Protein AF-A0A6G3MEN3-F1 (afdb_monomer_lite)

Foldseek 3Di:
DDDDPVVVVVVVVVVVVVVVVVVVVVVVVVVVVVVVVVVVVVVVVVVVVVVVVVVVVVVVVVVVVVVVVVVVVVVVVVVVVVVVVVVVVVVVVVVVVVVVVLVVVVVVVVVVVVVCVVVVPPDDDPPVVVVVVVVVVLVVVLVVLVVVLVVLVVVLVVLVVVLVVLVVVLVVLVVVLVVLVVVLVVLVVVLVQVVVCLVPLQCLLHVLRVVLVVVLVVCVVVVVAVDRKDDPLLVQKAFDDQLQLQQLCLLCPLSNSEIEGADPVVVVVSVVSCVVRHDPVSRRHYHHDHADPAADPCVVLAFDDPFDFSLNRIDGPGNVSSNVCCVPRVSSQEGEDADPVVLCVQQQPPHTPNRQWYAHSQNWIWGHDPNDIDTGHDPDRHRSRNDSDCVVVSVVSVVVSVVSVVVSVVSVVVSVVSVVVSVVSVVVSVVSVVVSVVSVVVSVVSSVD

Secondary structure (DSSP, 8-state):
-PPPHHHHHHHHHHHHHHHHHHHHHHHHHHHHHHHHHHHHHHHHHHHHHHHHHHHHHHHHHHHHHHHHHHHHHHHHHHHHHHHHHHHHHHHHHHHHHHHHHHHHHHHHHHHHHHHHHHHGGGS-TTHHHHHHHHHHHHHHHHHHHHHHHHHHHHHHHHHHHHHHHHHHHHHHHHHHHHHHHHHHHHHHHHHHHHHHGGG-GGGGG-TTHHHHHHHHHHHHHTT-SSS--B--GGGSEE-S-GGGHHHHHHHHGGGGG-EEESSHHHHHHHHHHHHHHS-GGGPPPEEE-PPPSS----GGGS--SSSPBHHHH-EES-HHHHHHHHHHH-GGGEEE-S-HHHHHHHHSSSPPTT--EEE-TT--EEEEETTEEEEE--S--S-SSS-S--HHHHHHHHHHHHHHHHHHHHHHHHHHHHHHHHHHHHHHHHHHHHHHHHHHHHHHHHH--

Organism: Henneguya salminicola (NCBI:txid69463)

Radius of gyration: 44.26 Å; chains: 1; bounding box: 109×92×142 Å

Structure (mmCIF, N/CA/C/O backbone):
data_AF-A0A6G3MEN3-F1
#
_entry.id   AF-A0A6G3MEN3-F1
#
loop_
_atom_site.group_PDB
_atom_site.id
_atom_site.type_symbol
_atom_site.label_atom_id
_atom_site.label_alt_id
_atom_site.label_comp_id
_atom_site.label_asym_id
_atom_site.label_entity_id
_atom_site.label_seq_id
_atom_site.pdbx_PDB_ins_code
_atom_site.Cartn_x
_atom_site.Cartn_y
_atom_site.Cartn_z
_atom_site.occupancy
_atom_site.B_iso_or_equiv
_atom_site.auth_seq_id
_atom_site.auth_comp_id
_atom_site.auth_asym_id
_atom_site.auth_atom_id
_atom_site.pdbx_PDB_model_num
ATOM 1 N N . ASN A 1 1 ? 66.014 59.704 -53.526 1.00 49.09 1 ASN A N 1
ATOM 2 C CA . ASN A 1 1 ? 66.558 58.898 -52.413 1.00 49.09 1 ASN A CA 1
ATOM 3 C C . ASN A 1 1 ? 65.858 57.555 -52.381 1.00 49.09 1 ASN A C 1
ATOM 5 O O . ASN A 1 1 ? 64.720 57.480 -51.942 1.00 49.09 1 ASN A O 1
ATOM 9 N N . LYS A 1 2 ? 66.489 56.536 -52.976 1.00 54.66 2 LYS A N 1
ATOM 10 C CA . LYS A 1 2 ? 66.001 55.152 -52.974 1.00 54.66 2 LYS A CA 1
ATOM 11 C C . LYS A 1 2 ? 66.315 54.562 -51.598 1.00 54.66 2 LYS A C 1
ATOM 13 O O . LYS A 1 2 ? 67.488 54.526 -51.239 1.00 54.66 2 LYS A O 1
ATOM 18 N N . LEU A 1 3 ? 65.287 54.159 -50.852 1.00 54.59 3 LEU A N 1
ATOM 19 C CA . LEU A 1 3 ? 65.453 53.344 -49.646 1.00 54.59 3 LEU A CA 1
ATOM 20 C C . LEU A 1 3 ? 66.264 52.095 -50.019 1.00 54.59 3 LEU A C 1
ATOM 22 O O . LEU A 1 3 ? 66.033 51.485 -51.066 1.00 54.59 3 LEU A O 1
ATOM 26 N N . THR A 1 4 ? 67.254 51.758 -49.206 1.00 64.56 4 THR A N 1
ATOM 27 C CA . THR A 1 4 ? 68.081 50.565 -49.401 1.00 64.56 4 THR A CA 1
ATOM 28 C C . THR A 1 4 ? 67.249 49.309 -49.137 1.00 64.56 4 THR A C 1
ATOM 30 O O . THR A 1 4 ? 66.336 49.322 -48.314 1.00 64.56 4 THR A O 1
ATOM 33 N N . SER A 1 5 ? 67.556 48.189 -49.803 1.00 64.38 5 SER A N 1
ATOM 34 C CA . SER A 1 5 ? 66.801 46.931 -49.649 1.00 64.38 5 SER A CA 1
ATOM 35 C C . SER A 1 5 ? 66.694 46.457 -48.190 1.00 64.38 5 SER A C 1
ATOM 37 O O . SER A 1 5 ? 65.730 45.790 -47.834 1.00 64.38 5 SER A O 1
ATOM 39 N N . ARG A 1 6 ? 67.645 46.846 -47.328 1.00 68.25 6 ARG A N 1
ATOM 40 C CA . ARG A 1 6 ? 67.599 46.607 -45.877 1.00 68.25 6 ARG A CA 1
ATOM 41 C C . ARG A 1 6 ? 66.485 47.382 -45.170 1.00 68.25 6 ARG A C 1
ATOM 43 O O . ARG A 1 6 ? 65.820 46.811 -44.319 1.00 68.25 6 ARG A O 1
ATOM 50 N N . GLU A 1 7 ? 66.257 48.643 -45.530 1.00 69.94 7 GLU A N 1
ATOM 51 C CA . GLU A 1 7 ? 65.222 49.485 -44.909 1.00 69.94 7 GLU A CA 1
ATOM 52 C C . GLU A 1 7 ? 63.808 49.020 -45.284 1.00 69.94 7 GLU A C 1
ATOM 54 O O . GLU A 1 7 ? 62.893 49.114 -44.471 1.00 69.94 7 GLU A O 1
ATOM 59 N N . ILE A 1 8 ? 63.630 48.470 -46.491 1.00 71.88 8 ILE A N 1
ATOM 60 C CA . ILE A 1 8 ? 62.355 47.881 -46.934 1.00 71.88 8 ILE A CA 1
ATOM 61 C C . ILE A 1 8 ? 62.053 46.597 -46.150 1.00 71.88 8 ILE A C 1
ATOM 63 O O . ILE A 1 8 ? 60.943 46.449 -45.644 1.00 71.88 8 ILE A O 1
ATOM 67 N N . ILE A 1 9 ? 63.047 45.719 -45.975 1.00 73.56 9 ILE A N 1
ATOM 68 C CA . ILE A 1 9 ? 62.907 44.482 -45.188 1.00 73.56 9 ILE A CA 1
ATOM 69 C C . ILE A 1 9 ? 62.603 44.798 -43.715 1.00 73.56 9 ILE A C 1
ATOM 71 O O . ILE A 1 9 ? 61.733 44.168 -43.119 1.00 73.56 9 ILE A O 1
ATOM 75 N N . ASP A 1 10 ? 63.257 45.805 -43.129 1.00 75.88 10 ASP A N 1
ATOM 76 C CA . ASP A 1 10 ? 62.983 46.237 -41.751 1.00 75.88 10 ASP A CA 1
ATOM 77 C C . ASP A 1 10 ? 61.566 46.812 -41.586 1.00 75.88 10 ASP A C 1
ATOM 79 O O . ASP A 1 10 ? 60.909 46.578 -40.568 1.00 75.88 10 ASP A O 1
ATOM 83 N N . LEU A 1 11 ? 61.068 47.552 -42.583 1.00 75.00 11 LEU A N 1
ATOM 84 C CA . LEU A 1 11 ? 59.699 48.075 -42.587 1.00 75.00 11 LEU A CA 1
ATOM 85 C C . LEU A 1 11 ? 58.655 46.964 -42.762 1.00 75.00 11 LEU A C 1
ATOM 87 O O . LEU A 1 11 ? 57.627 46.993 -42.084 1.00 75.00 11 LEU A O 1
ATOM 91 N N . GLU A 1 12 ? 58.914 45.973 -43.616 1.00 75.19 12 GLU A N 1
ATOM 92 C CA . GLU A 1 12 ? 58.055 44.793 -43.763 1.00 75.19 12 GLU A CA 1
ATOM 93 C C . GLU A 1 12 ? 58.034 43.953 -42.484 1.00 75.19 12 GLU A C 1
ATOM 95 O O . GLU A 1 12 ? 56.956 43.592 -42.015 1.00 75.19 12 GLU A O 1
ATOM 100 N N . CYS A 1 13 ? 59.190 43.742 -41.852 1.00 74.31 13 CYS A N 1
ATOM 101 C CA . CYS A 1 13 ? 59.303 43.020 -40.587 1.00 74.31 13 CYS A CA 1
ATOM 102 C C . CYS A 1 13 ? 58.557 43.746 -39.450 1.00 74.31 13 CYS A C 1
ATOM 104 O O . CYS A 1 13 ? 57.800 43.132 -38.695 1.00 74.31 13 CYS A O 1
ATOM 106 N N . LYS A 1 14 ? 58.663 45.083 -39.374 1.00 77.44 14 LYS A N 1
ATOM 107 C CA . LYS A 1 14 ? 57.868 45.895 -38.436 1.00 77.44 14 LYS A CA 1
ATOM 108 C C . LYS A 1 14 ? 56.370 45.786 -38.702 1.00 77.44 14 LYS A C 1
ATOM 110 O O . LYS A 1 14 ? 55.608 45.619 -37.754 1.00 77.44 14 LYS A O 1
ATOM 115 N N . LYS A 1 15 ? 55.943 45.850 -39.966 1.00 77.94 15 LYS A N 1
ATOM 116 C CA . LYS A 1 15 ? 54.530 45.719 -40.348 1.00 77.94 15 LYS A CA 1
ATOM 117 C C . LYS A 1 15 ? 53.981 44.333 -40.000 1.00 77.94 15 LYS A C 1
ATOM 119 O O . LYS A 1 15 ? 52.866 44.232 -39.502 1.00 77.94 15 LYS A O 1
ATOM 124 N N . GLN A 1 16 ? 54.769 43.283 -40.212 1.00 76.94 16 GLN A N 1
ATOM 125 C CA . GLN A 1 16 ? 54.387 41.906 -39.912 1.00 76.94 16 GLN A CA 1
ATOM 126 C C . GLN A 1 16 ? 54.280 41.660 -38.399 1.00 76.94 16 GLN A C 1
ATOM 128 O O . GLN A 1 16 ? 53.288 41.090 -37.952 1.00 76.94 16 GLN A O 1
ATOM 133 N N . ASN A 1 17 ? 55.209 42.199 -37.601 1.00 76.06 17 ASN A N 1
ATOM 134 C CA . ASN A 1 17 ? 55.100 42.200 -36.137 1.00 76.06 17 ASN A CA 1
ATOM 135 C C . ASN A 1 17 ? 53.866 42.976 -35.648 1.00 76.06 17 ASN A C 1
ATOM 137 O O . ASN A 1 17 ? 53.217 42.563 -34.693 1.00 76.06 17 ASN A O 1
ATOM 141 N N . GLN A 1 18 ? 53.514 44.086 -36.304 1.00 77.50 18 GLN A N 1
ATOM 142 C CA . GLN A 1 18 ? 52.343 44.891 -35.942 1.00 77.50 18 GLN A CA 1
ATOM 143 C C . GLN A 1 18 ? 51.015 44.181 -36.255 1.00 77.50 18 GLN A C 1
ATOM 145 O O . GLN A 1 18 ? 50.048 44.343 -35.516 1.00 77.50 18 GLN A O 1
ATOM 150 N N . ILE A 1 19 ? 50.975 43.385 -37.328 1.00 77.50 19 ILE A N 1
ATOM 151 C CA . ILE A 1 19 ? 49.834 42.522 -37.664 1.00 77.50 19 ILE A CA 1
ATOM 152 C C . ILE A 1 19 ? 49.718 41.388 -36.642 1.00 77.50 19 ILE A C 1
ATOM 154 O O . ILE A 1 19 ? 48.652 41.209 -36.071 1.00 77.50 19 ILE A O 1
ATOM 158 N N . GLN A 1 20 ? 50.822 40.707 -36.317 1.00 76.94 20 GLN A N 1
ATOM 159 C CA . GLN A 1 20 ? 50.821 39.654 -35.293 1.00 76.94 20 GLN A CA 1
ATOM 160 C C . GLN A 1 20 ? 50.392 40.170 -33.913 1.00 76.94 20 GLN A C 1
ATOM 162 O O . GLN A 1 20 ? 49.646 39.496 -33.212 1.00 76.94 20 GLN A O 1
ATOM 167 N N . LEU A 1 21 ? 50.824 41.375 -33.524 1.00 76.38 21 LEU A N 1
ATOM 168 C CA . LEU A 1 21 ? 50.370 42.028 -32.292 1.00 76.38 21 LEU A CA 1
ATOM 169 C C . LEU A 1 21 ? 48.857 42.289 -32.303 1.00 76.38 21 LEU A C 1
ATOM 171 O O . LEU A 1 21 ? 48.202 42.020 -31.300 1.00 76.38 21 LEU A O 1
ATOM 175 N N . ARG A 1 22 ? 48.293 42.746 -33.429 1.00 76.69 22 ARG A N 1
ATOM 176 C CA . ARG A 1 22 ? 46.841 42.937 -33.579 1.00 76.69 22 ARG A CA 1
ATOM 177 C C . ARG A 1 22 ? 46.058 41.630 -33.515 1.00 76.69 22 ARG A C 1
ATOM 179 O O . ARG A 1 22 ? 45.032 41.593 -32.847 1.00 76.69 22 ARG A O 1
ATOM 186 N N . ASP A 1 23 ? 46.547 40.575 -34.158 1.00 78.19 23 ASP A N 1
ATOM 187 C CA . ASP A 1 23 ? 45.885 39.266 -34.142 1.00 78.19 23 ASP A CA 1
ATOM 188 C C . ASP A 1 23 ? 45.858 38.688 -32.712 1.00 78.19 23 ASP A C 1
ATOM 190 O O . ASP A 1 23 ? 44.833 38.186 -32.255 1.00 78.19 23 ASP A O 1
ATOM 194 N N . ILE A 1 24 ? 46.952 38.849 -31.953 1.00 78.62 24 ILE A N 1
ATOM 195 C CA . ILE A 1 24 ? 47.019 38.468 -30.532 1.00 78.62 24 ILE A CA 1
ATOM 196 C C . ILE A 1 24 ? 46.056 39.313 -29.680 1.00 78.62 24 ILE A C 1
ATOM 198 O O . ILE A 1 24 ? 45.418 38.791 -28.763 1.00 78.62 24 ILE A O 1
ATOM 202 N N . GLU A 1 25 ? 45.938 40.614 -29.952 1.00 78.12 25 GLU A N 1
ATOM 203 C CA . GLU A 1 25 ? 44.983 41.495 -29.267 1.00 78.12 25 GLU A CA 1
ATOM 204 C C . GLU A 1 25 ? 43.526 41.104 -29.560 1.00 78.12 25 GLU A C 1
ATOM 206 O O . GLU A 1 25 ? 42.722 41.056 -28.626 1.00 78.12 25 GLU A O 1
ATOM 211 N N . GLU A 1 26 ? 43.184 40.761 -30.806 1.00 79.38 26 GLU A N 1
ATOM 212 C CA . GLU A 1 26 ? 41.848 40.281 -31.184 1.00 79.38 26 GLU A CA 1
ATOM 213 C C . GLU A 1 26 ? 41.519 38.919 -30.557 1.00 79.38 26 GLU A C 1
ATOM 215 O O . GLU A 1 26 ? 40.427 38.742 -30.002 1.00 79.38 26 GLU A O 1
ATOM 220 N N . ASP A 1 27 ? 42.462 37.975 -30.547 1.00 78.25 27 ASP A N 1
ATOM 221 C CA . ASP A 1 27 ? 42.294 36.680 -29.879 1.00 78.25 27 ASP A CA 1
ATOM 222 C C . ASP A 1 27 ? 42.117 36.839 -28.360 1.00 78.25 27 ASP A C 1
ATOM 224 O O . ASP A 1 27 ? 41.255 36.197 -27.747 1.00 78.25 27 ASP A O 1
ATOM 228 N N . ASN A 1 28 ? 42.858 37.754 -27.733 1.00 79.00 28 ASN A N 1
ATOM 229 C CA . ASN A 1 28 ? 42.665 38.085 -26.322 1.00 79.00 28 ASN A CA 1
ATOM 230 C C . ASN A 1 28 ? 41.295 38.730 -26.068 1.00 79.00 28 ASN A C 1
ATOM 232 O O . ASN A 1 28 ? 40.629 38.376 -25.093 1.00 79.00 28 ASN A O 1
ATOM 236 N N . LEU A 1 29 ? 40.828 39.611 -26.959 1.00 79.12 29 LEU A N 1
ATOM 237 C CA . LEU A 1 29 ? 39.507 40.241 -26.870 1.00 79.12 29 LEU A CA 1
ATOM 238 C C . LEU A 1 29 ? 38.367 39.226 -27.016 1.00 79.12 29 LEU A C 1
ATOM 240 O O . LEU A 1 29 ? 37.373 39.294 -26.289 1.00 79.12 29 LEU A O 1
ATOM 244 N N . THR A 1 30 ? 38.494 38.263 -27.930 1.00 78.81 30 THR A N 1
ATOM 245 C CA . THR A 1 30 ? 37.484 37.208 -28.101 1.00 78.81 30 THR A CA 1
ATOM 246 C C . THR A 1 30 ? 37.465 36.244 -26.916 1.00 78.81 30 THR A C 1
ATOM 248 O O . THR A 1 30 ? 36.386 35.830 -26.485 1.00 78.81 30 THR A O 1
ATOM 251 N N . ASN A 1 31 ? 38.624 35.927 -26.334 1.00 79.56 31 ASN A N 1
ATOM 252 C CA . ASN A 1 31 ? 38.712 35.123 -25.115 1.00 79.56 31 ASN A CA 1
ATOM 253 C C . ASN A 1 31 ? 38.141 35.855 -23.891 1.00 79.56 31 ASN A C 1
ATOM 255 O O . ASN A 1 31 ? 37.403 35.240 -23.118 1.00 79.56 31 ASN A O 1
ATOM 259 N N . LEU A 1 32 ? 38.388 37.163 -23.758 1.00 78.06 32 LEU A N 1
ATOM 260 C CA . LEU A 1 32 ? 37.764 38.022 -22.745 1.00 78.06 32 LEU A CA 1
ATOM 261 C C . LEU A 1 32 ? 36.237 38.033 -22.878 1.00 78.06 32 LEU A C 1
ATOM 263 O O . LEU A 1 32 ? 35.549 37.771 -21.897 1.00 78.06 32 LEU A O 1
ATOM 267 N N . ARG A 1 33 ? 35.698 38.207 -24.093 1.00 80.06 33 ARG A N 1
ATOM 268 C CA . ARG A 1 33 ? 34.243 38.147 -24.345 1.00 80.06 33 ARG A CA 1
ATOM 269 C C . ARG A 1 33 ? 33.638 36.780 -24.023 1.00 80.06 33 ARG A C 1
ATOM 271 O O . ARG A 1 33 ? 32.547 36.695 -23.464 1.00 80.06 33 ARG A O 1
ATOM 278 N N . LYS A 1 34 ? 34.337 35.685 -24.344 1.00 80.69 34 LYS A N 1
ATOM 279 C CA . LYS A 1 34 ? 33.900 34.328 -23.967 1.00 80.69 34 LYS A CA 1
ATOM 280 C C . LYS A 1 34 ? 33.890 34.150 -22.448 1.00 80.69 34 LYS A C 1
ATOM 282 O O . LYS A 1 34 ? 32.960 33.542 -21.921 1.00 80.69 34 LYS A O 1
ATOM 287 N N . LEU A 1 35 ? 34.893 34.669 -21.742 1.00 80.00 35 LEU A N 1
ATOM 288 C CA . LEU A 1 35 ? 34.949 34.615 -20.282 1.00 80.00 35 LEU A CA 1
ATOM 289 C C . LEU A 1 35 ? 33.827 35.447 -19.647 1.00 80.00 35 LEU A C 1
ATOM 291 O O . LEU A 1 35 ? 33.160 34.963 -18.736 1.00 80.00 35 LEU A O 1
ATOM 295 N N . GLU A 1 36 ? 33.567 36.638 -20.183 1.00 81.06 36 GLU A N 1
ATOM 296 C CA . GLU A 1 36 ? 32.473 37.520 -19.775 1.00 81.06 36 GLU A CA 1
ATOM 297 C C . GLU A 1 36 ? 31.110 36.840 -19.968 1.00 81.06 36 GLU A C 1
ATOM 299 O O . GLU A 1 36 ? 30.315 36.782 -19.034 1.00 81.06 36 GLU A O 1
ATOM 304 N N . SER A 1 37 ? 30.878 36.192 -21.116 1.00 80.62 37 SER A N 1
ATOM 305 C CA . SER A 1 37 ? 29.637 35.440 -21.356 1.00 80.62 37 SER A CA 1
ATOM 306 C C . SER A 1 37 ? 29.427 34.287 -20.363 1.00 80.62 37 SER A C 1
ATOM 308 O O . SER A 1 37 ? 28.319 34.100 -19.862 1.00 80.62 37 SER A O 1
ATOM 310 N N . LYS A 1 38 ? 30.495 33.559 -20.001 1.00 83.69 38 LYS A N 1
ATOM 311 C CA . LYS A 1 38 ? 30.442 32.484 -18.995 1.00 83.69 38 LYS A CA 1
ATOM 312 C C . LYS A 1 38 ? 30.207 33.017 -17.583 1.00 83.69 38 LYS A C 1
ATOM 314 O O . LYS A 1 38 ? 29.555 32.347 -16.786 1.00 83.69 38 LYS A O 1
ATOM 319 N N . LEU A 1 39 ? 30.758 34.187 -17.257 1.00 80.25 39 LEU A N 1
ATOM 320 C CA . LEU A 1 39 ? 30.521 34.855 -15.977 1.00 80.25 39 LEU A CA 1
ATOM 321 C C . LEU A 1 39 ? 29.068 35.318 -15.867 1.00 80.25 39 LEU A C 1
ATOM 323 O O . LEU A 1 39 ? 28.435 35.034 -14.859 1.00 80.25 39 LEU A O 1
ATOM 327 N N . VAL A 1 40 ? 28.514 35.929 -16.918 1.00 85.75 40 VAL A N 1
ATOM 328 C CA . VAL A 1 40 ? 27.098 36.330 -16.969 1.00 85.75 40 VAL A CA 1
ATOM 329 C C . VAL A 1 40 ? 26.172 35.121 -16.816 1.00 85.75 40 VAL A C 1
ATOM 331 O O . VAL A 1 40 ? 25.192 35.181 -16.077 1.00 85.75 40 VAL A O 1
ATOM 334 N N . GLU A 1 41 ? 26.489 33.998 -17.462 1.00 82.56 41 GLU A N 1
ATOM 335 C CA . GLU A 1 41 ? 25.693 32.774 -17.344 1.00 82.56 41 GLU A CA 1
ATOM 336 C C . GLU A 1 41 ? 25.748 32.174 -15.928 1.00 82.56 41 GLU A C 1
ATOM 338 O O . GLU A 1 41 ? 24.718 31.753 -15.403 1.00 82.56 41 GLU A O 1
ATOM 343 N N . LYS A 1 42 ? 26.916 32.203 -15.269 1.00 83.81 42 LYS A N 1
ATOM 344 C CA . LYS A 1 42 ? 27.052 31.805 -13.857 1.00 83.81 42 LYS A CA 1
ATOM 345 C C . LYS A 1 42 ? 26.301 32.732 -12.906 1.00 83.81 42 LYS A C 1
ATOM 347 O O . LYS A 1 42 ? 25.613 32.229 -12.026 1.00 83.81 42 LYS A O 1
ATOM 352 N N . ILE A 1 43 ? 26.391 34.048 -13.102 1.00 84.06 43 ILE A N 1
ATOM 353 C CA . ILE A 1 43 ? 25.652 35.036 -12.301 1.00 84.06 43 ILE A CA 1
ATOM 354 C C . ILE A 1 43 ? 24.152 34.752 -12.398 1.00 84.06 43 ILE A C 1
ATOM 356 O O . ILE A 1 43 ? 23.481 34.652 -11.380 1.00 84.06 43 ILE A O 1
ATOM 360 N N . LYS A 1 44 ? 23.643 34.494 -13.605 1.00 85.00 44 LYS A N 1
ATOM 361 C CA . LYS A 1 44 ? 22.227 34.175 -13.820 1.00 85.00 44 LYS A CA 1
ATOM 362 C C . LYS A 1 44 ? 21.799 32.854 -13.168 1.00 85.00 44 LYS A C 1
ATOM 364 O O . LYS A 1 44 ? 20.670 32.723 -12.701 1.00 85.00 44 LYS A O 1
ATOM 369 N N . GLN A 1 45 ? 22.685 31.856 -13.135 1.00 81.44 45 GLN A N 1
ATOM 370 C CA . GLN A 1 45 ? 22.437 30.607 -12.408 1.00 81.44 45 GLN A CA 1
ATOM 371 C C . GLN A 1 45 ? 22.384 30.838 -10.892 1.00 81.44 45 GLN A C 1
ATOM 373 O O . GLN A 1 45 ? 21.490 30.308 -10.237 1.00 81.44 45 GLN A O 1
ATOM 378 N N . GLU A 1 46 ? 23.298 31.639 -10.342 1.00 81.31 46 GLU A N 1
ATOM 379 C CA . GLU A 1 46 ? 23.301 31.997 -8.919 1.00 81.31 46 GLU A CA 1
ATOM 380 C C . GLU A 1 46 ? 22.096 32.870 -8.531 1.00 81.31 46 GLU A C 1
ATOM 382 O O . GLU A 1 46 ? 21.519 32.661 -7.465 1.00 81.31 46 GLU A O 1
ATOM 387 N N . GLU A 1 47 ? 21.652 33.782 -9.402 1.00 84.19 47 GLU A N 1
ATOM 388 C CA . GLU A 1 47 ? 20.433 34.582 -9.214 1.00 84.19 47 GLU A CA 1
ATOM 389 C C . GLU A 1 47 ? 19.182 33.699 -9.111 1.00 84.19 47 GLU A C 1
ATOM 391 O O . GLU A 1 47 ? 18.417 33.843 -8.159 1.00 84.19 47 GLU A O 1
ATOM 396 N N . ASN A 1 48 ? 19.017 32.721 -10.009 1.00 83.62 48 ASN A N 1
ATOM 397 C CA . ASN A 1 48 ? 17.892 31.779 -9.947 1.00 83.62 48 ASN A CA 1
ATOM 398 C C . ASN A 1 48 ? 17.914 30.936 -8.660 1.00 83.62 48 ASN A C 1
ATOM 400 O O . ASN A 1 48 ? 16.875 30.699 -8.048 1.00 83.62 48 ASN A O 1
ATOM 404 N N . VAL A 1 49 ? 19.098 30.494 -8.216 1.00 84.56 49 VAL A N 1
ATOM 405 C CA . VAL A 1 49 ? 19.238 29.757 -6.947 1.00 84.56 49 VAL A CA 1
ATOM 406 C C . VAL A 1 49 ? 18.877 30.651 -5.756 1.00 84.56 49 VAL A C 1
ATOM 408 O O . VAL A 1 49 ? 18.228 30.188 -4.816 1.00 84.56 49 VAL A O 1
ATOM 411 N N . CYS A 1 50 ? 19.257 31.930 -5.791 1.00 80.88 50 CYS A N 1
ATOM 412 C CA . CYS A 1 50 ? 18.862 32.910 -4.782 1.00 80.88 50 CYS A CA 1
ATOM 413 C C . CYS A 1 50 ? 17.344 33.144 -4.759 1.00 80.88 50 CYS A C 1
ATOM 415 O O . CYS A 1 50 ? 16.775 33.233 -3.672 1.00 80.88 50 CYS A O 1
ATOM 417 N N . GLU A 1 51 ? 16.676 33.215 -5.912 1.00 86.38 51 GLU A N 1
ATOM 418 C CA . GLU A 1 51 ? 15.212 33.339 -5.986 1.00 86.38 51 GLU A CA 1
ATOM 419 C C . GLU A 1 51 ? 14.498 32.095 -5.438 1.00 86.38 51 GLU A C 1
ATOM 421 O O . GLU A 1 51 ? 13.598 32.223 -4.606 1.00 86.38 51 GLU A O 1
ATOM 426 N N . ASP A 1 52 ? 14.959 30.892 -5.789 1.00 84.50 52 ASP A N 1
ATOM 427 C CA . ASP A 1 52 ? 14.419 29.635 -5.254 1.00 84.50 52 ASP A CA 1
ATOM 428 C C . ASP A 1 52 ? 14.589 29.528 -3.727 1.00 84.50 52 ASP A C 1
ATOM 430 O O . ASP A 1 52 ? 13.710 29.026 -3.016 1.00 84.50 52 ASP A O 1
ATOM 434 N N . LEU A 1 53 ? 15.728 29.986 -3.195 1.00 82.94 53 LEU A N 1
ATOM 435 C CA . LEU A 1 53 ? 15.979 30.028 -1.752 1.00 82.94 53 LEU A CA 1
ATOM 436 C C . LEU A 1 53 ? 15.118 31.081 -1.047 1.00 82.94 53 LEU A C 1
ATOM 438 O O . LEU A 1 53 ? 14.655 30.823 0.067 1.00 82.94 53 LEU A O 1
ATOM 442 N N . ARG A 1 54 ? 14.851 32.227 -1.686 1.00 86.62 54 ARG A N 1
ATOM 443 C CA . ARG A 1 54 ? 13.919 33.239 -1.165 1.00 86.62 54 ARG A CA 1
ATOM 444 C C . ARG A 1 54 ? 12.496 32.695 -1.098 1.00 86.62 54 ARG A C 1
ATOM 446 O O . ARG A 1 54 ? 11.897 32.754 -0.031 1.00 86.62 54 ARG A O 1
ATOM 453 N N . ALA A 1 55 ? 12.013 32.053 -2.161 1.00 85.06 55 ALA A N 1
ATOM 454 C CA . ALA A 1 55 ? 10.682 31.443 -2.183 1.00 85.06 55 ALA A CA 1
ATOM 455 C C . ALA A 1 55 ? 10.519 30.343 -1.114 1.00 85.06 55 ALA A C 1
ATOM 457 O O . ALA A 1 55 ? 9.481 30.244 -0.460 1.00 85.06 55 ALA A O 1
ATOM 458 N N . LYS A 1 56 ? 11.561 29.530 -0.879 1.00 86.62 56 LYS A N 1
ATOM 459 C CA . LYS A 1 56 ? 11.560 28.552 0.225 1.00 86.62 56 LYS A CA 1
ATOM 460 C C . LYS A 1 56 ? 11.551 29.222 1.595 1.00 86.62 56 LYS A C 1
ATOM 462 O O . LYS A 1 56 ? 10.849 28.746 2.479 1.00 86.62 56 LYS A O 1
ATOM 467 N N . THR A 1 57 ? 12.307 30.305 1.769 1.00 83.12 57 THR A N 1
ATOM 468 C CA . THR A 1 57 ? 12.319 31.076 3.022 1.00 83.12 57 THR A CA 1
ATOM 469 C C . THR A 1 57 ? 10.936 31.656 3.320 1.00 83.12 57 THR A C 1
ATOM 471 O O . THR A 1 57 ? 10.441 31.466 4.424 1.00 83.12 57 THR A O 1
ATOM 474 N N . GLU A 1 58 ? 10.268 32.249 2.327 1.00 87.00 58 GLU A N 1
ATOM 475 C CA . GLU A 1 58 ? 8.894 32.755 2.470 1.00 87.00 58 GLU A CA 1
ATOM 476 C C . GLU A 1 58 ? 7.898 31.634 2.800 1.00 87.00 58 GLU A C 1
ATOM 478 O O . GLU A 1 58 ? 7.052 31.783 3.682 1.00 87.00 58 GLU A O 1
ATOM 483 N N . SER A 1 59 ? 8.022 30.470 2.152 1.00 85.56 59 SER A N 1
ATOM 484 C CA . SER A 1 59 ? 7.188 29.305 2.471 1.00 85.56 59 SER A CA 1
ATOM 485 C C . SER A 1 59 ? 7.383 28.832 3.915 1.00 85.56 59 SER A C 1
ATOM 487 O O . SER A 1 59 ? 6.402 28.499 4.578 1.00 85.56 59 SER A O 1
ATOM 489 N N . PHE A 1 60 ? 8.624 28.802 4.412 1.00 85.56 60 PHE A N 1
ATOM 490 C CA . PHE A 1 60 ? 8.904 28.433 5.800 1.00 85.56 60 PHE A CA 1
ATOM 491 C C . PHE A 1 60 ? 8.429 29.499 6.790 1.00 85.56 60 PHE A C 1
ATOM 493 O O . PHE A 1 60 ? 7.947 29.143 7.860 1.00 85.56 60 PHE A O 1
ATOM 500 N N . GLU A 1 61 ? 8.498 30.789 6.453 1.00 86.69 61 GLU A N 1
ATOM 501 C CA . GLU A 1 61 ? 7.924 31.854 7.285 1.00 86.69 61 GLU A CA 1
ATOM 502 C C . GLU A 1 61 ? 6.402 31.718 7.419 1.00 86.69 61 GLU A C 1
ATOM 504 O O . GLU A 1 61 ? 5.863 31.894 8.513 1.00 86.69 61 GLU A O 1
ATOM 509 N N . ILE A 1 62 ? 5.699 31.353 6.343 1.00 89.00 62 ILE A N 1
ATOM 510 C CA . ILE A 1 62 ? 4.252 31.089 6.389 1.00 89.00 62 ILE A CA 1
ATOM 511 C C . ILE A 1 62 ? 3.949 29.893 7.301 1.00 89.00 62 ILE A C 1
ATOM 513 O O . ILE A 1 62 ? 3.050 29.980 8.139 1.00 89.00 62 ILE A O 1
ATOM 517 N N . GLU A 1 63 ? 4.710 28.804 7.182 1.00 88.19 63 GLU A N 1
ATOM 518 C CA . GLU A 1 63 ? 4.540 27.604 8.012 1.00 88.19 63 GLU A CA 1
ATOM 519 C C . GLU A 1 63 ? 4.843 27.889 9.495 1.00 88.19 63 GLU A C 1
ATOM 521 O O . GLU A 1 63 ? 4.066 27.516 10.375 1.00 88.19 63 GLU A O 1
ATOM 526 N N . ILE A 1 64 ? 5.908 28.644 9.790 1.00 87.44 64 ILE A N 1
ATOM 527 C CA . ILE A 1 64 ? 6.236 29.095 11.152 1.00 87.44 64 ILE A CA 1
ATOM 528 C C . ILE A 1 64 ? 5.104 29.950 11.726 1.00 87.44 64 ILE A C 1
ATOM 530 O O . ILE A 1 64 ? 4.710 29.749 12.876 1.00 87.44 64 ILE A O 1
ATOM 534 N N . ASN A 1 65 ? 4.551 30.880 10.945 1.00 88.69 65 ASN A N 1
ATOM 535 C CA . ASN A 1 65 ? 3.443 31.721 11.393 1.00 88.69 65 ASN A CA 1
ATOM 536 C C . ASN A 1 65 ? 2.172 30.905 11.669 1.00 88.69 65 ASN A C 1
ATOM 538 O O . ASN A 1 65 ? 1.488 31.172 12.656 1.00 88.69 65 ASN A O 1
ATOM 542 N N . GLN A 1 66 ? 1.877 29.880 10.865 1.00 88.06 66 GLN A N 1
ATOM 543 C CA . GLN A 1 66 ? 0.768 28.959 11.134 1.00 88.06 66 GLN A CA 1
ATOM 544 C C . GLN A 1 66 ? 0.976 28.196 12.448 1.00 88.06 66 GLN A C 1
ATOM 546 O O . GLN A 1 66 ? 0.092 28.209 13.306 1.00 88.06 66 GLN A O 1
ATOM 551 N N . ILE A 1 67 ? 2.169 27.633 12.661 1.00 88.75 67 ILE A N 1
ATOM 552 C CA . ILE A 1 67 ? 2.517 26.934 13.907 1.00 88.75 67 ILE A CA 1
ATOM 553 C C . ILE A 1 67 ? 2.435 27.882 15.116 1.00 88.75 67 ILE A C 1
ATOM 555 O O . ILE A 1 67 ? 1.995 27.480 16.193 1.00 88.75 67 ILE A O 1
ATOM 559 N N . LEU A 1 68 ? 2.827 29.153 14.968 1.00 88.69 68 LEU A N 1
ATOM 560 C CA . LEU A 1 68 ? 2.707 30.155 16.033 1.00 88.69 68 LEU A CA 1
ATOM 561 C C . LEU A 1 68 ? 1.244 30.463 16.383 1.00 88.69 68 LEU A C 1
ATOM 563 O O . LEU A 1 68 ? 0.924 30.583 17.567 1.00 88.69 68 LEU A O 1
ATOM 567 N N . VAL A 1 69 ? 0.357 30.548 15.387 1.00 91.44 69 VAL A N 1
ATOM 568 C CA . VAL A 1 69 ? -1.087 30.736 15.607 1.00 91.44 69 VAL A CA 1
ATOM 569 C C . VAL A 1 69 ? -1.691 29.523 16.320 1.00 91.44 69 VAL A C 1
ATOM 571 O O . VAL A 1 69 ? -2.416 29.694 17.302 1.00 91.44 69 VAL A O 1
ATOM 574 N N . GLU A 1 70 ? -1.352 28.304 15.896 1.00 87.00 70 GLU A N 1
ATOM 575 C CA . GLU A 1 70 ? -1.800 27.068 16.554 1.00 87.00 70 GLU A CA 1
ATOM 576 C C . GLU A 1 70 ? -1.282 26.967 17.994 1.00 87.00 70 GLU A C 1
ATOM 578 O O . GLU A 1 70 ? -2.041 26.676 18.921 1.00 87.00 70 GLU A O 1
ATOM 583 N N . LYS A 1 71 ? -0.004 27.298 18.218 1.00 88.94 71 LYS A N 1
ATOM 584 C CA . LYS A 1 71 ? 0.586 27.370 19.559 1.00 88.94 71 LYS A CA 1
ATOM 585 C C . LYS A 1 71 ? -0.166 28.363 20.445 1.00 88.94 71 LYS A C 1
ATOM 587 O O . LYS A 1 71 ? -0.448 28.038 21.597 1.00 88.94 71 LYS A O 1
ATOM 592 N N . GLN A 1 72 ? -0.504 29.549 19.935 1.00 88.75 72 GLN A N 1
ATOM 593 C CA . GLN A 1 72 ? -1.261 30.541 20.702 1.00 88.75 72 GLN A CA 1
ATOM 594 C C . GLN A 1 72 ? -2.679 30.048 21.023 1.00 88.75 72 GLN A C 1
ATOM 596 O O . GLN A 1 72 ? -3.153 30.243 22.142 1.00 88.75 72 GLN A O 1
ATOM 601 N N . ALA A 1 73 ? -3.339 29.355 20.091 1.00 88.25 73 ALA A N 1
ATOM 602 C CA . ALA A 1 73 ? -4.642 28.741 20.342 1.00 88.25 73 ALA A CA 1
ATOM 603 C C . ALA A 1 73 ? -4.572 27.686 21.462 1.00 88.25 73 ALA A C 1
ATOM 605 O O . ALA A 1 73 ? -5.427 27.674 22.349 1.00 88.25 73 ALA A O 1
ATOM 606 N N . HIS A 1 74 ? -3.529 26.852 21.479 1.00 87.56 74 HIS A N 1
ATOM 607 C CA . HIS A 1 74 ? -3.308 25.885 22.555 1.00 87.56 74 HIS A CA 1
ATOM 608 C C . HIS A 1 74 ? -2.985 26.544 23.901 1.00 87.56 74 HIS A C 1
ATOM 610 O O . HIS A 1 74 ? -3.483 26.084 24.925 1.00 87.56 74 HIS A O 1
ATOM 616 N N . ILE A 1 75 ? -2.207 27.633 23.921 1.00 89.69 75 ILE A N 1
ATOM 617 C CA . ILE A 1 75 ? -1.960 28.408 25.150 1.00 89.69 75 ILE A CA 1
ATOM 618 C C . ILE A 1 75 ? -3.283 28.927 25.721 1.00 89.69 75 ILE A C 1
ATOM 620 O O . ILE A 1 75 ? -3.559 28.705 26.898 1.00 89.69 75 ILE A O 1
ATOM 624 N N . ASN A 1 76 ? -4.142 29.513 24.884 1.00 88.94 76 ASN A N 1
ATOM 625 C CA . ASN A 1 76 ? -5.446 30.015 25.321 1.00 88.94 76 ASN A CA 1
ATOM 626 C C . ASN A 1 76 ? -6.340 28.886 25.877 1.00 88.94 76 ASN A C 1
ATOM 628 O O . ASN A 1 76 ? -7.034 29.074 26.873 1.00 88.94 76 ASN A O 1
ATOM 632 N N . GLN A 1 77 ? -6.303 27.689 25.275 1.00 88.75 77 GLN A N 1
ATOM 633 C CA . GLN A 1 77 ? -7.020 26.514 25.794 1.00 88.75 77 GLN A CA 1
ATOM 634 C C . GLN A 1 77 ? -6.481 26.059 27.158 1.00 88.75 77 GLN A C 1
ATOM 636 O O . GLN A 1 77 ? -7.261 25.701 28.041 1.00 88.75 77 GLN A O 1
ATOM 641 N N . ILE A 1 78 ? -5.157 26.076 27.347 1.00 87.75 78 ILE A N 1
ATOM 642 C CA . ILE A 1 78 ? -4.522 25.742 28.629 1.00 87.75 78 ILE A CA 1
ATOM 643 C C . ILE A 1 78 ? -4.923 26.757 29.705 1.00 87.75 78 ILE A C 1
ATOM 645 O O . ILE A 1 78 ? -5.247 26.353 30.822 1.00 87.75 78 ILE A O 1
ATOM 649 N N . GLU A 1 79 ? -4.950 28.051 29.381 1.00 89.19 79 GLU A N 1
ATOM 650 C CA . GLU A 1 79 ? -5.416 29.103 30.293 1.00 89.19 79 GLU A CA 1
ATOM 651 C C . GLU A 1 79 ? -6.885 28.899 30.686 1.00 89.19 79 GLU A C 1
ATOM 653 O O . GLU A 1 79 ? -7.206 28.910 31.873 1.00 89.19 79 GLU A O 1
ATOM 658 N N . GLU A 1 80 ? -7.768 28.583 29.732 1.00 89.94 80 GLU A N 1
ATOM 659 C CA . GLU A 1 80 ? -9.182 28.310 30.020 1.00 89.94 80 GLU A CA 1
ATOM 660 C C . GLU A 1 80 ? -9.370 27.079 30.931 1.00 89.94 80 GLU A C 1
ATOM 662 O O . GLU A 1 80 ? -10.231 27.055 31.819 1.00 89.94 80 GLU A O 1
ATOM 667 N N . ILE A 1 81 ? -8.558 26.036 30.732 1.00 89.25 81 ILE A N 1
ATOM 668 C CA . ILE A 1 81 ? -8.560 24.845 31.588 1.00 89.25 81 ILE A CA 1
ATOM 669 C C . ILE A 1 81 ? -8.035 25.189 32.987 1.00 89.25 81 ILE A C 1
ATOM 671 O O . ILE A 1 81 ? -8.648 24.779 33.975 1.00 89.25 81 ILE A O 1
ATOM 675 N N . ASN A 1 82 ? -6.958 25.967 33.098 1.00 88.06 82 ASN A N 1
ATOM 676 C CA . ASN A 1 82 ? -6.420 26.412 34.385 1.00 88.06 82 ASN A CA 1
ATOM 677 C C . ASN A 1 82 ? -7.410 27.303 35.151 1.00 88.06 82 ASN A C 1
ATOM 679 O O . ASN A 1 82 ? -7.551 27.154 36.366 1.00 88.06 82 ASN A O 1
ATOM 683 N N . ASP A 1 83 ? -8.170 28.152 34.461 1.00 88.88 83 ASP A N 1
ATOM 684 C CA . ASP A 1 83 ? -9.268 28.927 35.045 1.00 88.88 83 ASP A CA 1
ATOM 685 C C . ASP A 1 83 ? -10.391 28.024 35.573 1.00 88.88 83 ASP A C 1
ATOM 687 O O . ASP A 1 83 ? -10.946 28.241 36.654 1.00 88.88 83 ASP A O 1
ATOM 691 N N . LYS A 1 84 ? -10.731 26.957 34.841 1.00 88.19 84 LYS A N 1
ATOM 692 C CA . LYS A 1 84 ? -11.702 25.953 35.308 1.00 88.19 84 LYS A CA 1
ATOM 693 C C . LYS A 1 84 ? -11.186 25.195 36.534 1.00 88.19 84 LYS A C 1
ATOM 695 O O . LYS A 1 84 ? -11.973 24.928 37.445 1.00 88.19 84 LYS A O 1
ATOM 700 N N . ILE A 1 85 ? -9.895 24.861 36.573 1.00 87.75 85 ILE A N 1
ATOM 701 C CA . ILE A 1 85 ? -9.251 24.191 37.713 1.00 87.75 85 ILE A CA 1
ATOM 702 C C . ILE A 1 85 ? -9.247 25.109 38.934 1.00 87.75 85 ILE A C 1
ATOM 704 O O . ILE A 1 85 ? -9.736 24.708 39.985 1.00 87.75 85 ILE A O 1
ATOM 708 N N . THR A 1 86 ? -8.795 26.355 38.798 1.00 86.94 86 THR A N 1
ATOM 709 C CA . THR A 1 86 ? -8.765 27.322 39.908 1.00 86.94 86 THR A CA 1
ATOM 710 C C . THR A 1 86 ? -10.161 27.613 40.458 1.00 86.94 86 THR A C 1
ATOM 712 O O . THR A 1 86 ? -10.339 27.641 41.676 1.00 86.94 86 THR A O 1
ATOM 715 N N . ARG A 1 87 ? -11.188 27.735 39.603 1.00 85.25 87 ARG A N 1
ATOM 716 C CA . ARG A 1 87 ? -12.589 27.846 40.055 1.00 85.25 87 ARG A CA 1
ATOM 717 C C . ARG A 1 87 ? -13.033 26.623 40.857 1.00 85.25 87 ARG A C 1
ATOM 719 O O . ARG A 1 87 ? -13.670 26.782 41.897 1.00 85.25 87 ARG A O 1
ATOM 726 N N . LYS A 1 88 ? -12.692 25.411 40.406 1.00 83.81 88 LYS A N 1
ATOM 727 C CA . LYS A 1 88 ? -12.990 24.180 41.154 1.00 83.81 88 LYS A CA 1
ATOM 728 C C . LYS A 1 88 ? -12.228 24.118 42.478 1.00 83.81 88 LYS A C 1
ATOM 730 O O . LYS A 1 88 ? -12.837 23.770 43.481 1.00 83.81 88 LYS A O 1
ATOM 735 N N . ASP A 1 89 ? -10.964 24.524 42.515 1.00 85.12 89 ASP A N 1
ATOM 736 C CA . ASP A 1 89 ? -10.162 24.577 43.743 1.00 85.12 89 ASP A CA 1
ATOM 737 C C . ASP A 1 89 ? -10.733 25.553 44.775 1.00 85.12 89 ASP A C 1
ATOM 739 O O . ASP A 1 89 ? -10.727 25.263 45.971 1.00 85.12 89 ASP A O 1
ATOM 743 N N . VAL A 1 90 ? -11.265 26.699 44.339 1.00 86.88 90 VAL A N 1
ATOM 744 C CA . VAL A 1 90 ? -11.961 27.638 45.233 1.00 86.88 90 VAL A CA 1
ATOM 745 C C . VAL A 1 90 ? -13.206 26.988 45.839 1.00 86.88 90 VAL A C 1
ATOM 747 O O . VAL A 1 90 ? -13.413 27.100 47.046 1.00 86.88 90 VAL A O 1
ATOM 750 N N . VAL A 1 91 ? -13.992 26.257 45.041 1.00 85.62 91 VAL A N 1
ATOM 751 C CA . VAL A 1 91 ? -15.170 25.515 45.529 1.00 85.62 91 VAL A CA 1
ATOM 752 C C . VAL A 1 91 ? -14.764 24.383 46.478 1.00 85.62 91 VAL A C 1
ATOM 754 O O . VAL A 1 91 ? -15.407 24.169 47.503 1.00 85.62 91 VAL A O 1
ATOM 757 N N . VAL A 1 92 ? -13.671 23.671 46.199 1.00 86.12 92 VAL A N 1
ATOM 758 C CA . VAL A 1 92 ? -13.137 22.640 47.104 1.00 86.12 92 VAL A CA 1
ATOM 759 C C . VAL A 1 92 ? -12.695 23.265 48.430 1.00 86.12 92 VAL A C 1
ATOM 761 O O . VAL A 1 92 ? -13.026 22.753 49.494 1.00 86.12 92 VAL A O 1
ATOM 764 N N . LYS A 1 93 ? -12.011 24.413 48.400 1.00 84.06 93 LYS A N 1
ATOM 765 C CA . LYS A 1 93 ? -11.602 25.123 49.621 1.00 84.06 93 LYS A CA 1
ATOM 766 C C . LYS A 1 93 ? -12.793 25.668 50.409 1.00 84.06 93 LYS A C 1
ATOM 768 O O . LYS A 1 93 ? -12.776 25.590 51.635 1.00 84.06 93 LYS A O 1
ATOM 773 N N . SER A 1 94 ? -13.820 26.204 49.744 1.00 81.06 94 SER A N 1
ATOM 774 C CA . SER A 1 94 ? -15.026 26.693 50.426 1.00 81.06 94 SER A CA 1
ATOM 775 C C . SER A 1 94 ? -15.806 25.543 51.060 1.00 81.06 94 SER A C 1
ATOM 777 O O . SER A 1 94 ? -16.194 25.637 52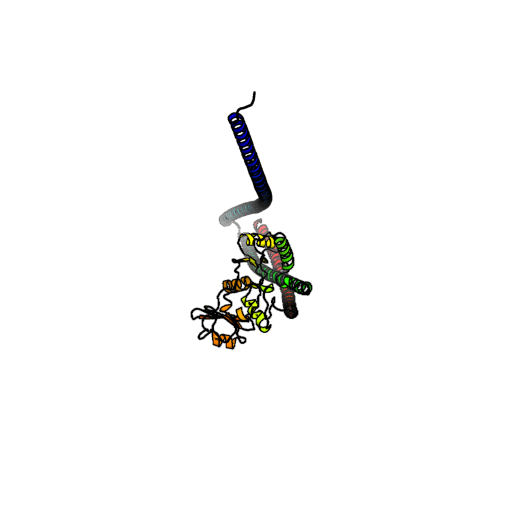.221 1.00 81.06 94 SER A O 1
ATOM 779 N N . THR A 1 95 ? -15.952 24.426 50.345 1.00 78.88 95 THR A N 1
ATOM 780 C CA . THR A 1 95 ? -16.611 23.223 50.868 1.00 78.88 95 THR A CA 1
ATOM 781 C C . THR A 1 95 ? -15.814 22.562 51.995 1.00 78.88 95 THR A C 1
ATOM 783 O O . THR A 1 95 ? -16.424 22.127 52.967 1.00 78.88 95 THR A O 1
ATOM 786 N N . ASP A 1 96 ? -14.474 22.557 51.961 1.00 81.94 96 ASP A N 1
ATOM 787 C CA . ASP A 1 96 ? -13.645 22.090 53.088 1.00 81.94 96 ASP A CA 1
ATOM 788 C C . ASP A 1 96 ? -13.787 23.007 54.316 1.00 81.94 96 ASP A C 1
ATOM 790 O O . ASP A 1 96 ? -13.845 22.541 55.456 1.00 81.94 96 ASP A O 1
ATOM 794 N N . LEU A 1 97 ? -13.910 24.322 54.108 1.00 81.94 97 LEU A N 1
ATOM 795 C CA . LEU A 1 97 ? -14.139 25.279 55.191 1.00 81.94 97 LEU A CA 1
ATOM 796 C C . LEU A 1 97 ? -15.532 25.106 55.820 1.00 81.94 97 LEU A C 1
ATOM 798 O O . LEU A 1 97 ? -15.661 25.112 57.045 1.00 81.94 97 LEU A O 1
ATOM 802 N N . GLU A 1 98 ? -16.563 24.892 55.001 1.00 81.69 98 GLU A N 1
ATOM 803 C CA . GLU A 1 98 ? -17.913 24.532 55.449 1.00 81.69 98 GLU A CA 1
ATOM 804 C C . GLU A 1 98 ? -17.925 23.192 56.188 1.00 81.69 98 GLU A C 1
ATOM 806 O O . GLU A 1 98 ? -18.568 23.074 57.236 1.00 81.69 98 GLU A O 1
ATOM 811 N N . LEU A 1 99 ? -17.169 22.203 55.699 1.00 79.19 99 LEU A N 1
ATOM 812 C CA . LEU A 1 99 ? -17.006 20.910 56.352 1.00 79.19 99 LEU A CA 1
ATOM 813 C C . LEU A 1 99 ? -16.382 21.096 57.735 1.00 79.19 99 LEU A C 1
ATOM 815 O O . LEU A 1 99 ? -16.977 20.644 58.707 1.00 79.19 99 LEU A O 1
ATOM 819 N N . ARG A 1 100 ? -15.266 21.832 57.847 1.00 80.88 100 ARG A N 1
ATOM 820 C CA . ARG A 1 100 ? -14.593 22.148 59.124 1.00 80.88 100 ARG A CA 1
ATOM 821 C C . ARG A 1 100 ? -15.483 22.921 60.086 1.00 80.88 100 ARG A C 1
ATOM 823 O O . ARG A 1 100 ? -15.452 22.670 61.291 1.00 80.88 100 ARG A O 1
ATOM 830 N N . ASN A 1 101 ? -16.270 23.866 59.582 1.00 80.38 101 ASN A N 1
ATOM 831 C CA . ASN A 1 101 ? -17.233 24.601 60.397 1.00 80.38 101 ASN A CA 1
ATOM 832 C C . ASN A 1 101 ? -18.347 23.675 60.892 1.00 80.38 101 ASN A C 1
ATOM 834 O O . ASN A 1 101 ? -18.714 23.752 62.062 1.00 80.38 101 ASN A O 1
ATOM 838 N N . CYS A 1 102 ? -18.815 22.745 60.055 1.00 77.88 102 CYS A N 1
ATOM 839 C CA . CYS A 1 102 ? -19.745 21.699 60.466 1.00 77.88 102 CYS A CA 1
ATOM 840 C C . CYS A 1 102 ? -19.130 20.746 61.498 1.00 77.88 102 CYS A C 1
ATOM 842 O O . CYS A 1 102 ? -19.823 20.386 62.443 1.00 77.88 102 CYS A O 1
ATOM 844 N N . THR A 1 103 ? -17.859 20.350 61.370 1.00 75.38 103 THR A N 1
ATOM 845 C CA . THR A 1 103 ? -17.188 19.499 62.369 1.00 75.38 103 THR A CA 1
ATOM 846 C C . THR A 1 103 ? -17.028 20.230 63.695 1.00 75.38 103 THR A C 1
ATOM 848 O O . THR A 1 103 ? -17.342 19.667 64.735 1.00 75.38 103 THR A O 1
ATOM 851 N N . LYS A 1 104 ? -16.640 21.511 63.678 1.00 80.94 104 LYS A N 1
ATOM 852 C CA . LYS A 1 104 ? -16.573 22.344 64.892 1.00 80.94 104 LYS A CA 1
ATOM 853 C C . LYS A 1 104 ? -17.947 22.581 65.516 1.00 80.94 104 LYS A C 1
ATOM 855 O O . LYS A 1 104 ? -18.056 22.632 66.738 1.00 80.94 104 LYS A O 1
ATOM 860 N N . ALA A 1 105 ? -18.989 22.746 64.702 1.00 76.12 105 ALA A N 1
ATOM 861 C CA . ALA A 1 105 ? -20.363 22.842 65.182 1.00 76.12 105 ALA A CA 1
ATOM 862 C C . ALA A 1 105 ? -20.801 21.521 65.824 1.00 76.12 105 ALA A C 1
ATOM 864 O O . ALA A 1 105 ? -21.305 21.544 66.938 1.00 76.12 105 ALA A O 1
ATOM 865 N N . LEU A 1 106 ? -20.515 20.379 65.191 1.00 75.31 106 LEU A N 1
ATOM 866 C CA . LEU A 1 106 ? -20.740 19.045 65.754 1.00 75.31 106 LEU A CA 1
ATOM 867 C C . LEU A 1 106 ? -19.992 18.844 67.074 1.00 75.31 106 LEU A C 1
ATOM 869 O O . LEU A 1 106 ? -20.592 18.385 68.034 1.00 75.31 106 LEU A O 1
ATOM 873 N N . GLU A 1 107 ? -18.724 19.240 67.171 1.00 78.19 107 GLU A N 1
ATOM 874 C CA . GLU A 1 107 ? -17.965 19.171 68.424 1.00 78.19 107 GLU A CA 1
ATOM 875 C C . GLU A 1 107 ? -18.559 20.067 69.516 1.00 78.19 107 GLU A C 1
ATOM 877 O O . GLU A 1 107 ? -18.639 19.654 70.674 1.00 78.19 107 GLU A O 1
ATOM 882 N N . LYS A 1 108 ? -19.002 21.282 69.166 1.00 76.94 108 LYS A N 1
ATOM 883 C CA . LYS A 1 108 ? -19.715 22.165 70.099 1.00 76.94 108 LYS A CA 1
ATOM 884 C C . LYS A 1 108 ? -21.034 21.542 70.539 1.00 76.94 108 LYS A C 1
ATOM 886 O O . LYS A 1 108 ? -21.281 21.503 71.734 1.00 76.94 108 LYS A O 1
ATOM 891 N N . PHE A 1 109 ? -21.825 20.995 69.619 1.00 75.25 109 PHE A N 1
ATOM 892 C CA . PHE A 1 109 ? -23.074 20.308 69.938 1.00 75.25 109 PHE A CA 1
ATOM 893 C C . PHE A 1 109 ? -22.841 19.077 70.807 1.00 75.25 109 PHE A C 1
ATOM 895 O O . PHE A 1 109 ? -23.558 18.903 71.784 1.00 75.25 109 PHE A O 1
ATOM 902 N N . CYS A 1 110 ? -21.811 18.273 70.542 1.00 73.94 110 CYS A N 1
ATOM 903 C CA . CYS A 1 110 ? -21.429 17.157 71.404 1.00 73.94 110 CYS A CA 1
ATOM 904 C C . CYS A 1 110 ? -21.074 17.639 72.819 1.00 73.94 110 CYS A C 1
ATOM 906 O O . CYS A 1 110 ? -21.547 17.056 73.789 1.00 73.94 110 CYS A O 1
ATOM 908 N N . LYS A 1 111 ? -20.327 18.744 72.955 1.00 77.00 111 LYS A N 1
ATOM 909 C CA . LYS A 1 111 ? -20.012 19.355 74.261 1.00 77.00 111 LYS A CA 1
ATOM 910 C C . LYS A 1 111 ? -21.245 19.939 74.957 1.00 77.00 111 LYS A C 1
ATOM 912 O O . LYS A 1 111 ? -21.384 19.790 76.166 1.00 77.00 111 LYS A O 1
ATOM 917 N N . THR A 1 112 ? -22.158 20.569 74.220 1.00 75.62 112 THR A N 1
ATOM 918 C CA . THR A 1 112 ? -23.420 21.095 74.759 1.00 75.62 112 THR A CA 1
ATOM 919 C C . THR A 1 112 ? -24.346 19.963 75.191 1.00 75.62 112 THR A C 1
ATOM 921 O O . THR A 1 112 ? -24.922 20.040 76.265 1.00 75.62 112 THR A O 1
ATOM 924 N N . ILE A 1 113 ? -24.442 18.879 74.417 1.00 71.69 113 ILE A N 1
ATOM 925 C CA . ILE A 1 113 ? -25.174 17.664 74.790 1.00 71.69 113 ILE A CA 1
ATOM 926 C C . ILE A 1 113 ? -24.563 17.052 76.052 1.00 71.69 113 ILE A C 1
ATOM 928 O O . ILE A 1 113 ? -25.301 16.692 76.959 1.00 71.69 113 ILE A O 1
ATOM 932 N N . GLN A 1 114 ? -23.234 16.994 76.156 1.00 71.56 114 GLN A N 1
ATOM 933 C CA . GLN A 1 114 ? -22.548 16.485 77.343 1.00 71.56 114 GLN A CA 1
ATOM 934 C C . GLN A 1 114 ? -22.815 17.360 78.580 1.00 71.56 114 GLN A C 1
ATOM 936 O O . GLN A 1 114 ? -23.151 16.836 79.637 1.00 71.56 114 GLN A O 1
ATOM 941 N N . SER A 1 115 ? -22.823 18.686 78.415 1.00 68.38 115 SER A N 1
ATOM 942 C CA . SER A 1 115 ? -23.196 19.636 79.468 1.00 68.38 115 SER A CA 1
ATOM 943 C C . SER A 1 115 ? -24.688 19.578 79.836 1.00 68.38 115 SER A C 1
ATOM 945 O O . SER A 1 115 ? -25.024 19.693 81.007 1.00 68.38 115 SER A O 1
ATOM 947 N N . ILE A 1 116 ? -25.595 19.329 78.885 1.00 69.69 116 ILE A N 1
ATOM 948 C CA . ILE A 1 116 ? -27.035 19.114 79.137 1.00 69.69 116 ILE A CA 1
ATOM 949 C C . ILE A 1 116 ? -27.281 17.757 79.813 1.00 69.69 116 ILE A C 1
ATOM 951 O O . ILE A 1 116 ? -28.203 17.622 80.613 1.00 69.69 116 ILE A O 1
ATOM 955 N N . ILE A 1 117 ? -26.467 16.740 79.525 1.00 65.88 117 ILE A N 1
ATOM 956 C CA . ILE A 1 117 ? -26.501 15.452 80.228 1.00 65.88 117 ILE A CA 1
ATOM 957 C C . ILE A 1 117 ? -26.072 15.641 81.691 1.00 65.88 117 ILE A C 1
ATOM 959 O O . ILE A 1 117 ? -26.758 15.123 82.575 1.00 65.88 117 ILE A O 1
ATOM 963 N N . GLU A 1 118 ? -25.022 16.433 81.939 1.00 64.06 118 GLU A N 1
ATOM 964 C CA . GLU A 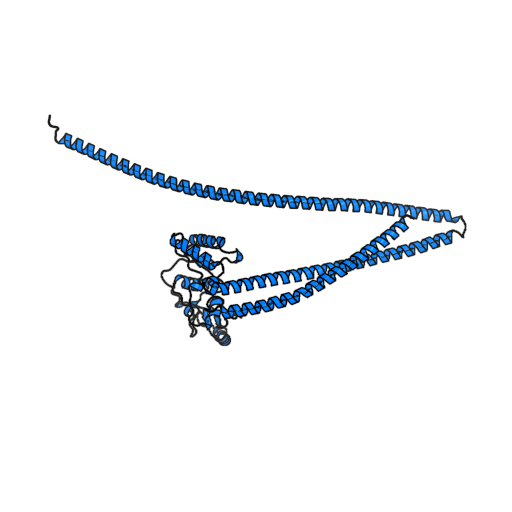1 118 ? -24.536 16.808 83.278 1.00 64.06 118 GLU A CA 1
ATOM 965 C C . GLU A 1 118 ? -25.534 17.710 84.035 1.00 64.06 118 GLU A C 1
ATOM 967 O O . GLU A 1 118 ? -25.871 17.435 85.182 1.00 64.06 118 GLU A O 1
ATOM 972 N N . GLN A 1 119 ? -26.100 18.734 83.387 1.00 58.22 119 GLN A N 1
ATOM 973 C CA . GLN A 1 119 ? -27.116 19.630 83.969 1.00 58.22 119 GLN A CA 1
ATOM 974 C C . GLN A 1 119 ? -28.496 18.968 84.103 1.00 58.22 119 GLN A C 1
ATOM 976 O O . GLN A 1 119 ? -29.312 19.351 84.939 1.00 58.22 119 GLN A O 1
ATOM 981 N N . GLY A 1 120 ? -28.766 17.934 83.309 1.00 55.62 120 GLY A N 1
ATOM 982 C CA . GLY A 1 120 ? -30.002 17.166 83.352 1.00 55.62 120 GLY A CA 1
ATOM 983 C C . GLY A 1 120 ? -30.102 16.230 84.558 1.00 55.62 120 GLY A C 1
ATOM 984 O O . GLY A 1 120 ? -31.141 15.600 84.730 1.00 55.62 120 GLY A O 1
ATOM 985 N N . GLN A 1 121 ? -29.080 16.099 85.408 1.00 54.12 121 GLN A N 1
ATOM 986 C CA . GLN A 1 121 ? -29.165 15.287 86.631 1.00 54.12 121 GLN A CA 1
ATOM 987 C C . GLN A 1 121 ? -30.125 15.850 87.703 1.00 54.12 121 GLN A C 1
ATOM 989 O O . GLN A 1 121 ? -30.348 15.169 88.700 1.00 54.12 121 GLN A O 1
ATOM 994 N N . GLN A 1 122 ? -30.751 17.022 87.504 1.00 53.06 122 GLN A N 1
ATOM 995 C CA . GLN A 1 122 ? -31.659 17.623 88.499 1.00 53.06 122 GLN A CA 1
ATOM 996 C C . GLN A 1 122 ? -33.075 18.022 88.031 1.00 53.06 122 GLN A C 1
ATOM 998 O O . GLN A 1 122 ? -33.811 18.588 88.834 1.00 53.06 122 GLN A O 1
ATOM 1003 N N . SER A 1 123 ? -33.537 17.677 86.820 1.00 50.44 123 S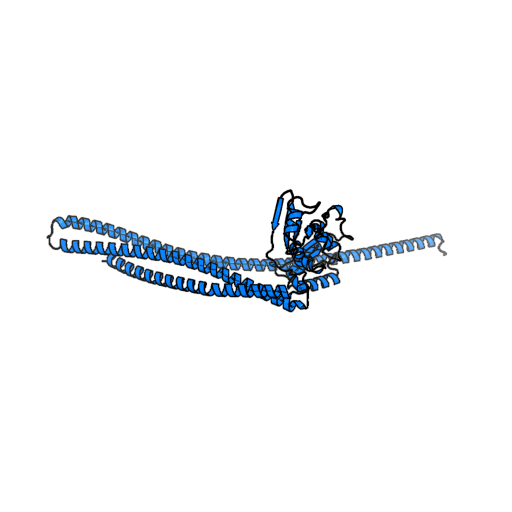ER A N 1
ATOM 1004 C CA . SER A 1 123 ? -34.864 18.145 86.359 1.00 50.44 123 SER A CA 1
ATOM 1005 C C . SER A 1 123 ? -35.702 17.096 85.610 1.00 50.44 123 SER A C 1
ATOM 1007 O O . SER A 1 123 ? -35.330 16.639 84.535 1.00 50.44 123 SER A O 1
ATOM 1009 N N . SER A 1 124 ? -36.849 16.773 86.226 1.00 54.72 124 SER A N 1
ATOM 1010 C CA . SER A 1 124 ? -38.124 16.182 85.759 1.00 54.72 124 SER A CA 1
ATOM 1011 C C . SER A 1 124 ? -38.141 15.120 84.635 1.00 54.72 124 SER A C 1
ATOM 1013 O O . SER A 1 124 ? -37.757 15.350 83.489 1.00 54.72 124 SER A O 1
ATOM 1015 N N . SER A 1 125 ? -38.701 13.950 84.959 1.00 54.91 125 SER A N 1
ATOM 1016 C CA . SER A 1 125 ? -38.605 12.677 84.226 1.00 54.91 125 SER A CA 1
ATOM 1017 C C . SER A 1 125 ? -39.466 12.521 82.961 1.00 54.91 125 SER A C 1
ATOM 1019 O O . SER A 1 125 ? -39.338 11.504 82.293 1.00 54.91 125 SER A O 1
ATOM 1021 N N . THR A 1 126 ? -40.294 13.488 82.561 1.00 57.72 126 THR A N 1
ATOM 1022 C CA . THR A 1 126 ? -41.275 13.289 81.463 1.00 57.72 126 THR A CA 1
ATOM 1023 C C . THR A 1 126 ? -40.979 14.046 80.161 1.00 57.72 126 THR A C 1
ATOM 1025 O O . THR A 1 126 ? -41.462 13.659 79.097 1.00 57.72 126 THR A O 1
ATOM 1028 N N . GLN A 1 127 ? -40.134 15.084 80.175 1.00 53.94 127 GLN A N 1
ATOM 1029 C CA . GLN A 1 127 ? -39.707 15.777 78.941 1.00 53.94 127 GLN A CA 1
ATOM 1030 C C . GLN A 1 127 ? -38.482 15.125 78.275 1.00 53.94 127 GLN A C 1
ATOM 1032 O O . GLN A 1 127 ? -38.310 15.229 77.059 1.00 53.94 127 GLN A O 1
ATOM 1037 N N . ARG A 1 128 ? -37.662 14.401 79.047 1.00 57.03 128 ARG A N 1
ATOM 1038 C CA . ARG A 1 128 ? -36.422 13.758 78.582 1.00 57.03 128 ARG A CA 1
ATOM 1039 C C . ARG A 1 128 ? -36.684 12.613 77.604 1.00 57.03 128 ARG A C 1
ATOM 1041 O O . ARG A 1 128 ? -35.975 12.479 76.611 1.00 57.03 128 ARG A O 1
ATOM 1048 N N . GLU A 1 129 ? -37.729 11.832 77.855 1.00 61.16 129 GLU A N 1
ATOM 1049 C CA . GLU A 1 129 ? -38.071 10.650 77.059 1.00 61.16 129 GLU A CA 1
ATOM 1050 C C . GLU A 1 129 ? -38.544 11.031 75.648 1.00 61.16 129 GLU A C 1
ATOM 1052 O O . GLU A 1 129 ? -38.081 10.468 74.660 1.00 61.16 129 GLU A O 1
ATOM 1057 N N . ASN A 1 130 ? -39.353 12.090 75.531 1.00 63.00 130 ASN A N 1
ATOM 1058 C CA . ASN A 1 130 ? -39.833 12.600 74.243 1.00 63.00 130 ASN A CA 1
ATOM 1059 C C . ASN A 1 130 ? -38.719 13.216 73.378 1.00 63.00 130 ASN A C 1
ATOM 1061 O O . ASN A 1 130 ? -38.740 13.090 72.152 1.00 63.00 130 ASN A O 1
ATOM 1065 N N . VAL A 1 131 ? -37.744 13.896 73.992 1.00 66.81 131 VAL A N 1
ATOM 1066 C CA . VAL A 1 131 ? -36.599 14.478 73.268 1.00 66.81 131 VAL A CA 1
ATOM 1067 C C . VAL A 1 131 ? -35.616 13.386 72.839 1.00 66.81 131 VAL A C 1
ATOM 1069 O O . VAL A 1 131 ? -35.178 13.387 71.690 1.00 66.81 131 VAL A O 1
ATOM 1072 N N . LEU A 1 132 ? -35.325 12.414 73.709 1.00 68.69 132 LEU A N 1
ATOM 1073 C CA . LEU A 1 132 ? -34.455 11.280 73.381 1.00 68.69 132 LEU A CA 1
ATOM 1074 C C . LEU A 1 132 ? -35.049 10.401 72.271 1.00 68.69 132 LEU A C 1
ATOM 1076 O O . LEU A 1 132 ? -34.334 10.072 71.327 1.00 68.69 132 LEU A O 1
ATOM 1080 N N . GLN A 1 133 ? -36.356 10.117 72.306 1.00 71.81 133 GLN A N 1
ATOM 1081 C CA . GLN A 1 133 ? -37.033 9.374 71.236 1.00 71.81 133 GLN A CA 1
ATOM 1082 C C . GLN A 1 133 ? -36.981 10.115 69.890 1.00 71.81 133 GLN A C 1
ATOM 1084 O O . GLN A 1 133 ? -36.702 9.503 68.859 1.00 71.81 133 GLN A O 1
ATOM 1089 N N . LYS A 1 134 ? -37.182 11.441 69.871 1.00 72.75 134 LYS A N 1
ATOM 1090 C CA . LYS A 1 134 ? -37.054 12.245 68.639 1.00 72.75 134 LYS A CA 1
ATOM 1091 C C . LYS A 1 134 ? -35.628 12.240 68.083 1.00 72.75 134 LYS A C 1
ATOM 1093 O O . LYS A 1 134 ? -35.451 12.120 66.871 1.00 72.75 134 LYS A O 1
ATOM 1098 N N . ILE A 1 135 ? -34.617 12.332 68.948 1.00 74.12 135 ILE A N 1
ATOM 1099 C CA . ILE A 1 135 ? -33.202 12.258 68.552 1.00 74.12 135 ILE A CA 1
ATOM 1100 C C . ILE A 1 135 ? -32.876 10.878 67.971 1.00 74.12 135 ILE A C 1
ATOM 1102 O O . ILE A 1 135 ? -32.205 10.786 66.944 1.00 74.12 135 ILE A O 1
ATOM 1106 N N . GLU A 1 136 ? -33.373 9.805 68.583 1.00 77.44 136 GLU A N 1
ATOM 1107 C CA . GLU A 1 136 ? -33.131 8.437 68.123 1.00 77.44 136 GLU A CA 1
ATOM 1108 C C . GLU A 1 136 ? -33.797 8.157 66.765 1.00 77.44 136 GLU A C 1
ATOM 1110 O O . GLU A 1 136 ? -33.167 7.595 65.863 1.00 77.44 136 GLU A O 1
ATOM 1115 N N . ILE A 1 137 ? -35.027 8.645 66.567 1.00 78.56 137 ILE A N 1
ATOM 1116 C CA . ILE A 1 137 ? -35.736 8.587 65.280 1.00 78.56 137 ILE A CA 1
ATOM 1117 C C . ILE A 1 137 ? -34.979 9.379 64.202 1.00 78.56 137 ILE A C 1
ATOM 1119 O O . ILE A 1 137 ? -34.745 8.856 63.110 1.00 78.56 137 ILE A O 1
ATOM 1123 N N . ASN A 1 138 ? -34.530 10.602 64.503 1.00 77.56 138 ASN A N 1
ATOM 1124 C CA . ASN A 1 138 ? -33.763 11.420 63.559 1.00 77.56 138 ASN A CA 1
ATOM 1125 C C . ASN A 1 138 ? -32.409 10.792 63.214 1.00 77.56 138 ASN A C 1
ATOM 1127 O O . ASN A 1 138 ? -32.036 10.756 62.043 1.00 77.56 138 ASN A O 1
ATOM 1131 N N . LYS A 1 139 ? -31.703 10.215 64.193 1.00 78.50 139 LYS A N 1
ATOM 1132 C CA . LYS A 1 139 ? -30.443 9.493 63.966 1.00 78.50 139 LYS A CA 1
ATOM 1133 C C . LYS A 1 139 ? -30.649 8.279 63.057 1.00 78.50 139 LYS A C 1
ATOM 1135 O O . LYS A 1 139 ? -29.864 8.061 62.134 1.00 78.50 139 LYS A O 1
ATOM 1140 N N . LYS A 1 140 ? -31.729 7.517 63.265 1.00 80.56 140 LYS A N 1
ATOM 1141 C CA . LYS A 1 140 ? -32.095 6.373 62.417 1.00 80.56 140 LYS A CA 1
ATOM 1142 C C . LYS A 1 140 ? -32.448 6.805 60.990 1.00 80.56 140 LYS A C 1
ATOM 1144 O O . LYS A 1 140 ? -32.040 6.141 60.041 1.00 80.56 140 LYS A O 1
ATOM 1149 N N . ASN A 1 141 ? -33.159 7.919 60.825 1.00 79.50 141 ASN A N 1
ATOM 1150 C CA . ASN A 1 141 ? -33.478 8.480 59.508 1.00 79.50 141 ASN A CA 1
ATOM 1151 C C . ASN A 1 141 ? -32.230 9.028 58.796 1.00 79.50 141 ASN A C 1
ATOM 1153 O O . ASN A 1 141 ? -32.071 8.818 57.597 1.00 79.50 141 ASN A O 1
ATOM 1157 N N . MET A 1 142 ? -31.304 9.646 59.533 1.00 76.62 142 MET A N 1
ATOM 1158 C CA . MET A 1 142 ? -30.038 10.142 58.991 1.00 76.62 142 MET A CA 1
ATOM 1159 C C . MET A 1 142 ? -29.152 9.000 58.474 1.00 76.62 142 MET A C 1
ATOM 1161 O O . MET A 1 142 ? -28.650 9.082 57.357 1.00 76.62 142 MET A O 1
ATOM 1165 N N . LEU A 1 143 ? -29.028 7.907 59.236 1.00 81.56 143 LEU A N 1
ATOM 1166 C CA . LEU A 1 143 ? -28.309 6.698 58.810 1.00 81.56 143 LEU A CA 1
ATOM 1167 C C . LEU A 1 143 ? -28.934 6.064 57.558 1.00 81.56 143 LEU A C 1
ATOM 1169 O O . LEU A 1 143 ? -28.221 5.703 56.625 1.00 81.56 143 LEU A O 1
ATOM 1173 N N . LYS A 1 144 ? -30.269 5.977 57.493 1.00 83.88 144 LYS A N 1
ATOM 1174 C CA . LYS A 1 144 ? -30.977 5.482 56.299 1.00 83.88 144 LYS A CA 1
ATOM 1175 C C . LYS A 1 144 ? -30.725 6.355 55.068 1.00 83.88 144 LYS A C 1
ATOM 1177 O O . LYS A 1 144 ? -30.478 5.821 53.987 1.00 83.88 144 LYS A O 1
ATOM 1182 N N . ASN A 1 145 ? -30.762 7.678 55.224 1.00 82.00 145 ASN A N 1
ATOM 1183 C CA . ASN A 1 145 ? -30.493 8.613 54.132 1.00 82.00 145 ASN A CA 1
ATOM 1184 C C . ASN A 1 145 ? -29.028 8.546 53.678 1.00 82.00 145 ASN A C 1
ATOM 1186 O O . ASN A 1 145 ? -28.770 8.590 52.478 1.00 82.00 145 ASN A O 1
ATOM 1190 N N . GLN A 1 146 ? -28.082 8.377 54.608 1.00 82.19 146 GLN A N 1
ATOM 1191 C CA . GLN A 1 146 ? -26.666 8.192 54.287 1.00 82.19 146 GLN A CA 1
ATOM 1192 C C . GLN A 1 146 ? -26.430 6.909 53.477 1.00 82.19 146 GLN A C 1
ATOM 1194 O O . GLN A 1 146 ? -25.829 6.974 52.408 1.00 82.19 146 GLN A O 1
ATOM 1199 N N . HIS A 1 147 ? -26.965 5.768 53.921 1.00 87.19 147 HIS A N 1
ATOM 1200 C CA . HIS A 1 147 ? -26.864 4.517 53.162 1.00 87.19 147 HIS A CA 1
ATOM 1201 C C . HIS A 1 147 ? -27.544 4.607 51.789 1.00 87.19 147 HIS A C 1
ATOM 1203 O O . HIS A 1 147 ? -27.038 4.062 50.810 1.00 87.19 147 HIS A O 1
ATOM 1209 N N . SER A 1 148 ? -28.662 5.334 51.690 1.00 85.75 148 SER A N 1
ATOM 1210 C CA . SER A 1 148 ? -29.343 5.564 50.409 1.00 85.75 148 SER A CA 1
ATOM 1211 C C . SER A 1 148 ? -28.490 6.405 49.448 1.00 85.75 148 SER A C 1
ATOM 1213 O O . SER A 1 148 ? -28.423 6.090 48.263 1.00 85.75 148 SER A O 1
ATOM 1215 N N . LEU A 1 149 ? -27.794 7.436 49.945 1.00 86.38 149 LEU A N 1
ATOM 1216 C CA . LEU A 1 149 ? -26.853 8.239 49.151 1.00 86.38 149 LEU A CA 1
ATOM 1217 C C . LEU A 1 149 ? -25.637 7.424 48.693 1.00 86.38 149 LEU A C 1
ATOM 1219 O O . LEU A 1 149 ? -25.241 7.520 47.533 1.00 86.38 149 LEU A O 1
ATOM 1223 N N . GLU A 1 150 ? -25.056 6.609 49.575 1.00 88.12 150 GLU A N 1
ATOM 1224 C CA . GLU A 1 150 ? -23.940 5.716 49.233 1.00 88.12 150 GLU A CA 1
ATOM 1225 C C . GLU A 1 150 ? -24.343 4.693 48.160 1.00 88.12 150 GLU A C 1
ATOM 1227 O O . GLU A 1 150 ? -23.600 4.493 47.197 1.00 88.12 150 GLU A O 1
ATOM 1232 N N . SER A 1 151 ? -25.545 4.114 48.263 1.00 91.44 151 SER A N 1
ATOM 1233 C CA . SER A 1 151 ? -26.088 3.202 47.248 1.00 91.44 151 SER A CA 1
ATOM 1234 C C . SER A 1 151 ? -26.262 3.894 45.895 1.00 91.44 151 SER A C 1
ATOM 1236 O O . SER A 1 151 ? -25.781 3.385 44.887 1.00 91.44 151 SER A O 1
ATOM 1238 N N . ILE A 1 152 ? -26.882 5.082 45.865 1.00 90.81 152 ILE A N 1
ATOM 1239 C CA . ILE A 1 152 ? -27.094 5.838 44.619 1.00 90.81 152 ILE A CA 1
ATOM 1240 C C . ILE A 1 152 ? -25.758 6.204 43.963 1.00 90.81 152 ILE A C 1
ATOM 1242 O O . ILE A 1 152 ? -25.620 6.080 42.749 1.00 90.81 152 ILE A O 1
ATOM 1246 N N . ARG A 1 153 ? -24.750 6.609 44.746 1.00 89.44 153 ARG A N 1
ATOM 1247 C CA . ARG A 1 153 ? -23.403 6.894 44.225 1.00 89.44 153 ARG A CA 1
ATOM 1248 C C . ARG A 1 153 ? -22.725 5.654 43.656 1.00 89.44 153 ARG A C 1
ATOM 1250 O O . ARG A 1 153 ? -22.090 5.744 42.608 1.00 89.44 153 ARG A O 1
ATOM 1257 N N . SER A 1 154 ? -22.867 4.507 44.322 1.00 92.69 154 SER A N 1
ATOM 1258 C CA . SER A 1 154 ? -22.362 3.232 43.805 1.00 92.69 154 SER A CA 1
ATOM 1259 C C . SER A 1 154 ? -23.009 2.885 42.464 1.00 92.69 154 SER A C 1
ATOM 1261 O O . SER A 1 154 ? -22.300 2.531 41.525 1.00 92.69 154 SER A O 1
ATOM 1263 N N . ASP A 1 155 ? -24.325 3.057 42.343 1.00 91.81 155 ASP A N 1
ATOM 1264 C CA . ASP A 1 155 ? -25.048 2.775 41.103 1.00 91.81 155 ASP A CA 1
ATOM 1265 C C . ASP A 1 155 ? -24.674 3.756 39.983 1.00 91.81 155 ASP A C 1
ATOM 1267 O O . ASP A 1 155 ? -24.418 3.326 38.862 1.00 91.81 155 ASP A O 1
ATOM 1271 N N . ILE A 1 156 ? -24.528 5.055 40.281 1.00 91.19 156 ILE A N 1
ATOM 1272 C CA . ILE A 1 156 ? -24.015 6.047 39.319 1.00 91.19 156 ILE A CA 1
ATOM 1273 C C . ILE A 1 156 ? -22.633 5.636 38.796 1.00 91.19 156 ILE A C 1
ATOM 1275 O O . ILE A 1 156 ? -22.390 5.724 37.594 1.00 91.19 156 ILE A O 1
ATOM 1279 N N . ASN A 1 157 ? -21.728 5.182 39.667 1.00 92.75 157 ASN A N 1
ATOM 1280 C CA . ASN A 1 157 ? -20.396 4.745 39.249 1.00 92.75 157 ASN A CA 1
ATOM 1281 C C . ASN A 1 157 ? -20.457 3.520 38.329 1.00 92.75 157 ASN A C 1
ATOM 1283 O O . ASN A 1 157 ? -19.835 3.549 37.270 1.00 92.75 157 ASN A O 1
ATOM 1287 N N . LYS A 1 158 ? -21.262 2.505 38.669 1.00 94.25 158 LYS A N 1
ATOM 1288 C CA . LYS A 1 158 ? -21.461 1.321 37.814 1.00 94.25 158 LYS A CA 1
ATOM 1289 C C . LYS A 1 158 ? -21.983 1.700 36.427 1.00 94.25 158 LYS A C 1
ATOM 1291 O O . LYS A 1 158 ? -21.425 1.266 35.426 1.00 94.25 158 LYS A O 1
ATOM 1296 N N . TYR A 1 159 ? -23.007 2.553 36.357 1.00 92.94 159 TYR A N 1
ATOM 1297 C CA . TYR A 1 159 ? -23.560 2.988 35.073 1.00 92.94 159 TYR A CA 1
ATOM 1298 C C . TYR A 1 159 ? -22.585 3.866 34.275 1.00 92.94 159 TYR A C 1
ATOM 1300 O O . TYR A 1 159 ? -22.578 3.789 33.052 1.00 92.94 159 TYR A O 1
ATOM 1308 N N . ASN A 1 160 ? -21.730 4.671 34.921 1.00 91.94 160 ASN A N 1
ATOM 1309 C CA . ASN A 1 160 ? -20.671 5.406 34.213 1.00 91.94 160 ASN A CA 1
ATOM 1310 C C . ASN A 1 160 ? -19.608 4.460 33.623 1.00 91.94 160 ASN A C 1
ATOM 1312 O O . ASN A 1 160 ? -19.117 4.712 32.524 1.00 91.94 160 ASN A O 1
ATOM 1316 N N . GLU A 1 161 ? -19.238 3.391 34.336 1.00 93.56 161 GLU A N 1
ATOM 1317 C CA . GLU A 1 161 ? -18.320 2.368 33.817 1.00 93.56 161 GLU A CA 1
ATOM 1318 C C . GLU A 1 161 ? -18.930 1.636 32.616 1.00 93.56 161 GLU A C 1
ATOM 1320 O O . GLU A 1 161 ? -18.265 1.464 31.594 1.00 93.56 161 GLU A O 1
ATOM 1325 N N . GLU A 1 162 ? -20.208 1.267 32.704 1.00 94.19 162 GLU A N 1
ATOM 1326 C CA . GLU A 1 162 ? -20.958 0.660 31.602 1.00 94.19 162 GLU A CA 1
ATOM 1327 C C . GLU A 1 162 ? -21.053 1.610 30.391 1.00 94.19 162 GLU A C 1
ATOM 1329 O O . GLU A 1 162 ? -20.772 1.215 29.258 1.00 94.19 162 GLU A O 1
ATOM 1334 N N . LEU A 1 163 ? -21.342 2.895 30.622 1.00 94.19 163 LEU A N 1
ATOM 1335 C CA . LEU A 1 163 ? -21.365 3.930 29.585 1.00 94.19 163 LEU A CA 1
ATOM 1336 C C . LEU A 1 163 ? -20.012 4.042 28.861 1.00 94.19 163 LEU A C 1
ATOM 1338 O O . LEU A 1 163 ? -19.960 4.133 27.632 1.00 94.19 163 LEU A O 1
ATOM 1342 N N . LEU A 1 164 ? -18.903 4.002 29.606 1.00 94.06 164 LEU A N 1
ATOM 1343 C CA . LEU A 1 164 ? -17.556 4.047 29.034 1.00 94.06 164 LEU A CA 1
ATOM 1344 C C . LEU A 1 164 ? -17.292 2.846 28.110 1.00 94.06 164 LEU A C 1
ATOM 1346 O O . LEU A 1 164 ? -16.683 3.007 27.048 1.00 94.06 164 LEU A O 1
ATOM 1350 N N . GLN A 1 165 ? -17.775 1.656 28.482 1.00 94.25 165 GLN A N 1
ATOM 1351 C CA . GLN A 1 165 ? -17.665 0.456 27.649 1.00 94.25 165 GLN A CA 1
ATOM 1352 C C . GLN A 1 165 ? -18.450 0.608 26.341 1.00 94.25 165 GLN A C 1
ATOM 1354 O O . GLN A 1 165 ? -17.888 0.362 25.269 1.00 94.25 165 GLN A O 1
ATOM 1359 N N . TYR A 1 166 ? -19.696 1.090 26.401 1.00 93.81 166 TYR A N 1
ATOM 1360 C CA . TYR A 1 166 ? -20.500 1.332 25.200 1.00 93.81 166 TYR A CA 1
ATOM 1361 C C . TYR A 1 166 ? -19.895 2.402 24.287 1.00 93.81 166 TYR A C 1
ATOM 1363 O O . TYR A 1 166 ? -19.855 2.208 23.072 1.00 93.81 166 TYR A O 1
ATOM 1371 N N . HIS A 1 167 ? -19.350 3.495 24.833 1.00 92.81 167 HIS A N 1
ATOM 1372 C CA . HIS A 1 167 ? -18.638 4.491 24.025 1.00 92.81 167 HIS A CA 1
ATOM 1373 C C . HIS A 1 167 ? -17.399 3.907 23.336 1.00 92.81 167 HIS A C 1
ATOM 1375 O O . HIS A 1 167 ? -17.163 4.185 22.159 1.00 92.81 167 HIS A O 1
ATOM 1381 N N . SER A 1 168 ? -16.627 3.063 24.030 1.00 93.75 168 SER A N 1
ATOM 1382 C CA . SER A 1 168 ? -15.481 2.374 23.425 1.00 93.75 168 SER A CA 1
ATOM 1383 C C . SER A 1 168 ? -15.914 1.440 22.291 1.00 93.75 168 SER A C 1
ATOM 1385 O O . SER A 1 168 ? -15.300 1.437 21.222 1.00 93.75 168 SER A O 1
ATOM 1387 N N . GLN A 1 169 ? -16.990 0.676 22.490 1.00 92.69 169 GLN A N 1
ATOM 1388 C CA . GLN A 1 169 ? -17.537 -0.217 21.468 1.00 92.69 169 GLN A CA 1
ATOM 1389 C C . GLN A 1 169 ? -18.079 0.558 20.262 1.00 92.69 169 GLN A C 1
ATOM 1391 O O . GLN A 1 169 ? -17.794 0.195 19.121 1.00 92.69 169 GLN A O 1
ATOM 1396 N N . ARG A 1 170 ? -18.785 1.668 20.500 1.00 93.88 170 ARG A N 1
ATOM 1397 C CA . ARG A 1 170 ? -19.254 2.570 19.445 1.00 93.88 170 ARG A CA 1
ATOM 1398 C C . ARG A 1 170 ? -18.098 3.125 18.622 1.00 93.88 170 ARG A C 1
ATOM 1400 O O . ARG A 1 170 ? -18.190 3.124 17.397 1.00 93.88 170 ARG A O 1
ATOM 1407 N N . SER A 1 171 ? -17.019 3.572 19.270 1.00 93.25 171 SER A N 1
ATOM 1408 C CA . SER A 1 171 ? -15.830 4.082 18.575 1.00 93.25 171 SER A CA 1
ATOM 1409 C C . SER A 1 171 ? -15.258 3.025 17.634 1.00 93.25 171 SER A C 1
ATOM 1411 O O . SER A 1 171 ? -15.117 3.289 16.447 1.00 93.25 171 SER A O 1
ATOM 1413 N N . LYS A 1 172 ? -15.038 1.799 18.129 1.00 92.44 172 LYS A N 1
ATOM 1414 C CA . LYS A 1 172 ? -14.508 0.690 17.317 1.00 92.44 172 LYS A CA 1
ATOM 1415 C C . LYS A 1 172 ? -15.392 0.371 16.111 1.00 92.44 172 LYS A C 1
ATOM 1417 O O . LYS A 1 172 ? -14.883 0.234 15.004 1.00 92.44 172 LYS A O 1
ATOM 1422 N N . ASN A 1 173 ? -16.707 0.293 16.310 1.00 90.44 173 ASN A N 1
ATOM 1423 C CA . ASN A 1 173 ? -17.644 0.024 15.218 1.00 90.44 173 ASN A CA 1
ATOM 1424 C C . ASN A 1 173 ? -17.686 1.181 14.206 1.00 90.44 173 ASN A C 1
ATOM 1426 O O . ASN A 1 173 ? -17.819 0.952 13.007 1.00 90.44 173 ASN A O 1
ATOM 1430 N N . THR A 1 174 ? -17.555 2.426 14.671 1.00 92.19 174 THR A N 1
ATOM 1431 C CA . THR A 1 174 ? -17.493 3.607 13.795 1.00 92.19 174 THR A CA 1
ATOM 1432 C C . THR A 1 174 ? -16.218 3.586 12.948 1.00 92.19 174 THR A C 1
ATOM 1434 O O . THR A 1 174 ? -16.273 3.822 11.740 1.00 92.19 174 THR A O 1
ATOM 1437 N N . ASP A 1 175 ? -15.081 3.233 13.547 1.00 91.62 175 ASP A N 1
ATOM 1438 C CA . ASP A 1 175 ? -13.810 3.070 12.837 1.00 91.62 175 ASP A CA 1
ATOM 1439 C C . ASP A 1 175 ? -13.906 1.954 11.777 1.00 91.62 175 ASP A C 1
ATOM 1441 O O . ASP A 1 175 ? -13.475 2.126 10.638 1.00 91.62 175 ASP A O 1
ATOM 1445 N N . GLU A 1 176 ? -14.559 0.833 12.096 1.00 90.56 176 GLU A N 1
ATOM 1446 C CA . GLU A 1 176 ? -14.794 -0.260 11.143 1.00 90.56 176 GLU A CA 1
ATOM 1447 C C . GLU A 1 176 ? -15.684 0.167 9.959 1.00 90.56 176 GLU A C 1
ATOM 1449 O O . GLU A 1 176 ? -15.385 -0.148 8.801 1.00 90.56 176 GLU A O 1
ATOM 1454 N N . VAL A 1 177 ? -16.747 0.937 10.216 1.00 90.94 177 VAL A N 1
ATOM 1455 C CA . VAL A 1 177 ? -17.626 1.473 9.162 1.00 90.94 177 VAL A CA 1
ATOM 1456 C C . VAL A 1 177 ? -16.887 2.474 8.278 1.00 90.94 177 VAL A C 1
ATOM 1458 O O . VAL A 1 177 ? -16.974 2.395 7.051 1.00 90.94 177 VAL A O 1
ATOM 1461 N N . THR A 1 178 ? -16.128 3.399 8.866 1.00 91.25 178 THR A N 1
ATOM 1462 C CA . THR A 1 178 ? -15.358 4.393 8.098 1.00 91.25 178 THR A CA 1
ATOM 1463 C C . THR A 1 178 ? -14.281 3.739 7.232 1.00 91.25 178 THR A C 1
ATOM 1465 O O . THR A 1 178 ? -14.107 4.130 6.071 1.00 91.25 178 THR A O 1
ATOM 1468 N N . GLN A 1 179 ? -13.618 2.696 7.736 1.00 90.94 179 GLN A N 1
ATOM 1469 C CA . GLN A 1 179 ? -12.679 1.892 6.957 1.00 90.94 179 GLN A CA 1
ATOM 1470 C C . GLN A 1 179 ? -13.385 1.182 5.792 1.00 90.94 179 GLN A C 1
ATOM 1472 O O . GLN A 1 179 ? -12.950 1.297 4.646 1.00 90.94 179 GLN A O 1
ATOM 1477 N N . THR A 1 180 ? -14.521 0.531 6.060 1.00 91.25 180 THR A N 1
ATOM 1478 C CA . THR A 1 180 ? -15.328 -0.166 5.043 1.00 91.25 180 THR A CA 1
ATOM 1479 C C . THR A 1 180 ? -15.781 0.785 3.931 1.00 91.25 180 THR A C 1
ATOM 1481 O O . THR A 1 180 ? -15.636 0.472 2.750 1.00 91.25 180 THR A O 1
ATOM 1484 N N . LEU A 1 181 ? -16.261 1.981 4.285 1.00 90.25 181 LEU A N 1
ATOM 1485 C CA . LEU A 1 181 ? -16.657 3.024 3.332 1.00 90.25 181 LEU A CA 1
ATOM 1486 C C . LEU A 1 181 ? -15.484 3.518 2.480 1.00 90.25 181 LEU A C 1
ATOM 1488 O O . LEU A 1 181 ? -15.631 3.749 1.276 1.00 90.25 181 LEU A O 1
ATOM 1492 N N . THR A 1 182 ? -14.313 3.676 3.096 1.00 90.44 182 THR A N 1
ATOM 1493 C CA . THR A 1 182 ? -13.092 4.078 2.392 1.00 90.44 182 THR A CA 1
ATOM 1494 C C . THR A 1 182 ? -12.682 3.013 1.375 1.00 90.44 182 THR A C 1
ATOM 1496 O O . THR A 1 182 ? -12.392 3.338 0.222 1.00 90.44 182 THR A O 1
ATOM 1499 N N . ASP A 1 183 ? -12.733 1.738 1.760 1.00 88.75 183 ASP A N 1
ATOM 1500 C CA . ASP A 1 183 ? -12.414 0.614 0.879 1.00 88.75 183 ASP A CA 1
ATOM 1501 C C . ASP A 1 183 ? -13.419 0.469 -0.269 1.00 88.75 183 ASP A C 1
ATOM 1503 O O . ASP A 1 183 ? -13.017 0.263 -1.419 1.00 88.75 183 ASP A O 1
ATOM 1507 N N . LEU A 1 184 ? -14.709 0.655 0.012 1.00 90.69 184 LEU A N 1
ATOM 1508 C CA . LEU A 1 184 ? -15.782 0.654 -0.981 1.00 90.69 184 LEU A CA 1
ATOM 1509 C C . LEU A 1 184 ? -15.536 1.748 -2.032 1.00 90.69 184 LEU A C 1
ATOM 1511 O O . LEU A 1 184 ? -15.468 1.458 -3.231 1.00 90.69 184 LEU A O 1
ATOM 1515 N N . LYS A 1 185 ? -15.281 2.985 -1.587 1.00 90.25 185 LYS A N 1
ATOM 1516 C CA . LYS A 1 185 ? -14.961 4.115 -2.469 1.00 90.25 185 LYS A CA 1
ATOM 1517 C C . LYS A 1 185 ? -13.718 3.846 -3.320 1.00 90.25 185 LYS A C 1
ATOM 1519 O O . LYS A 1 185 ? -13.724 4.113 -4.521 1.00 90.25 185 LYS A O 1
ATOM 1524 N N . ASN A 1 186 ? -12.660 3.293 -2.727 1.00 85.44 186 ASN A N 1
ATOM 1525 C CA . ASN A 1 186 ? -11.425 2.967 -3.443 1.00 85.44 186 ASN A CA 1
ATOM 1526 C C . ASN A 1 186 ? -11.658 1.914 -4.539 1.00 85.44 186 ASN A C 1
ATOM 1528 O O . ASN A 1 186 ? -11.151 2.055 -5.655 1.00 85.44 186 ASN A O 1
ATOM 1532 N N . LYS A 1 187 ? -12.443 0.866 -4.251 1.00 87.06 187 LYS A N 1
ATOM 1533 C CA . LYS A 1 187 ? -12.774 -0.184 -5.228 1.00 87.06 187 LYS A CA 1
ATOM 1534 C C . LYS A 1 187 ? -13.676 0.334 -6.346 1.00 87.06 187 LYS A C 1
ATOM 1536 O O . LYS A 1 187 ? -13.401 0.035 -7.507 1.00 87.06 187 LYS A O 1
ATOM 1541 N N . GLN A 1 188 ? -14.680 1.153 -6.030 1.00 88.88 188 GLN A N 1
ATOM 1542 C CA . GLN A 1 188 ? -15.528 1.813 -7.031 1.00 88.88 188 GLN A CA 1
ATOM 1543 C C . GLN A 1 188 ? -14.697 2.679 -7.981 1.00 88.88 188 GLN A C 1
ATOM 1545 O O . GLN A 1 188 ? -14.742 2.478 -9.194 1.00 88.88 188 GLN A O 1
ATOM 1550 N N . GLN A 1 189 ? -13.839 3.548 -7.437 1.00 84.06 189 GLN A N 1
ATOM 1551 C CA . GLN A 1 189 ? -12.922 4.361 -8.241 1.00 84.06 189 GLN A CA 1
ATOM 1552 C C . GLN A 1 189 ? -12.002 3.497 -9.107 1.00 84.06 189 GLN A C 1
ATOM 1554 O O . GLN A 1 189 ? -11.688 3.861 -10.244 1.00 84.06 189 GLN A O 1
ATOM 1559 N N . LYS A 1 190 ? -11.564 2.336 -8.604 1.00 80.88 190 LYS A N 1
ATOM 1560 C CA . LYS A 1 190 ? -10.733 1.412 -9.378 1.00 80.88 190 LYS A CA 1
ATOM 1561 C C . LYS A 1 190 ? -11.500 0.792 -10.546 1.00 80.88 190 LYS A C 1
ATOM 1563 O O . LYS A 1 190 ? -10.934 0.735 -11.635 1.00 80.88 190 LYS A O 1
ATOM 1568 N N . ILE A 1 191 ? -12.752 0.373 -10.352 1.00 84.00 191 ILE A N 1
ATOM 1569 C CA . ILE A 1 191 ? -13.611 -0.126 -11.437 1.00 84.00 191 ILE A CA 1
ATOM 1570 C C . ILE A 1 191 ? -13.815 0.958 -12.485 1.00 84.00 191 ILE A C 1
ATOM 1572 O O . ILE A 1 191 ? -13.528 0.713 -13.652 1.00 84.00 191 ILE A O 1
ATOM 1576 N N . GLU A 1 192 ? -14.218 2.161 -12.073 1.00 82.31 192 GLU A N 1
ATOM 1577 C CA . GLU A 1 192 ? -14.406 3.287 -12.991 1.00 82.31 192 GLU A CA 1
ATOM 1578 C C . GLU A 1 192 ? -13.134 3.533 -13.803 1.00 82.31 192 GLU A C 1
ATOM 1580 O O . GLU A 1 192 ? -13.181 3.670 -15.022 1.00 82.31 192 GLU A O 1
ATOM 1585 N N . SER A 1 193 ? -11.971 3.506 -13.156 1.00 74.62 193 SER A N 1
ATOM 1586 C CA . SER A 1 193 ? -10.685 3.720 -13.824 1.00 74.62 193 SER A CA 1
ATOM 1587 C C . SER A 1 193 ? -10.323 2.612 -14.817 1.00 74.62 193 SER A C 1
ATOM 1589 O O . SER A 1 193 ? -9.696 2.888 -15.840 1.00 74.62 193 SER A O 1
ATOM 1591 N N . LEU A 1 194 ? -10.703 1.363 -14.539 1.00 74.50 194 LEU A N 1
ATOM 1592 C CA . LEU A 1 194 ? -10.512 0.230 -15.450 1.00 74.50 194 LEU A CA 1
ATOM 1593 C C . LEU A 1 194 ? -11.500 0.276 -16.622 1.00 74.50 194 LEU A C 1
ATOM 1595 O O . LEU A 1 194 ? -11.116 -0.000 -17.756 1.00 74.50 194 LEU A O 1
ATOM 1599 N N . GLU A 1 195 ? -12.750 0.666 -16.368 1.00 77.25 195 GLU A N 1
ATOM 1600 C CA . GLU A 1 195 ? -13.795 0.800 -17.385 1.00 77.25 195 GLU A CA 1
ATOM 1601 C C . GLU A 1 195 ? -13.502 1.973 -18.340 1.00 77.25 195 GLU A C 1
ATOM 1603 O O . GLU A 1 195 ? -13.545 1.790 -19.558 1.00 77.25 195 GLU A O 1
ATOM 1608 N N . HIS A 1 196 ? -13.088 3.136 -17.819 1.00 68.94 196 HIS A N 1
ATOM 1609 C CA . HIS A 1 196 ? -12.620 4.282 -18.617 1.00 68.94 196 HIS A CA 1
ATOM 1610 C C . HIS A 1 196 ? -11.243 4.024 -19.257 1.00 68.94 196 HIS A C 1
ATOM 1612 O O . HIS A 1 196 ? -10.923 4.549 -20.326 1.00 68.94 196 HIS A O 1
ATOM 1618 N N . GLY A 1 197 ? -10.422 3.190 -18.613 1.00 61.31 197 GLY A N 1
ATOM 1619 C CA . GLY A 1 197 ? -9.084 2.787 -19.044 1.00 61.31 197 GLY A CA 1
ATOM 1620 C C . GLY A 1 197 ? -9.046 1.798 -20.206 1.00 61.31 197 GLY A C 1
ATOM 1621 O O . GLY A 1 197 ? -7.959 1.534 -20.717 1.00 61.31 197 GLY A O 1
ATOM 1622 N N . LYS A 1 198 ? -10.197 1.296 -20.681 1.00 58.88 198 LYS A N 1
ATOM 1623 C CA . LYS A 1 198 ? -10.274 0.407 -21.857 1.00 58.88 198 LYS A CA 1
ATOM 1624 C C . LYS A 1 198 ? -9.535 0.965 -23.081 1.00 58.88 198 LYS A C 1
ATOM 1626 O O . LYS A 1 198 ? -8.971 0.196 -23.851 1.00 58.88 198 LYS A O 1
ATOM 1631 N N . ASN A 1 199 ? -9.467 2.292 -23.214 1.00 57.38 199 ASN A N 1
ATOM 1632 C CA . ASN A 1 199 ? -8.768 2.969 -24.311 1.00 57.38 199 ASN A CA 1
ATOM 1633 C C . ASN A 1 199 ? -7.297 3.318 -24.007 1.00 57.38 199 ASN A C 1
ATOM 1635 O O . ASN A 1 199 ? -6.585 3.771 -24.900 1.00 57.38 199 ASN A O 1
ATOM 1639 N N . ASN A 1 200 ? -6.818 3.144 -22.769 1.00 70.50 200 ASN A N 1
ATOM 1640 C CA . ASN A 1 200 ? -5.448 3.477 -22.382 1.00 70.50 200 ASN A CA 1
ATOM 1641 C C . ASN A 1 200 ? -4.866 2.447 -21.407 1.00 70.50 200 ASN A C 1
ATOM 1643 O O . ASN A 1 200 ? -4.916 2.619 -20.190 1.00 70.50 200 ASN A O 1
ATOM 1647 N N . ARG A 1 201 ? -4.233 1.410 -21.967 1.00 74.31 201 ARG A N 1
ATOM 1648 C CA . ARG A 1 201 ? -3.625 0.281 -21.240 1.00 74.31 201 ARG A CA 1
ATOM 1649 C C . ARG A 1 201 ? -2.681 0.696 -20.100 1.00 74.31 201 ARG A C 1
ATOM 1651 O O . ARG A 1 201 ? -2.507 -0.056 -19.147 1.00 74.31 201 ARG A O 1
ATOM 1658 N N . LEU A 1 202 ? -2.085 1.888 -20.156 1.00 81.31 202 LEU A N 1
ATOM 1659 C CA . LEU A 1 202 ? -1.189 2.368 -19.103 1.00 81.31 202 LEU A CA 1
ATOM 1660 C C . LEU A 1 202 ? -1.906 2.692 -17.782 1.00 81.31 202 LEU A C 1
ATOM 1662 O O . LEU A 1 202 ? -1.258 2.650 -16.739 1.00 81.31 202 LEU A O 1
ATOM 1666 N N . SER A 1 203 ? -3.217 2.970 -17.785 1.00 81.75 203 SER A N 1
ATOM 1667 C CA . SER A 1 203 ? -3.963 3.278 -16.550 1.00 81.75 203 SER A CA 1
ATOM 1668 C C . SER A 1 203 ? -4.050 2.093 -15.582 1.00 81.75 203 SER A C 1
ATOM 1670 O O . SER A 1 203 ? -4.257 2.276 -14.381 1.00 81.75 203 SER A O 1
ATOM 1672 N N . VAL A 1 204 ? -3.830 0.870 -16.077 1.00 81.38 204 VAL A N 1
ATOM 1673 C CA . VAL A 1 204 ? -3.836 -0.352 -15.266 1.00 81.38 204 VAL A CA 1
ATOM 1674 C C . VAL A 1 204 ? -2.745 -0.300 -14.183 1.00 81.38 204 VAL A C 1
ATOM 1676 O O . VAL A 1 204 ? -2.990 -0.716 -13.048 1.00 81.38 204 VAL A O 1
ATOM 1679 N N . TYR A 1 205 ? -1.596 0.325 -14.478 1.00 85.38 205 TYR A N 1
ATOM 1680 C CA . TYR A 1 205 ? -0.482 0.534 -13.535 1.00 85.38 205 TYR A CA 1
ATOM 1681 C C . TYR A 1 205 ? -0.703 1.701 -12.551 1.00 85.38 205 TYR A C 1
ATOM 1683 O O . TYR A 1 205 ? 0.068 1.865 -11.598 1.00 85.38 205 TYR A O 1
ATOM 1691 N N . GLY A 1 206 ? -1.768 2.484 -12.743 1.00 84.00 206 GLY A N 1
ATOM 1692 C CA . GLY A 1 206 ? -2.145 3.623 -11.912 1.00 84.00 206 GLY A CA 1
ATOM 1693 C C . GLY A 1 206 ? -2.897 4.693 -12.705 1.00 84.00 206 GLY A C 1
ATOM 1694 O O . GLY A 1 206 ? -2.578 4.973 -13.859 1.00 84.00 206 GLY A O 1
ATOM 1695 N N . ASN A 1 207 ? -3.863 5.357 -12.067 1.00 81.69 207 ASN A N 1
ATOM 1696 C CA . ASN A 1 207 ? -4.667 6.407 -12.711 1.00 81.69 207 ASN A CA 1
ATOM 1697 C C . ASN A 1 207 ? -3.810 7.587 -13.194 1.00 81.69 207 ASN A C 1
ATOM 1699 O O . ASN A 1 207 ? -4.109 8.215 -14.207 1.00 81.69 207 ASN A O 1
ATOM 1703 N N . PHE A 1 208 ? -2.709 7.856 -12.493 1.00 85.94 208 PHE A N 1
ATOM 1704 C CA . PHE A 1 208 ? -1.741 8.895 -12.832 1.00 85.94 208 PHE A CA 1
ATOM 1705 C C . PHE A 1 208 ? -0.790 8.499 -13.975 1.00 85.94 208 PHE A C 1
ATOM 1707 O O . PHE A 1 208 ? -0.152 9.373 -14.565 1.00 85.94 208 PHE A O 1
ATOM 1714 N N . THR A 1 209 ? -0.652 7.204 -14.292 1.00 88.81 209 THR A N 1
ATOM 1715 C CA . THR A 1 209 ? 0.376 6.695 -15.215 1.00 88.81 209 THR A CA 1
ATOM 1716 C C . THR A 1 209 ? 0.304 7.344 -16.603 1.00 88.81 209 THR A C 1
ATOM 1718 O O . THR A 1 209 ? 1.352 7.759 -17.098 1.00 88.81 209 THR A O 1
ATOM 1721 N N . PRO A 1 210 ? -0.878 7.552 -17.222 1.00 88.75 210 PRO A N 1
ATOM 1722 C CA . PRO A 1 210 ? -0.975 8.298 -18.478 1.00 88.75 210 PRO A CA 1
ATOM 1723 C C . PRO A 1 210 ? -0.415 9.725 -18.409 1.00 88.75 210 PRO A C 1
ATOM 1725 O O . PRO A 1 210 ? 0.252 10.176 -19.341 1.00 88.75 210 PRO A O 1
ATOM 1728 N N . SER A 1 211 ? -0.672 10.445 -17.315 1.00 90.62 211 SER A N 1
ATOM 1729 C CA . SER A 1 211 ? -0.196 11.819 -17.117 1.00 90.62 211 SER A CA 1
ATOM 1730 C C . SER A 1 211 ? 1.318 11.865 -16.921 1.00 90.62 211 SER A C 1
ATOM 1732 O O . SER A 1 211 ? 1.992 12.693 -17.535 1.00 90.62 211 SER A O 1
ATOM 1734 N N . VAL A 1 212 ? 1.863 10.923 -16.145 1.00 94.06 212 VAL A N 1
ATOM 1735 C CA . VAL A 1 212 ? 3.313 10.750 -15.989 1.00 94.06 212 VAL A CA 1
ATOM 1736 C C . VAL A 1 212 ? 3.955 10.456 -17.345 1.00 94.06 212 VAL A C 1
ATOM 1738 O O . VAL A 1 212 ? 4.911 11.134 -17.714 1.00 94.06 212 VAL A O 1
ATOM 1741 N N . GLN A 1 213 ? 3.409 9.520 -18.128 1.00 92.88 213 GLN A N 1
ATOM 1742 C CA . GLN A 1 213 ? 3.983 9.153 -19.425 1.00 92.88 213 GLN A CA 1
ATOM 1743 C C . GLN A 1 213 ? 4.020 10.339 -20.398 1.00 92.88 213 GLN A C 1
ATOM 1745 O O . GLN A 1 213 ? 4.998 10.514 -21.130 1.00 92.88 213 GLN A O 1
ATOM 1750 N N . LYS A 1 214 ? 2.991 11.200 -20.381 1.00 93.25 214 LYS A N 1
ATOM 1751 C CA . LYS A 1 214 ? 2.972 12.446 -21.165 1.00 93.25 214 LYS A CA 1
ATOM 1752 C C . LYS A 1 214 ? 4.101 13.398 -20.753 1.00 93.25 214 LYS A C 1
ATOM 1754 O O . LYS A 1 214 ? 4.795 13.914 -21.631 1.00 93.25 214 LYS A O 1
ATOM 1759 N N . LYS A 1 215 ? 4.321 13.601 -19.448 1.00 95.56 215 LYS A N 1
ATOM 1760 C CA . LYS A 1 215 ? 5.415 14.448 -18.934 1.00 95.56 215 LYS A CA 1
ATOM 1761 C C . LYS A 1 215 ? 6.791 13.869 -19.257 1.00 95.56 215 LYS A C 1
ATOM 1763 O O . LYS A 1 215 ? 7.632 14.587 -19.791 1.00 95.56 215 LYS A O 1
ATOM 1768 N N . ILE A 1 216 ? 6.990 12.569 -19.034 1.00 95.69 216 ILE A N 1
ATOM 1769 C CA . ILE A 1 216 ? 8.224 11.861 -19.403 1.00 95.69 216 ILE A CA 1
ATOM 1770 C C . ILE A 1 216 ? 8.520 12.056 -20.893 1.00 95.69 216 ILE A C 1
ATOM 1772 O O . ILE A 1 216 ? 9.624 12.457 -21.253 1.00 95.69 216 ILE A O 1
ATOM 1776 N N . SER A 1 217 ? 7.526 11.855 -21.761 1.00 95.31 217 SER A N 1
ATOM 1777 C CA . SER A 1 217 ? 7.688 12.018 -23.211 1.00 95.31 217 SER A CA 1
ATOM 1778 C C . SER A 1 217 ? 8.089 13.449 -23.591 1.00 95.31 217 SER A C 1
ATOM 1780 O O . SER A 1 217 ? 8.947 13.647 -24.450 1.00 95.31 217 SER A O 1
ATOM 1782 N N . ALA A 1 218 ? 7.515 14.464 -22.938 1.00 96.31 218 ALA A N 1
ATOM 1783 C CA . ALA A 1 218 ? 7.910 15.857 -23.142 1.00 96.31 218 ALA A CA 1
ATOM 1784 C C . ALA A 1 218 ? 9.362 16.119 -22.702 1.00 96.31 218 ALA A C 1
ATOM 1786 O O . ALA A 1 218 ? 10.126 16.727 -23.448 1.00 96.31 218 ALA A O 1
ATOM 1787 N N . MET A 1 219 ? 9.767 15.598 -21.543 1.00 96.88 219 MET A N 1
ATOM 1788 C CA . MET A 1 219 ? 11.134 15.729 -21.028 1.00 96.88 219 MET A CA 1
ATOM 1789 C C . MET A 1 219 ? 12.168 14.995 -21.892 1.00 96.88 219 MET A C 1
ATOM 1791 O O . MET A 1 219 ? 13.270 15.506 -22.081 1.00 96.88 219 MET A O 1
ATOM 1795 N N . ILE A 1 220 ? 11.815 13.837 -22.462 1.00 95.75 220 ILE A N 1
ATOM 1796 C CA . ILE A 1 220 ? 12.663 13.114 -23.422 1.00 95.75 220 ILE A CA 1
ATOM 1797 C C . ILE A 1 220 ? 12.853 13.947 -24.695 1.00 95.75 220 ILE A C 1
ATOM 1799 O O . ILE A 1 220 ? 13.986 14.112 -25.145 1.00 95.75 220 ILE A O 1
ATOM 1803 N N . ARG A 1 221 ? 11.777 14.527 -25.252 1.00 96.00 221 ARG A N 1
ATOM 1804 C CA . ARG A 1 221 ? 11.870 15.414 -26.431 1.00 96.00 221 ARG A CA 1
ATOM 1805 C C . ARG A 1 221 ? 12.773 16.621 -26.176 1.00 96.00 221 ARG A C 1
ATOM 1807 O O . ARG A 1 221 ? 13.541 17.001 -27.053 1.00 96.00 221 ARG A O 1
ATOM 1814 N N . ASN A 1 222 ? 12.731 17.155 -24.959 1.00 95.62 222 ASN A N 1
ATOM 1815 C CA . ASN A 1 222 ? 13.567 18.272 -24.523 1.00 95.62 222 ASN A CA 1
ATOM 1816 C C . ASN A 1 222 ? 14.965 17.841 -24.034 1.00 95.62 222 ASN A C 1
ATOM 1818 O O . ASN A 1 222 ? 15.702 18.676 -23.520 1.00 95.62 222 ASN A O 1
ATOM 1822 N N . LYS A 1 223 ? 15.339 16.557 -24.174 1.00 94.69 223 LYS A N 1
ATOM 1823 C CA . LYS A 1 223 ? 16.641 15.990 -23.765 1.00 94.69 223 LYS A CA 1
ATOM 1824 C C . LYS A 1 223 ? 17.021 16.288 -22.305 1.00 94.69 223 LYS A C 1
ATOM 1826 O O . LYS A 1 223 ? 18.189 16.480 -21.986 1.00 94.69 223 LYS A O 1
ATOM 1831 N N . VAL A 1 224 ? 16.028 16.323 -21.414 1.00 95.75 224 VAL A N 1
ATOM 1832 C CA . VAL A 1 224 ? 16.233 16.637 -19.988 1.00 95.75 224 VAL A CA 1
ATOM 1833 C C . VAL A 1 224 ? 16.906 15.477 -19.248 1.00 95.75 224 VAL A C 1
ATOM 1835 O O . VAL A 1 224 ? 17.715 15.691 -18.342 1.00 95.75 224 VAL A O 1
ATOM 1838 N N . PHE A 1 225 ? 16.570 14.243 -19.624 1.00 95.19 225 PHE A N 1
ATOM 1839 C CA . PHE A 1 225 ? 17.200 13.041 -19.082 1.00 95.19 225 PHE A CA 1
ATOM 1840 C C . PHE A 1 225 ? 18.499 12.724 -19.816 1.00 95.19 225 PHE A C 1
ATOM 1842 O O . PHE A 1 225 ? 18.579 12.900 -21.034 1.00 95.19 225 PHE A O 1
ATOM 1849 N N . LYS A 1 226 ? 19.490 12.186 -19.095 1.00 94.25 226 LYS A N 1
ATOM 1850 C CA . LYS A 1 226 ? 20.725 11.697 -19.723 1.00 94.25 226 LYS A CA 1
ATOM 1851 C C . LYS A 1 226 ? 20.435 10.502 -20.629 1.00 94.25 226 LYS A C 1
ATOM 1853 O O . LYS A 1 226 ? 20.959 10.431 -21.738 1.00 94.25 226 LYS A O 1
ATOM 1858 N N . TYR A 1 227 ? 19.573 9.601 -20.162 1.00 94.56 227 TYR A N 1
ATOM 1859 C CA . TYR A 1 227 ? 18.968 8.546 -20.969 1.00 94.56 227 TYR A CA 1
ATOM 1860 C C . TYR A 1 227 ? 17.472 8.433 -20.666 1.00 94.56 227 TYR A C 1
ATOM 1862 O O . TYR A 1 227 ? 17.068 8.677 -19.528 1.00 94.56 227 TYR A O 1
ATOM 1870 N N . PRO A 1 228 ? 16.638 8.041 -21.645 1.00 95.12 228 PRO A N 1
ATOM 1871 C CA . PRO A 1 228 ? 15.211 7.865 -21.416 1.00 95.12 228 PRO A CA 1
ATOM 1872 C C . PRO A 1 228 ? 14.929 6.905 -20.245 1.00 95.12 228 PRO A C 1
ATOM 1874 O O . PRO A 1 228 ? 15.512 5.815 -20.204 1.00 95.12 228 PRO A O 1
ATOM 1877 N N . PRO A 1 229 ? 14.055 7.278 -19.292 1.00 96.81 229 PRO A N 1
ATOM 1878 C CA . PRO A 1 229 ? 13.593 6.351 -18.268 1.00 96.81 229 PRO A CA 1
ATOM 1879 C C . PRO A 1 229 ? 12.764 5.229 -18.907 1.00 96.81 229 PRO A C 1
ATOM 1881 O O . PRO A 1 229 ? 11.980 5.474 -19.825 1.00 96.81 229 PRO A O 1
ATOM 1884 N N . LEU A 1 230 ? 12.909 4.007 -18.399 1.00 96.75 230 LEU A N 1
ATOM 1885 C CA . LEU A 1 230 ? 12.175 2.831 -18.864 1.00 96.75 230 LEU A CA 1
ATOM 1886 C C . LEU A 1 230 ? 11.080 2.489 -17.856 1.00 96.75 230 LEU A C 1
ATOM 1888 O O . LEU A 1 230 ? 11.376 2.157 -16.710 1.00 96.75 230 LEU A O 1
ATOM 1892 N N . GLY A 1 231 ? 9.812 2.553 -18.251 1.00 93.88 231 GLY A N 1
ATOM 1893 C CA . GLY A 1 231 ? 8.734 2.039 -17.417 1.00 93.88 231 GLY A CA 1
ATOM 1894 C C . GLY A 1 231 ? 7.332 2.508 -17.814 1.00 93.88 231 GLY A C 1
ATOM 1895 O O . GLY A 1 231 ? 7.193 3.286 -18.759 1.00 93.88 231 GLY A O 1
ATOM 1896 N N . PRO A 1 232 ? 6.302 2.040 -17.083 1.00 95.12 232 PRO A N 1
ATOM 1897 C CA . PRO A 1 232 ? 6.407 1.071 -15.983 1.00 95.12 232 PRO A CA 1
ATOM 1898 C C . PRO A 1 232 ? 6.854 -0.310 -16.497 1.00 95.12 232 PRO A C 1
ATOM 1900 O O . PRO A 1 232 ? 6.474 -0.686 -17.606 1.00 95.12 232 PRO A O 1
ATOM 1903 N N . ILE A 1 233 ? 7.658 -1.062 -15.733 1.00 96.38 233 ILE A N 1
ATOM 1904 C CA . ILE A 1 233 ? 8.274 -2.334 -16.184 1.00 96.38 233 ILE A CA 1
ATOM 1905 C C . ILE A 1 233 ? 7.246 -3.291 -16.794 1.00 96.38 233 ILE A C 1
ATOM 1907 O O . ILE A 1 233 ? 7.482 -3.849 -17.861 1.00 96.38 233 ILE A O 1
ATOM 1911 N N . GLY A 1 234 ? 6.075 -3.429 -16.171 1.00 93.00 234 GLY A N 1
ATOM 1912 C CA . GLY A 1 234 ? 5.020 -4.316 -16.654 1.00 93.00 234 GLY A CA 1
ATOM 1913 C C . GLY A 1 234 ? 4.503 -3.983 -18.054 1.00 93.00 234 GLY A C 1
ATOM 1914 O O . GLY A 1 234 ? 3.954 -4.860 -18.710 1.00 93.00 234 GLY A O 1
ATOM 1915 N N . SER A 1 235 ? 4.658 -2.736 -18.514 1.00 92.19 235 SER A N 1
ATOM 1916 C CA . SER A 1 235 ? 4.263 -2.320 -19.868 1.00 92.19 235 SER A CA 1
ATOM 1917 C C . SER A 1 235 ? 5.302 -2.661 -20.939 1.00 92.19 235 SER A C 1
ATOM 1919 O O . SER A 1 235 ? 4.982 -2.622 -22.124 1.00 92.19 235 SER A O 1
ATOM 1921 N N . LEU A 1 236 ? 6.528 -2.992 -20.524 1.00 94.25 236 LEU A N 1
ATOM 1922 C CA . LEU A 1 236 ? 7.662 -3.308 -21.396 1.00 94.25 236 LEU A CA 1
ATOM 1923 C C . LEU A 1 236 ? 7.873 -4.817 -21.569 1.00 94.25 236 LEU A C 1
ATOM 1925 O O . LEU A 1 236 ? 8.785 -5.223 -22.288 1.00 94.25 236 LEU A O 1
ATOM 1929 N N . ILE A 1 237 ? 7.058 -5.634 -20.900 1.00 94.19 237 ILE A N 1
ATOM 1930 C CA . ILE A 1 237 ? 7.128 -7.092 -20.952 1.00 94.19 237 ILE A CA 1
ATOM 1931 C C . ILE A 1 237 ? 5.859 -7.682 -21.570 1.00 94.19 237 ILE A C 1
ATOM 1933 O O . ILE A 1 237 ? 4.749 -7.178 -21.364 1.00 94.19 237 ILE A O 1
ATOM 1937 N N . SER A 1 238 ? 6.024 -8.776 -22.304 1.00 91.94 238 SER A N 1
ATOM 1938 C CA . SER A 1 238 ? 4.948 -9.650 -22.763 1.00 91.94 238 SER A CA 1
ATOM 1939 C C . SER A 1 238 ? 5.152 -11.064 -22.236 1.00 91.94 238 SER A C 1
ATOM 1941 O O . SER A 1 238 ? 6.244 -11.460 -21.840 1.00 91.94 238 SER A O 1
ATOM 1943 N N . VAL A 1 239 ? 4.052 -11.804 -22.168 1.00 92.50 239 VAL A N 1
ATOM 1944 C CA . VAL A 1 239 ? 4.028 -13.211 -21.782 1.00 92.50 239 VAL A CA 1
ATOM 1945 C C . VAL A 1 239 ? 3.126 -13.903 -22.792 1.00 92.50 239 VAL A C 1
ATOM 1947 O O . VAL A 1 239 ? 2.013 -13.429 -23.042 1.00 92.50 239 VAL A O 1
ATOM 1950 N N . GLU A 1 240 ? 3.615 -14.985 -23.389 1.00 89.94 240 GLU A N 1
ATOM 1951 C CA . GLU A 1 240 ? 2.891 -15.719 -24.428 1.00 89.94 240 GLU A CA 1
ATOM 1952 C C . GLU A 1 240 ? 1.708 -16.498 -23.837 1.00 89.94 240 GLU A C 1
ATOM 1954 O O . GLU A 1 240 ? 0.560 -16.324 -24.252 1.00 89.94 240 GLU A O 1
ATOM 1959 N N . ASP A 1 241 ? 1.976 -17.315 -22.816 1.00 91.31 241 ASP A N 1
ATOM 1960 C CA . ASP A 1 241 ? 0.972 -18.180 -22.203 1.00 91.31 241 ASP A CA 1
ATOM 1961 C C . ASP A 1 241 ? 0.288 -17.498 -21.008 1.00 91.31 241 ASP A C 1
ATOM 1963 O O . ASP A 1 241 ? 0.880 -17.249 -19.951 1.00 91.31 241 ASP A O 1
ATOM 1967 N N . SER A 1 242 ? -1.010 -17.238 -21.177 1.00 89.88 242 SER A N 1
ATOM 1968 C CA . SER A 1 242 ? -1.868 -16.589 -20.182 1.00 89.88 242 SER A CA 1
ATOM 1969 C C . SER A 1 242 ? -1.923 -17.293 -18.826 1.00 89.88 242 SER A C 1
ATOM 1971 O O . SER A 1 242 ? -2.180 -16.630 -17.816 1.00 89.88 242 SER A O 1
ATOM 1973 N N . LYS A 1 243 ? -1.626 -18.600 -18.760 1.00 92.94 243 LYS A N 1
ATOM 1974 C CA . LYS A 1 243 ? -1.636 -19.346 -17.493 1.00 92.94 243 LYS A CA 1
ATOM 1975 C C . LYS A 1 243 ? -0.573 -18.860 -16.506 1.00 92.94 243 LYS A C 1
ATOM 1977 O O . LYS A 1 243 ? -0.725 -19.061 -15.307 1.00 92.94 243 LYS A O 1
ATOM 1982 N N . TRP A 1 244 ? 0.480 -18.203 -16.994 1.00 95.00 244 TRP A N 1
ATOM 1983 C CA . TRP A 1 244 ? 1.574 -17.692 -16.167 1.00 95.00 244 TRP A CA 1
ATOM 1984 C C . TRP A 1 244 ? 1.428 -16.217 -15.792 1.00 95.00 244 TRP A C 1
ATOM 1986 O O . TRP A 1 244 ? 2.263 -15.685 -15.061 1.00 95.00 244 TRP A O 1
ATOM 1996 N N . PHE A 1 245 ? 0.375 -15.528 -16.247 1.00 92.88 245 PHE A N 1
ATOM 1997 C CA . PHE A 1 245 ? 0.200 -14.104 -15.946 1.00 92.88 245 PHE A CA 1
ATOM 1998 C C . PHE A 1 245 ? 0.170 -13.836 -14.439 1.00 92.88 245 PHE A C 1
ATOM 2000 O O . PHE A 1 245 ? 0.813 -12.901 -13.967 1.00 92.88 245 PHE A O 1
ATOM 2007 N N . LEU A 1 246 ? -0.554 -14.664 -13.678 1.00 92.81 246 LEU A N 1
ATOM 2008 C CA . LEU A 1 246 ? -0.684 -14.499 -12.232 1.00 92.81 246 LEU A CA 1
ATOM 2009 C C . LEU A 1 246 ? 0.653 -14.720 -11.515 1.00 92.81 246 LEU A C 1
ATOM 2011 O O . LEU A 1 246 ? 1.065 -13.881 -10.719 1.00 92.81 246 LEU A O 1
ATOM 2015 N N . SER A 1 247 ? 1.348 -15.817 -11.813 1.00 94.88 247 SER A N 1
ATOM 2016 C CA . SER A 1 247 ? 2.636 -16.138 -11.192 1.00 94.88 247 SER A CA 1
ATOM 2017 C C . SER A 1 247 ? 3.721 -15.118 -11.518 1.00 94.88 247 SER A C 1
ATOM 2019 O O . SER A 1 247 ? 4.482 -14.736 -10.631 1.00 94.88 247 SER A O 1
ATOM 2021 N N . ILE A 1 248 ? 3.778 -14.640 -12.766 1.00 95.56 248 ILE A N 1
ATOM 2022 C CA . ILE A 1 248 ? 4.739 -13.612 -13.181 1.00 95.56 248 ILE A CA 1
ATOM 2023 C C . ILE A 1 248 ? 4.426 -12.301 -12.465 1.00 95.56 248 ILE A C 1
ATOM 2025 O O . ILE A 1 248 ? 5.322 -11.670 -11.912 1.00 95.56 248 ILE A O 1
ATOM 2029 N N . GLU A 1 249 ? 3.157 -11.904 -12.398 1.00 94.38 249 GLU A N 1
ATOM 2030 C CA . GLU A 1 249 ? 2.757 -10.697 -11.683 1.00 94.38 249 GLU A CA 1
ATOM 2031 C C . GLU A 1 249 ? 3.079 -10.759 -10.187 1.00 94.38 249 GLU A C 1
ATOM 2033 O O . GLU A 1 249 ? 3.575 -9.779 -9.633 1.00 94.38 249 GLU A O 1
ATOM 2038 N N . LEU A 1 250 ? 2.846 -11.902 -9.538 1.00 94.81 250 LEU A N 1
ATOM 2039 C CA . LEU A 1 250 ? 3.185 -12.099 -8.129 1.00 94.81 250 LEU A CA 1
ATOM 2040 C C . LEU A 1 250 ? 4.697 -12.111 -7.900 1.00 94.81 250 LEU A C 1
ATOM 2042 O O . LEU A 1 250 ? 5.161 -11.521 -6.929 1.00 94.81 250 LEU A O 1
ATOM 2046 N N . CYS A 1 251 ? 5.467 -12.704 -8.816 1.00 95.44 251 CYS A N 1
ATOM 2047 C CA . CYS A 1 251 ? 6.925 -12.667 -8.763 1.00 95.44 251 CYS A CA 1
ATOM 2048 C C . CYS A 1 251 ? 7.468 -11.238 -8.912 1.00 95.44 251 CYS A C 1
ATOM 2050 O O . CYS A 1 251 ? 8.397 -10.854 -8.202 1.00 95.44 251 CYS A O 1
ATOM 2052 N N . LEU A 1 252 ? 6.905 -10.443 -9.830 1.00 95.19 252 LEU A N 1
ATOM 2053 C CA . LEU A 1 252 ? 7.291 -9.043 -10.030 1.00 95.19 252 LEU A CA 1
ATOM 2054 C C . LEU A 1 252 ? 6.814 -8.147 -8.881 1.00 95.19 252 LEU A C 1
ATOM 2056 O O . LEU A 1 252 ? 7.495 -7.187 -8.520 1.00 95.19 252 LEU A O 1
ATOM 2060 N N . ASN A 1 253 ? 5.656 -8.457 -8.300 1.00 92.88 253 ASN A N 1
ATOM 2061 C CA . ASN A 1 253 ? 5.034 -7.735 -7.198 1.00 92.88 253 ASN A CA 1
ATOM 2062 C C . ASN A 1 253 ? 5.029 -6.209 -7.437 1.00 92.88 253 ASN A C 1
ATOM 2064 O O . ASN A 1 253 ? 4.466 -5.727 -8.420 1.00 92.88 253 ASN A O 1
ATOM 2068 N N . SER A 1 254 ? 5.683 -5.421 -6.578 1.00 91.62 254 SER A N 1
ATOM 2069 C CA . SER A 1 254 ? 5.757 -3.962 -6.707 1.00 91.62 254 SER A CA 1
ATOM 2070 C C . SER A 1 254 ? 6.611 -3.500 -7.893 1.00 91.62 254 SER A C 1
ATOM 2072 O O . SER A 1 254 ? 6.379 -2.401 -8.405 1.00 91.62 254 SER A O 1
ATOM 2074 N N . LEU A 1 255 ? 7.546 -4.331 -8.378 1.00 95.25 255 LEU A N 1
ATOM 2075 C CA . LEU A 1 255 ? 8.432 -3.992 -9.494 1.00 95.25 255 LEU A CA 1
ATOM 2076 C C . LEU A 1 255 ? 7.677 -3.800 -10.803 1.00 95.25 255 LEU A C 1
ATOM 2078 O O . LEU A 1 255 ? 8.116 -3.016 -11.638 1.00 95.25 255 LEU A O 1
ATOM 2082 N N . ILE A 1 256 ? 6.509 -4.424 -10.964 1.00 94.62 256 ILE A N 1
ATOM 2083 C CA . ILE A 1 256 ? 5.716 -4.305 -12.191 1.00 94.62 256 ILE A CA 1
ATOM 2084 C C . ILE A 1 256 ? 5.304 -2.854 -12.498 1.00 94.62 256 ILE A C 1
ATOM 2086 O O . ILE A 1 256 ? 5.131 -2.488 -13.660 1.00 94.62 256 ILE A O 1
ATOM 2090 N N . ARG A 1 257 ? 5.188 -2.003 -11.469 1.00 94.44 257 ARG A N 1
ATOM 2091 C CA . ARG A 1 257 ? 4.860 -0.572 -11.599 1.00 94.44 257 ARG A CA 1
ATOM 2092 C C . ARG A 1 257 ? 6.095 0.331 -11.656 1.00 94.44 257 ARG A C 1
ATOM 2094 O O . ARG A 1 257 ? 5.950 1.527 -11.894 1.00 94.44 257 ARG A O 1
ATOM 2101 N N . SER A 1 258 ? 7.281 -0.211 -11.403 1.00 96.50 258 SER A N 1
ATOM 2102 C CA . SER A 1 258 ? 8.515 0.554 -11.225 1.00 96.50 258 SER A CA 1
ATOM 2103 C C . SER A 1 258 ? 9.076 1.091 -12.532 1.00 96.50 258 SER A C 1
ATOM 2105 O O . SER A 1 258 ? 8.741 0.614 -13.616 1.00 96.50 258 SER A O 1
ATOM 2107 N N . TYR A 1 259 ? 9.959 2.077 -12.404 1.00 97.75 259 TYR A N 1
ATOM 2108 C CA . TYR A 1 259 ? 10.688 2.684 -13.513 1.00 97.75 259 TYR A CA 1
ATOM 2109 C C . TYR A 1 259 ? 12.188 2.501 -13.312 1.00 97.75 259 TYR A C 1
ATOM 2111 O O . TYR A 1 259 ? 12.677 2.523 -12.183 1.00 97.75 259 TYR A O 1
ATOM 2119 N N . ILE A 1 260 ? 12.916 2.351 -14.409 1.00 98.19 260 ILE A N 1
ATOM 2120 C CA . ILE A 1 260 ? 14.367 2.218 -14.437 1.00 98.19 260 ILE A CA 1
ATOM 2121 C C . ILE A 1 260 ? 14.948 3.512 -15.002 1.00 98.19 260 ILE A C 1
ATOM 2123 O O . ILE A 1 260 ? 14.457 4.045 -15.997 1.00 98.19 260 ILE A O 1
ATOM 2127 N N . VAL A 1 261 ? 15.988 4.025 -14.354 1.00 98.12 261 VAL A N 1
ATOM 2128 C CA . VAL A 1 261 ? 16.730 5.213 -14.782 1.00 98.12 261 VAL A CA 1
ATOM 2129 C C . VAL A 1 261 ? 18.224 4.930 -14.792 1.00 98.12 261 VAL A C 1
ATOM 2131 O O . VAL A 1 261 ? 18.720 4.135 -13.994 1.00 98.12 261 VAL A O 1
ATOM 2134 N N . PHE A 1 262 ? 18.951 5.633 -15.657 1.00 95.75 262 PHE A N 1
ATOM 2135 C CA . PHE A 1 262 ? 20.384 5.421 -15.838 1.00 95.75 262 PHE A CA 1
ATOM 2136 C C . PHE A 1 262 ? 21.231 5.862 -14.632 1.00 95.75 262 PHE A C 1
ATOM 2138 O O . PHE A 1 262 ? 22.215 5.211 -14.288 1.00 95.75 262 PHE A O 1
ATOM 2145 N N . CYS A 1 263 ? 20.883 6.984 -13.992 1.00 95.25 263 CYS A N 1
ATOM 2146 C CA . CYS A 1 263 ? 21.669 7.560 -12.899 1.00 95.25 263 CYS A CA 1
ATOM 2147 C C . CYS A 1 263 ? 20.804 8.217 -11.813 1.00 95.25 263 CYS A C 1
ATOM 2149 O O . CYS A 1 263 ? 19.592 8.386 -11.954 1.00 95.25 263 CYS A O 1
ATOM 2151 N N . HIS A 1 264 ? 21.453 8.613 -10.715 1.00 96.12 264 HIS A N 1
ATOM 2152 C CA . HIS A 1 264 ? 20.798 9.283 -9.590 1.00 96.12 264 HIS A CA 1
ATOM 2153 C C . HIS A 1 264 ? 20.192 10.647 -9.968 1.00 96.12 264 HIS A C 1
ATOM 2155 O O . HIS A 1 264 ? 19.141 11.022 -9.459 1.00 96.12 264 HIS A O 1
ATOM 2161 N N . GLU A 1 265 ? 20.813 11.386 -10.886 1.00 96.56 265 GLU A N 1
ATOM 2162 C CA . GLU A 1 265 ? 20.280 12.671 -11.352 1.00 96.56 265 GLU A CA 1
ATOM 2163 C C . GLU A 1 265 ? 18.940 12.492 -12.087 1.00 96.56 265 GLU A C 1
ATOM 2165 O O . GLU A 1 265 ? 17.961 13.178 -11.792 1.00 96.56 265 GLU A O 1
ATOM 2170 N N . ASP A 1 266 ? 18.861 11.500 -12.979 1.00 96.56 266 ASP A N 1
ATOM 2171 C CA . ASP A 1 266 ? 17.622 11.148 -13.678 1.00 96.56 266 ASP A CA 1
ATOM 2172 C C . ASP A 1 266 ? 16.555 10.608 -12.711 1.00 96.56 266 ASP A C 1
ATOM 2174 O O . ASP A 1 266 ? 15.366 10.881 -12.891 1.00 96.56 266 ASP A O 1
ATOM 2178 N N . LYS A 1 267 ? 16.967 9.928 -11.630 1.00 97.25 267 LYS A N 1
ATOM 2179 C CA . LYS A 1 267 ? 16.064 9.532 -10.538 1.00 97.25 267 LYS A CA 1
ATOM 2180 C C . LYS A 1 267 ? 15.398 10.741 -9.885 1.00 97.25 267 LYS A C 1
ATOM 2182 O O . LYS A 1 267 ? 14.189 10.705 -9.679 1.00 97.25 267 LYS A O 1
ATOM 2187 N N . ILE A 1 268 ? 16.149 11.800 -9.572 1.00 97.19 268 ILE A N 1
ATOM 2188 C CA . ILE A 1 268 ? 15.590 13.021 -8.963 1.00 97.19 268 ILE A CA 1
ATOM 2189 C C . ILE A 1 268 ? 14.591 13.682 -9.920 1.00 97.19 268 ILE A C 1
ATOM 2191 O O . ILE A 1 268 ? 13.477 14.010 -9.515 1.00 97.19 268 ILE A O 1
ATOM 2195 N N . LYS A 1 269 ? 14.957 13.819 -11.202 1.00 97.19 269 LYS A N 1
ATOM 2196 C CA . LYS A 1 269 ? 14.085 14.397 -12.239 1.00 97.19 269 LYS A CA 1
ATOM 2197 C C . LYS A 1 269 ? 12.762 13.636 -12.350 1.00 97.19 269 LYS A C 1
ATOM 2199 O O . LYS A 1 269 ? 11.697 14.246 -12.325 1.00 97.19 269 LYS A O 1
ATOM 2204 N N . LEU A 1 270 ? 12.820 12.305 -12.423 1.00 97.19 270 LEU A N 1
ATOM 2205 C CA . LEU A 1 270 ? 11.625 11.464 -12.506 1.00 97.19 270 LEU A CA 1
ATOM 2206 C C . LEU A 1 270 ? 10.804 11.490 -11.207 1.00 97.19 270 LEU A C 1
ATOM 2208 O O . LEU A 1 270 ? 9.576 11.507 -11.250 1.00 97.19 270 LEU A O 1
ATOM 2212 N N . LEU A 1 271 ? 11.463 11.545 -10.048 1.00 96.50 271 LEU A N 1
ATOM 2213 C CA . LEU A 1 271 ? 10.778 11.662 -8.764 1.00 96.50 271 LEU A CA 1
ATOM 2214 C C . LEU A 1 271 ? 9.975 12.966 -8.660 1.00 96.50 271 LEU A C 1
ATOM 2216 O O . LEU A 1 271 ? 8.865 12.943 -8.134 1.00 96.50 271 LEU A O 1
ATOM 2220 N N . ASN A 1 272 ? 10.487 14.081 -9.188 1.00 95.69 272 ASN A N 1
ATOM 2221 C CA . ASN A 1 272 ? 9.749 15.348 -9.226 1.00 95.69 272 ASN A CA 1
ATOM 2222 C C . ASN A 1 272 ? 8.481 15.236 -10.085 1.00 95.69 272 ASN A C 1
ATOM 2224 O O . ASN A 1 272 ? 7.411 15.648 -9.645 1.00 95.69 272 ASN A O 1
ATOM 2228 N N . VAL A 1 273 ? 8.561 14.559 -11.237 1.00 96.12 273 VAL A N 1
ATOM 2229 C CA . VAL A 1 273 ? 7.374 14.259 -12.060 1.00 96.1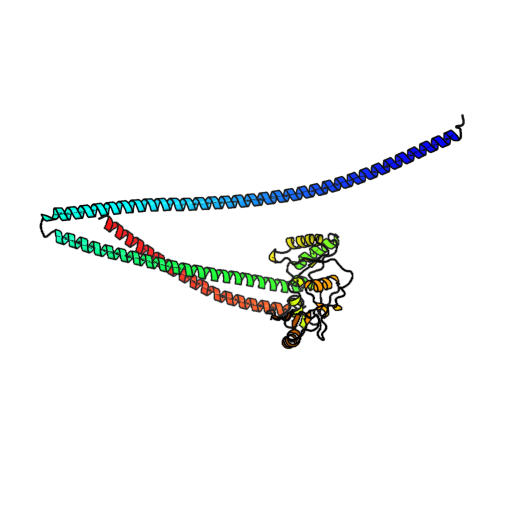2 273 VAL A CA 1
ATOM 2230 C C . VAL A 1 273 ? 6.332 13.474 -11.262 1.00 96.12 273 VAL A C 1
ATOM 2232 O O . VAL A 1 273 ? 5.144 13.786 -11.336 1.00 96.12 273 VAL A O 1
ATOM 2235 N N . PHE A 1 274 ? 6.750 12.478 -10.474 1.00 95.88 274 PHE A N 1
ATOM 2236 C CA . PHE A 1 274 ? 5.817 11.741 -9.622 1.00 95.88 274 PHE A CA 1
ATOM 2237 C C . PHE A 1 274 ? 5.218 12.599 -8.514 1.00 95.88 274 PHE A C 1
ATOM 2239 O O . PHE A 1 274 ? 4.020 12.499 -8.286 1.00 95.88 274 PHE A O 1
ATOM 2246 N N . LYS A 1 275 ? 5.993 13.464 -7.857 1.00 93.81 275 LYS A N 1
ATOM 2247 C CA . LYS A 1 275 ? 5.460 14.364 -6.820 1.00 93.81 275 LYS A CA 1
ATOM 2248 C C . LYS A 1 275 ? 4.389 15.315 -7.358 1.00 93.81 275 LYS A C 1
ATOM 2250 O O . LYS A 1 275 ? 3.459 15.647 -6.638 1.00 93.81 275 LYS A O 1
ATOM 2255 N N . GLU A 1 276 ? 4.495 15.719 -8.621 1.00 92.62 276 GLU A N 1
ATOM 2256 C CA . GLU A 1 276 ? 3.502 16.580 -9.272 1.00 92.62 276 GLU A CA 1
ATOM 2257 C C . GLU A 1 276 ? 2.247 15.829 -9.744 1.00 92.62 276 GLU A C 1
ATOM 2259 O O . GLU A 1 276 ? 1.199 16.442 -9.936 1.00 92.62 276 GLU A O 1
ATOM 2264 N N . CYS A 1 277 ? 2.351 14.527 -10.028 1.00 89.75 277 CYS A N 1
ATOM 2265 C CA . CYS A 1 277 ? 1.277 13.755 -10.665 1.00 89.75 277 CYS A CA 1
ATOM 2266 C C . CYS A 1 277 ? 0.613 12.716 -9.760 1.00 89.75 277 CYS A C 1
ATOM 2268 O O . CYS A 1 277 ? -0.489 12.267 -10.073 1.00 89.75 277 CYS A O 1
ATOM 2270 N N . CYS A 1 278 ? 1.277 12.303 -8.686 1.00 88.94 278 CYS A N 1
ATOM 2271 C CA . CYS A 1 278 ? 0.873 11.188 -7.842 1.00 88.94 278 CYS A CA 1
ATOM 2272 C C . CYS A 1 278 ? 0.597 11.668 -6.418 1.00 88.94 278 CYS A C 1
ATOM 2274 O O . CYS A 1 278 ? 1.269 12.559 -5.903 1.00 88.94 278 CYS A O 1
ATOM 2276 N N . LYS A 1 279 ? -0.336 11.001 -5.734 1.00 86.00 279 LYS A N 1
ATOM 2277 C CA . LYS A 1 279 ? -0.453 11.114 -4.276 1.00 86.00 279 LYS A CA 1
ATOM 2278 C C . LYS A 1 279 ? 0.760 10.457 -3.612 1.00 86.00 279 LYS A C 1
ATOM 2280 O O . LYS A 1 279 ? 1.311 9.501 -4.158 1.00 86.00 279 LYS A O 1
ATOM 2285 N N . TYR A 1 280 ? 1.132 10.918 -2.417 1.00 78.56 280 TYR A N 1
ATOM 2286 C CA . TYR A 1 280 ? 2.319 10.439 -1.691 1.00 78.56 280 TYR A CA 1
ATOM 2287 C C . TYR A 1 280 ? 2.387 8.901 -1.588 1.00 78.56 280 TYR A C 1
ATOM 2289 O O . TYR A 1 280 ? 3.420 8.306 -1.882 1.00 78.56 280 TYR A O 1
ATOM 2297 N N . ASN A 1 281 ? 1.261 8.243 -1.294 1.00 79.94 281 ASN A N 1
ATOM 2298 C CA . ASN A 1 281 ? 1.188 6.786 -1.113 1.00 79.94 281 ASN A CA 1
ATOM 2299 C C . ASN A 1 281 ? 1.131 5.984 -2.429 1.00 79.94 281 ASN A C 1
ATOM 2301 O O . ASN A 1 281 ? 1.091 4.756 -2.400 1.00 79.94 281 ASN A O 1
ATOM 2305 N N . GLU A 1 282 ? 1.102 6.645 -3.588 1.00 84.12 282 GLU A N 1
ATOM 2306 C CA . GLU A 1 282 ? 0.928 5.996 -4.894 1.00 84.12 282 GLU A CA 1
ATOM 2307 C C . GLU A 1 282 ? 2.192 6.025 -5.767 1.00 84.12 282 GLU A C 1
ATOM 2309 O O . GLU A 1 282 ? 2.208 5.405 -6.839 1.00 84.12 282 GLU A O 1
ATOM 2314 N N . ILE A 1 283 ? 3.249 6.709 -5.310 1.00 90.88 283 ILE A N 1
ATOM 2315 C CA . ILE A 1 283 ? 4.501 6.918 -6.048 1.00 90.88 283 ILE A CA 1
ATOM 2316 C C . ILE A 1 283 ? 5.166 5.564 -6.379 1.00 90.88 283 ILE A C 1
ATOM 2318 O O . ILE A 1 283 ? 5.484 4.797 -5.467 1.00 90.88 283 ILE A O 1
ATOM 2322 N N . PRO A 1 284 ? 5.400 5.245 -7.669 1.00 92.75 284 PRO A N 1
ATOM 2323 C CA . PRO A 1 284 ? 6.126 4.040 -8.059 1.00 92.75 284 PRO A CA 1
ATOM 2324 C C . PRO A 1 284 ? 7.591 4.065 -7.630 1.00 92.75 284 PRO A C 1
ATOM 2326 O O . PRO A 1 284 ? 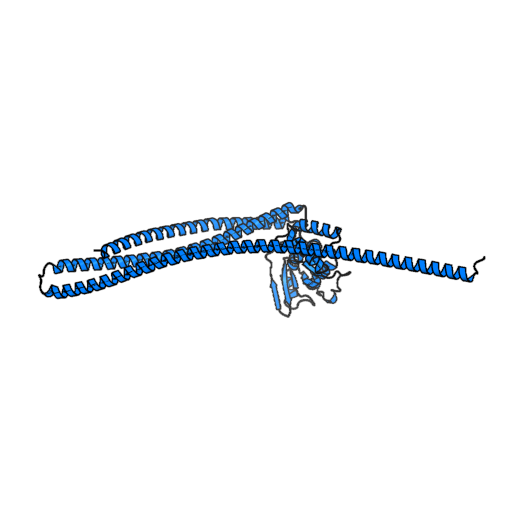8.211 5.125 -7.538 1.00 92.75 284 PRO A O 1
ATOM 2329 N N . SER A 1 285 ? 8.182 2.883 -7.445 1.00 94.75 285 SER A N 1
ATOM 2330 C CA . SER A 1 285 ? 9.610 2.804 -7.145 1.00 94.75 285 SER A CA 1
ATOM 2331 C C . SER A 1 285 ? 10.462 3.132 -8.381 1.00 94.75 285 SER A C 1
ATOM 2333 O O . SER A 1 285 ? 10.084 2.830 -9.517 1.00 94.75 285 SER A O 1
ATOM 2335 N N . ILE A 1 286 ? 11.617 3.765 -8.148 1.00 97.56 286 ILE A N 1
ATOM 2336 C CA . ILE A 1 286 ? 12.593 4.110 -9.187 1.00 97.56 286 ILE A CA 1
ATOM 2337 C C . ILE A 1 286 ? 13.892 3.358 -8.916 1.00 97.56 286 ILE A C 1
ATOM 2339 O O . ILE A 1 286 ? 14.553 3.584 -7.896 1.00 97.56 286 ILE A O 1
ATOM 2343 N N . ILE A 1 287 ? 14.266 2.506 -9.862 1.00 97.62 287 ILE A N 1
ATOM 2344 C CA . ILE A 1 287 ? 15.469 1.684 -9.838 1.00 97.62 287 ILE A CA 1
ATOM 2345 C C . ILE A 1 287 ? 16.540 2.403 -10.646 1.00 97.62 287 ILE A C 1
ATOM 2347 O O . ILE A 1 287 ? 16.330 2.753 -11.805 1.00 97.62 287 ILE A O 1
ATOM 2351 N N . THR A 1 288 ? 17.699 2.629 -10.041 1.00 97.12 288 THR A N 1
ATOM 2352 C CA . THR A 1 288 ? 18.848 3.194 -10.749 1.00 97.12 288 THR A CA 1
ATOM 2353 C C . THR A 1 288 ? 19.749 2.055 -11.201 1.00 97.12 288 THR A C 1
ATOM 2355 O O . THR A 1 288 ? 20.247 1.311 -10.361 1.00 97.12 288 THR A O 1
ATOM 2358 N N . SER A 1 289 ? 19.949 1.918 -12.510 1.00 95.00 289 SER A N 1
ATOM 2359 C CA . SER A 1 289 ? 20.830 0.908 -13.096 1.00 95.00 289 SER A CA 1
ATOM 2360 C C . SER A 1 289 ? 21.519 1.462 -14.337 1.00 95.00 289 SER A C 1
ATOM 2362 O O . SER A 1 289 ? 20.888 2.112 -15.171 1.00 95.00 289 SER A O 1
ATOM 2364 N N . PHE A 1 290 ? 22.822 1.212 -14.466 1.00 92.62 290 PHE A N 1
ATOM 2365 C CA . PHE A 1 290 ? 23.579 1.641 -15.636 1.00 92.62 290 PHE A CA 1
ATOM 2366 C C . PHE A 1 290 ? 23.175 0.825 -16.858 1.00 92.62 290 PHE A C 1
ATOM 2368 O O . PHE A 1 290 ? 23.224 -0.404 -16.835 1.00 92.62 290 PHE A O 1
ATOM 2375 N N . TYR A 1 291 ? 22.831 1.518 -17.942 1.00 93.25 291 TYR A N 1
ATOM 2376 C CA . TYR A 1 291 ? 22.366 0.849 -19.148 1.00 93.25 291 TYR A CA 1
ATOM 2377 C C . TYR A 1 291 ? 23.506 0.100 -19.837 1.00 93.25 291 TYR A C 1
ATOM 2379 O O . TYR A 1 291 ? 24.569 0.657 -20.120 1.00 93.25 291 TYR A O 1
ATOM 2387 N N . GLN A 1 292 ? 23.255 -1.173 -20.109 1.00 92.75 292 GLN A N 1
ATOM 2388 C CA . GLN A 1 292 ? 24.146 -2.102 -20.776 1.00 92.75 292 GLN A CA 1
ATOM 2389 C C . GLN A 1 292 ? 23.712 -2.305 -22.224 1.00 92.75 292 GLN A C 1
ATOM 2391 O O . GLN A 1 292 ? 22.540 -2.195 -22.582 1.00 92.75 292 GLN A O 1
ATOM 2396 N N . LYS A 1 293 ? 24.680 -2.641 -23.077 1.00 93.12 293 LYS A N 1
ATOM 2397 C CA . LYS A 1 293 ? 24.421 -2.925 -24.496 1.00 93.12 293 LYS A CA 1
ATOM 2398 C C . LYS A 1 293 ? 23.826 -4.317 -24.718 1.00 93.12 293 LYS A C 1
ATOM 2400 O O . LYS A 1 293 ? 23.205 -4.555 -25.749 1.00 93.12 293 LYS A O 1
ATOM 2405 N N . SER A 1 294 ? 24.007 -5.225 -23.764 1.00 95.50 294 SER A N 1
ATOM 2406 C CA . SER A 1 294 ? 23.601 -6.627 -23.850 1.00 95.50 294 SER A CA 1
ATOM 2407 C C . SER A 1 294 ? 23.043 -7.119 -22.518 1.00 95.50 294 SER A C 1
ATOM 2409 O O . SER A 1 294 ? 23.355 -6.575 -21.454 1.00 95.50 294 SER A O 1
ATOM 2411 N N . VAL A 1 295 ? 22.250 -8.187 -22.581 1.00 94.81 295 VAL A N 1
ATOM 2412 C CA . VAL A 1 295 ? 21.863 -8.957 -21.394 1.00 94.81 295 VAL A CA 1
ATOM 2413 C C . VAL A 1 295 ? 23.109 -9.574 -20.747 1.00 94.81 295 VAL A C 1
ATOM 2415 O O . VAL A 1 295 ? 24.068 -9.929 -21.440 1.00 94.81 295 VAL A O 1
ATOM 2418 N N . TYR A 1 296 ? 23.116 -9.692 -19.421 1.00 93.62 296 TYR A N 1
ATOM 2419 C CA . TYR A 1 296 ? 24.180 -10.376 -18.690 1.00 93.62 296 TYR A CA 1
ATOM 2420 C C . TYR A 1 296 ? 24.344 -11.833 -19.140 1.00 93.62 296 TYR A C 1
ATOM 2422 O O . TYR A 1 296 ? 23.390 -12.500 -19.537 1.00 93.62 296 TYR A O 1
ATOM 2430 N N . ASN A 1 297 ? 25.553 -12.380 -18.993 1.00 94.50 297 ASN A N 1
ATOM 2431 C CA . ASN A 1 297 ? 25.759 -13.819 -19.136 1.00 94.50 297 ASN A CA 1
ATOM 2432 C C . ASN A 1 297 ? 25.221 -14.564 -17.898 1.00 94.50 297 ASN A C 1
ATOM 2434 O O . ASN A 1 297 ? 25.974 -14.913 -16.987 1.00 94.50 297 ASN A O 1
ATOM 2438 N N . TYR A 1 298 ? 23.905 -14.777 -17.854 1.00 93.88 298 TYR A N 1
ATOM 2439 C CA . TYR A 1 298 ? 23.206 -15.409 -16.731 1.00 93.88 298 TYR A CA 1
ATOM 2440 C C . TYR A 1 298 ? 23.208 -16.945 -16.791 1.00 93.88 298 TYR A C 1
ATOM 2442 O O . TYR A 1 298 ? 22.992 -17.593 -15.768 1.00 93.88 298 TYR A O 1
ATOM 2450 N N . LYS A 1 299 ? 23.499 -17.550 -17.955 1.00 93.19 299 LYS A N 1
ATOM 2451 C CA . LYS A 1 299 ? 23.390 -19.005 -18.188 1.00 93.19 299 LYS A CA 1
ATOM 2452 C C . LYS A 1 299 ? 24.084 -19.877 -17.127 1.00 93.19 299 LYS A C 1
ATOM 2454 O O . LYS A 1 299 ? 23.460 -20.831 -16.672 1.00 93.19 299 LYS A O 1
ATOM 2459 N N . PRO A 1 300 ? 25.313 -19.573 -16.654 1.00 94.31 300 PRO A N 1
ATOM 2460 C CA . PRO A 1 300 ? 25.967 -20.390 -15.623 1.00 94.31 300 PRO A CA 1
ATOM 2461 C C . PRO A 1 300 ? 25.242 -20.390 -14.267 1.00 94.31 300 PRO A C 1
ATOM 2463 O O . PRO A 1 300 ? 25.432 -21.301 -13.460 1.00 94.31 300 PRO A O 1
ATOM 2466 N N . ARG A 1 301 ? 24.442 -19.351 -14.003 1.00 92.75 301 ARG A N 1
ATOM 2467 C CA . ARG A 1 301 ? 23.693 -19.139 -12.758 1.00 92.75 301 ARG A CA 1
ATOM 2468 C C . ARG A 1 301 ? 22.219 -19.508 -12.878 1.00 92.75 301 ARG A C 1
ATOM 2470 O O . ARG A 1 301 ? 21.537 -19.477 -11.862 1.00 92.75 301 ARG A O 1
ATOM 2477 N N . SER A 1 302 ? 21.746 -19.844 -14.075 1.00 95.25 302 SER A N 1
ATOM 2478 C CA . SER A 1 302 ? 20.356 -20.215 -14.311 1.00 95.25 302 SER A CA 1
ATOM 2479 C C . SER A 1 302 ? 20.034 -21.582 -13.706 1.00 95.25 302 SER A C 1
ATOM 2481 O O . SER A 1 302 ? 20.923 -22.436 -13.573 1.00 95.25 302 SER A O 1
ATOM 2483 N N . ALA A 1 303 ? 18.777 -21.766 -13.303 1.00 95.75 303 ALA A N 1
ATOM 2484 C CA . ALA A 1 303 ? 18.274 -23.031 -12.793 1.00 95.75 303 ALA A CA 1
ATOM 2485 C C . ALA A 1 303 ? 18.382 -24.132 -13.860 1.00 95.75 303 ALA A C 1
ATOM 2487 O O . ALA A 1 303 ? 17.948 -23.966 -14.995 1.00 95.75 303 ALA A O 1
ATOM 2488 N N . GLN A 1 304 ? 18.962 -25.274 -13.491 1.00 94.12 304 GLN A N 1
ATOM 2489 C CA . GLN A 1 304 ? 19.144 -26.410 -14.398 1.00 94.12 304 GLN A CA 1
ATOM 2490 C C . GLN A 1 304 ? 18.041 -27.436 -14.152 1.00 94.12 304 GLN A C 1
ATOM 2492 O O . GLN A 1 304 ? 18.147 -28.256 -13.241 1.00 94.12 304 GLN A O 1
ATOM 2497 N N . SER A 1 305 ? 16.964 -27.364 -14.935 1.00 93.94 305 SER A N 1
ATOM 2498 C CA . SER A 1 305 ? 15.810 -28.256 -14.800 1.00 93.94 305 SER A CA 1
ATOM 2499 C C . SER A 1 305 ? 15.084 -28.464 -16.135 1.00 93.94 305 SER A C 1
ATOM 2501 O O . SER A 1 305 ? 15.374 -27.773 -17.107 1.00 93.94 305 SER A O 1
ATOM 2503 N N . ASN A 1 306 ? 14.120 -29.390 -16.166 1.00 94.56 306 ASN A N 1
ATOM 2504 C CA . ASN A 1 306 ? 13.216 -29.589 -17.309 1.00 94.56 306 ASN A CA 1
ATOM 2505 C C . ASN A 1 306 ? 12.032 -28.602 -17.324 1.00 94.56 306 ASN A C 1
ATOM 2507 O O . ASN A 1 306 ? 11.204 -28.652 -18.230 1.00 94.56 306 ASN A O 1
ATOM 2511 N N . TYR A 1 307 ? 11.923 -27.746 -16.307 1.00 96.62 307 TYR A N 1
ATOM 2512 C CA . TYR A 1 307 ? 10.881 -26.734 -16.181 1.00 96.62 307 TYR A CA 1
ATOM 2513 C C . TYR A 1 307 ? 11.409 -25.370 -16.642 1.00 96.62 307 TYR A C 1
ATOM 2515 O O . TYR A 1 307 ? 12.578 -25.066 -16.381 1.00 96.62 307 TYR A O 1
ATOM 2523 N N . PRO A 1 308 ? 10.568 -24.541 -17.288 1.00 97.06 308 PRO A N 1
ATOM 2524 C CA . PRO A 1 308 ? 10.962 -23.199 -17.687 1.00 97.06 308 PRO A CA 1
ATOM 2525 C C . PRO A 1 308 ? 11.250 -22.337 -16.458 1.00 97.06 308 PRO A C 1
ATOM 2527 O O . PRO A 1 308 ? 10.638 -22.499 -15.395 1.00 97.06 308 PRO A O 1
ATOM 2530 N N . THR A 1 309 ? 12.176 -21.399 -16.609 1.00 97.62 309 THR A N 1
ATOM 2531 C CA . THR A 1 309 ? 12.404 -20.351 -15.619 1.00 97.62 309 THR A CA 1
ATOM 2532 C C . THR A 1 309 ? 11.457 -19.175 -15.843 1.00 97.62 309 THR A C 1
ATOM 2534 O O . THR A 1 309 ? 10.906 -18.993 -16.926 1.00 97.62 309 THR A O 1
ATOM 2537 N N . MET A 1 310 ? 11.300 -18.327 -14.829 1.00 97.00 310 MET A N 1
ATOM 2538 C CA . MET A 1 310 ? 10.547 -17.077 -14.942 1.00 97.00 310 MET A CA 1
ATOM 2539 C C . MET A 1 310 ? 11.112 -16.181 -16.056 1.00 97.00 310 MET A C 1
ATOM 2541 O O . MET A 1 310 ? 10.358 -15.488 -16.730 1.00 97.00 310 MET A O 1
ATOM 2545 N N . LEU A 1 311 ? 12.433 -16.220 -16.275 1.00 96.81 311 LEU A N 1
ATOM 2546 C CA . LEU A 1 311 ? 13.086 -15.513 -17.376 1.00 96.81 311 LEU A CA 1
ATOM 2547 C C . LEU A 1 311 ? 12.702 -16.069 -18.753 1.00 96.81 311 LEU A C 1
ATOM 2549 O O . LEU A 1 311 ? 12.538 -15.282 -19.677 1.00 96.81 311 LEU A O 1
ATOM 2553 N N . ASP A 1 312 ? 12.517 -17.384 -18.886 1.00 95.88 312 ASP A N 1
ATOM 2554 C CA . ASP A 1 312 ? 12.137 -18.006 -20.164 1.00 95.88 312 ASP A CA 1
ATOM 2555 C C . ASP A 1 312 ? 10.703 -17.651 -20.587 1.00 95.88 312 ASP A C 1
ATOM 2557 O O . ASP A 1 312 ? 10.385 -17.676 -21.771 1.00 95.88 312 ASP A O 1
ATOM 2561 N N . LEU A 1 313 ? 9.834 -17.320 -19.625 1.00 96.31 313 LEU A N 1
ATOM 2562 C CA . LEU A 1 313 ? 8.431 -16.968 -19.872 1.00 96.31 313 LEU A CA 1
ATOM 2563 C C . LEU A 1 313 ? 8.198 -15.472 -20.129 1.00 96.31 313 LEU A C 1
ATOM 2565 O O . LEU A 1 313 ? 7.101 -15.087 -20.539 1.00 96.31 313 LEU A O 1
ATOM 2569 N N . ILE A 1 314 ? 9.188 -14.625 -19.837 1.00 95.62 314 ILE A N 1
ATOM 2570 C CA . ILE A 1 314 ? 9.095 -13.173 -19.998 1.00 95.62 314 ILE A CA 1
ATOM 2571 C C . ILE A 1 314 ? 9.764 -12.772 -21.309 1.00 95.62 314 ILE A C 1
ATOM 2573 O O . ILE A 1 314 ? 10.979 -12.864 -21.471 1.00 95.62 314 ILE A O 1
ATOM 2577 N N . GLU A 1 315 ? 8.975 -12.214 -22.214 1.00 95.00 315 GLU A N 1
ATOM 2578 C CA . GLU A 1 315 ? 9.470 -11.571 -23.420 1.00 95.00 315 GLU A CA 1
ATOM 2579 C C . GLU A 1 315 ? 9.694 -10.079 -23.158 1.00 95.00 315 GLU A C 1
ATOM 2581 O O . GLU A 1 315 ? 8.799 -9.360 -22.707 1.00 95.00 315 GLU A O 1
ATOM 2586 N N . CYS A 1 316 ? 10.890 -9.577 -23.460 1.00 94.81 316 CYS A N 1
ATOM 2587 C CA . CYS A 1 316 ? 11.193 -8.153 -23.374 1.00 94.81 316 CYS A CA 1
ATOM 2588 C C . CYS A 1 316 ? 12.220 -7.761 -24.434 1.00 94.81 316 CYS A C 1
ATOM 2590 O O . CYS A 1 316 ? 13.238 -8.431 -24.602 1.00 94.81 316 CYS A O 1
ATOM 2592 N N . GLN A 1 317 ? 11.969 -6.650 -25.127 1.00 92.94 317 GLN A N 1
ATOM 2593 C CA . GLN A 1 317 ? 12.885 -6.134 -26.147 1.00 92.94 317 GLN A CA 1
ATOM 2594 C C . GLN A 1 317 ? 14.085 -5.385 -25.547 1.00 92.94 317 GLN A C 1
ATOM 2596 O O . GLN A 1 317 ? 15.129 -5.291 -26.189 1.00 92.94 317 GLN A O 1
ATOM 2601 N N . ASP A 1 318 ? 13.954 -4.838 -24.333 1.00 95.56 318 ASP A N 1
ATOM 2602 C CA . ASP A 1 318 ? 14.995 -4.016 -23.714 1.00 95.56 318 ASP A CA 1
ATOM 2603 C C . ASP A 1 318 ? 15.875 -4.843 -22.764 1.00 95.56 318 ASP A C 1
ATOM 2605 O O . ASP A 1 318 ? 15.429 -5.346 -21.728 1.00 95.56 318 ASP A O 1
ATOM 2609 N N . HIS A 1 319 ? 17.164 -4.945 -23.095 1.00 95.56 319 HIS A N 1
ATOM 2610 C CA . HIS A 1 319 ? 18.147 -5.682 -22.300 1.00 95.56 319 HIS A CA 1
ATOM 2611 C C . HIS A 1 319 ? 18.266 -5.171 -20.856 1.00 95.56 319 HIS A C 1
ATOM 2613 O O . HIS A 1 319 ? 18.544 -5.952 -19.948 1.00 95.56 319 HIS A O 1
ATOM 2619 N N . ASN A 1 320 ? 18.060 -3.873 -20.624 1.00 96.88 320 ASN A N 1
ATOM 2620 C CA . ASN A 1 320 ? 18.193 -3.261 -19.303 1.00 96.88 320 ASN A CA 1
ATOM 2621 C C . ASN A 1 320 ? 17.045 -3.653 -18.385 1.00 96.88 320 ASN A C 1
ATOM 2623 O O . ASN A 1 320 ? 17.261 -3.830 -17.189 1.00 96.88 320 ASN A O 1
ATOM 2627 N N . VAL A 1 321 ? 15.845 -3.836 -18.943 1.00 97.50 321 VAL A N 1
ATOM 2628 C CA . VAL A 1 321 ? 14.700 -4.356 -18.191 1.00 97.50 321 VAL A CA 1
ATOM 2629 C C . VAL A 1 321 ? 15.006 -5.778 -17.725 1.00 97.50 321 VAL A C 1
ATOM 2631 O O . VAL A 1 321 ? 14.915 -6.045 -16.530 1.00 97.50 321 VAL A O 1
ATOM 2634 N N . ILE A 1 322 ? 15.466 -6.658 -18.622 1.00 97.56 322 ILE A N 1
ATOM 2635 C CA . ILE A 1 322 ? 15.857 -8.034 -18.265 1.00 97.56 322 ILE A CA 1
ATOM 2636 C C . ILE A 1 322 ? 16.969 -8.052 -17.211 1.00 97.56 322 ILE A C 1
ATOM 2638 O O . ILE A 1 322 ? 16.854 -8.754 -16.208 1.00 97.56 322 ILE A O 1
ATOM 2642 N N . ASN A 1 323 ? 18.021 -7.253 -17.398 1.00 97.44 323 ASN A N 1
ATOM 2643 C CA . ASN A 1 323 ? 19.128 -7.161 -16.446 1.00 97.44 323 ASN A CA 1
ATOM 2644 C C . ASN A 1 323 ? 18.654 -6.709 -15.059 1.00 97.44 323 ASN A C 1
ATOM 2646 O O . ASN A 1 323 ? 19.051 -7.301 -14.060 1.00 97.44 323 ASN A O 1
ATOM 2650 N N . VAL A 1 324 ? 17.755 -5.721 -14.985 1.00 97.62 324 VAL A N 1
ATOM 2651 C CA . VAL A 1 324 ? 17.157 -5.295 -13.713 1.00 97.62 324 VAL A CA 1
ATOM 2652 C C . VAL A 1 324 ? 16.316 -6.405 -13.089 1.00 97.62 324 VAL A C 1
ATOM 2654 O O . VAL A 1 324 ? 16.392 -6.602 -11.881 1.00 97.62 324 VAL A O 1
ATOM 2657 N N . LEU A 1 325 ? 15.542 -7.162 -13.868 1.00 97.56 325 LEU A N 1
ATOM 2658 C CA . LEU A 1 325 ? 14.776 -8.286 -13.323 1.00 97.56 325 LEU A CA 1
ATOM 2659 C C . LEU A 1 325 ? 15.687 -9.400 -12.779 1.00 97.56 325 LEU A C 1
ATOM 2661 O O . LEU A 1 325 ? 15.391 -9.972 -11.729 1.00 97.56 325 LEU A O 1
ATOM 2665 N N . ILE A 1 326 ? 16.818 -9.670 -13.436 1.00 96.94 326 ILE A N 1
ATOM 2666 C CA . ILE A 1 326 ? 17.858 -10.585 -12.938 1.00 96.94 326 ILE A CA 1
ATOM 2667 C C . ILE A 1 326 ? 18.467 -10.046 -11.633 1.00 96.94 326 ILE A C 1
ATOM 2669 O O . ILE A 1 326 ? 18.537 -10.771 -10.641 1.00 96.94 326 ILE A O 1
ATOM 2673 N N . ASP A 1 327 ? 18.848 -8.768 -11.593 1.00 96.69 327 ASP A N 1
ATOM 2674 C CA . ASP A 1 327 ? 19.484 -8.159 -10.419 1.00 96.69 327 ASP A CA 1
ATOM 2675 C C . ASP A 1 327 ? 18.543 -8.099 -9.206 1.00 96.69 327 ASP A C 1
ATOM 2677 O O . ASP A 1 327 ? 18.962 -8.362 -8.079 1.00 96.69 327 ASP A O 1
ATOM 2681 N N . GLN A 1 328 ? 17.270 -7.753 -9.420 1.00 96.75 328 GLN A N 1
ATOM 2682 C CA . GLN A 1 328 ? 16.309 -7.534 -8.334 1.00 96.75 328 GLN A CA 1
ATOM 2683 C C . GLN A 1 328 ? 15.642 -8.822 -7.847 1.00 96.75 328 GLN A C 1
ATOM 2685 O O . GLN A 1 328 ? 15.357 -8.946 -6.657 1.00 96.75 328 GLN A O 1
ATOM 2690 N N . LEU A 1 329 ? 15.358 -9.766 -8.749 1.00 95.88 329 LEU A N 1
ATOM 2691 C CA . LEU A 1 329 ? 14.564 -10.958 -8.431 1.00 95.88 329 LEU A CA 1
ATOM 2692 C C . LEU A 1 329 ? 15.294 -12.275 -8.699 1.00 95.88 329 LEU A C 1
ATOM 2694 O O . LEU A 1 329 ? 14.822 -13.317 -8.251 1.00 95.88 329 LEU A O 1
ATOM 2698 N N . SER A 1 330 ? 16.423 -12.253 -9.413 1.00 96.50 330 SER A N 1
ATOM 2699 C CA . SER A 1 330 ? 17.094 -13.460 -9.912 1.00 96.50 330 SER A CA 1
ATOM 2700 C C . SER A 1 330 ? 16.135 -14.381 -10.675 1.00 96.50 330 SER A C 1
ATOM 2702 O O . SER A 1 330 ? 16.071 -15.584 -10.411 1.00 96.50 330 SER A O 1
ATOM 2704 N N . ILE A 1 331 ? 15.353 -13.808 -11.599 1.00 97.25 331 ILE A N 1
ATOM 2705 C CA . ILE A 1 331 ? 14.325 -14.530 -12.369 1.00 97.25 331 ILE A CA 1
ATOM 2706 C C . ILE A 1 331 ? 14.869 -15.737 -13.151 1.00 97.25 331 ILE A C 1
ATOM 2708 O O . ILE A 1 331 ? 14.123 -16.673 -13.421 1.00 97.25 331 ILE A O 1
ATOM 2712 N N . GLU A 1 332 ? 16.172 -15.780 -13.443 1.00 97.12 332 GLU A N 1
ATOM 2713 C CA . GLU A 1 332 ? 16.852 -16.920 -14.068 1.00 97.12 332 GLU A CA 1
ATOM 2714 C C . GLU A 1 332 ? 16.963 -18.155 -13.155 1.00 97.12 332 GLU A C 1
ATOM 2716 O O . GLU A 1 332 ? 17.322 -19.239 -13.619 1.00 97.12 332 GLU A O 1
ATOM 2721 N N . LYS A 1 333 ? 16.698 -17.993 -11.853 1.00 96.69 333 LYS A N 1
ATOM 2722 C CA . LYS A 1 333 ? 16.767 -19.035 -10.812 1.00 96.69 333 LYS A CA 1
ATOM 2723 C C . LYS A 1 333 ? 15.398 -19.453 -10.278 1.00 96.69 333 LYS A C 1
ATOM 2725 O O . LYS A 1 333 ? 15.322 -20.246 -9.334 1.00 96.69 333 LYS A O 1
ATOM 2730 N N . ILE A 1 334 ? 14.327 -18.884 -10.821 1.00 97.38 334 ILE A N 1
ATOM 2731 C CA . ILE A 1 334 ? 12.955 -19.132 -10.384 1.00 97.38 334 ILE A CA 1
ATOM 2732 C C . ILE A 1 334 ? 12.302 -20.065 -11.395 1.00 97.38 334 ILE A C 1
ATOM 2734 O O . ILE A 1 334 ? 12.212 -19.709 -12.562 1.00 97.38 334 ILE A O 1
ATOM 2738 N N . LEU A 1 335 ? 11.852 -21.238 -10.957 1.00 97.69 335 LEU A N 1
ATOM 2739 C CA . LEU A 1 335 ? 11.153 -22.203 -11.807 1.00 97.69 335 LEU A CA 1
ATOM 2740 C C . LEU A 1 335 ? 9.655 -21.894 -11.898 1.00 97.69 335 LEU A C 1
ATOM 2742 O O . LEU A 1 335 ? 9.045 -21.425 -10.938 1.00 97.69 335 LEU A O 1
ATOM 2746 N N . CYS A 1 336 ? 9.045 -22.228 -13.027 1.00 97.69 336 CYS A N 1
ATOM 2747 C CA . CYS A 1 336 ? 7.603 -22.154 -13.235 1.00 97.69 336 CYS A CA 1
ATOM 2748 C C . CYS A 1 336 ? 7.065 -23.568 -13.475 1.00 97.69 336 CYS A C 1
ATOM 2750 O O . CYS A 1 336 ? 7.351 -24.194 -14.495 1.00 97.69 336 CYS A O 1
ATOM 2752 N N . ILE A 1 337 ? 6.310 -24.094 -12.505 1.00 97.25 337 ILE A N 1
ATOM 2753 C CA . ILE A 1 337 ? 5.831 -25.485 -12.490 1.00 97.25 337 ILE A CA 1
ATOM 2754 C C . ILE A 1 337 ? 4.322 -25.474 -12.294 1.00 97.25 337 ILE A C 1
ATOM 2756 O O . ILE A 1 337 ? 3.848 -25.023 -11.266 1.00 97.25 337 ILE A O 1
ATOM 2760 N N . GLU A 1 338 ? 3.555 -25.966 -13.264 1.00 96.12 338 GLU A N 1
ATOM 2761 C CA . GLU A 1 338 ? 2.112 -25.700 -13.337 1.00 96.12 338 GLU A CA 1
ATOM 2762 C C . GLU A 1 338 ? 1.348 -26.126 -12.074 1.00 96.12 338 GLU A C 1
ATOM 2764 O O . GLU A 1 338 ? 0.596 -25.337 -11.501 1.00 96.12 338 GLU A O 1
ATOM 2769 N N . SER A 1 339 ? 1.597 -27.348 -11.599 1.00 95.19 339 SER A N 1
ATOM 2770 C CA . SER A 1 339 ? 0.982 -27.880 -10.385 1.00 95.19 339 SER A CA 1
ATOM 2771 C C . SER A 1 339 ? 1.810 -27.571 -9.140 1.00 95.19 339 SER A C 1
ATOM 2773 O O . SER A 1 339 ? 2.995 -27.894 -9.065 1.00 95.19 339 SER A O 1
ATOM 2775 N N . VAL A 1 340 ? 1.145 -27.073 -8.098 1.00 93.06 340 VAL A N 1
ATOM 2776 C CA . VAL A 1 340 ? 1.740 -26.851 -6.774 1.00 93.06 340 VAL A CA 1
ATOM 2777 C C . VAL A 1 340 ? 2.247 -28.141 -6.116 1.00 93.06 340 VAL A C 1
ATOM 2779 O O . VAL A 1 340 ? 3.262 -28.136 -5.414 1.00 93.06 340 VAL A O 1
ATOM 2782 N N . THR A 1 341 ? 1.575 -29.271 -6.363 1.00 94.44 341 THR A N 1
ATOM 2783 C CA . THR A 1 341 ? 1.993 -30.571 -5.820 1.00 94.44 341 THR A CA 1
ATOM 2784 C C . THR A 1 341 ? 3.277 -31.046 -6.484 1.00 94.44 341 THR A C 1
ATOM 2786 O O . THR A 1 341 ? 4.159 -31.572 -5.810 1.00 94.44 341 THR A O 1
ATOM 2789 N N . GLU A 1 342 ? 3.418 -30.800 -7.784 1.00 95.50 342 GLU A N 1
ATOM 2790 C CA . GLU A 1 342 ? 4.630 -31.117 -8.532 1.00 95.50 342 GLU A CA 1
ATOM 2791 C C . GLU A 1 342 ? 5.771 -30.171 -8.154 1.00 95.50 342 GLU A C 1
ATOM 2793 O O . GLU A 1 342 ? 6.874 -30.619 -7.849 1.00 95.50 342 GLU A O 1
ATOM 2798 N N . ALA A 1 343 ? 5.485 -28.872 -8.041 1.00 94.38 343 ALA A N 1
ATOM 2799 C CA . ALA A 1 343 ? 6.450 -27.878 -7.588 1.00 94.38 343 ALA A CA 1
ATOM 2800 C C . ALA A 1 343 ? 7.027 -28.239 -6.208 1.00 94.38 343 ALA A C 1
ATOM 2802 O O . ALA A 1 343 ? 8.233 -28.144 -5.985 1.00 94.38 343 ALA A O 1
ATOM 2803 N N . SER A 1 344 ? 6.176 -28.726 -5.300 1.00 92.94 344 SER A N 1
ATOM 2804 C CA . SER A 1 344 ? 6.575 -29.184 -3.965 1.00 92.94 344 SER A CA 1
ATOM 2805 C C . SER A 1 344 ? 7.487 -30.409 -4.022 1.00 92.94 344 SER A C 1
ATOM 2807 O O . SER A 1 344 ? 8.515 -30.442 -3.347 1.00 92.94 344 SER A O 1
ATOM 2809 N N . LYS A 1 345 ? 7.160 -31.400 -4.861 1.00 93.69 345 LYS A N 1
ATOM 2810 C CA . LYS A 1 345 ? 8.004 -32.591 -5.059 1.00 93.69 345 LYS A CA 1
ATOM 2811 C C . LYS A 1 345 ? 9.379 -32.243 -5.621 1.00 93.69 345 LYS A C 1
ATOM 2813 O O . LYS A 1 345 ? 10.357 -32.877 -5.242 1.00 93.69 345 LYS A O 1
ATOM 2818 N N . VAL A 1 346 ? 9.453 -31.253 -6.508 1.00 93.31 346 VAL A N 1
ATOM 2819 C CA . VAL A 1 346 ? 10.705 -30.828 -7.147 1.00 93.31 346 VAL A CA 1
ATOM 2820 C C . VAL A 1 346 ? 11.556 -29.984 -6.198 1.00 93.31 346 VAL A C 1
ATOM 2822 O O . VAL A 1 346 ? 12.761 -30.188 -6.104 1.00 93.31 346 VAL A O 1
ATOM 2825 N N . MET A 1 347 ? 10.947 -29.039 -5.479 1.00 93.69 347 MET A N 1
ATOM 2826 C CA . MET A 1 347 ? 11.691 -28.035 -4.715 1.00 93.69 347 MET A CA 1
ATOM 2827 C C . MET A 1 347 ? 12.010 -28.443 -3.275 1.00 93.69 347 MET A C 1
ATOM 2829 O O . MET A 1 347 ? 13.029 -28.003 -2.746 1.00 93.69 347 MET A O 1
ATOM 2833 N N . ILE A 1 348 ? 11.161 -29.232 -2.608 1.00 90.62 348 ILE A N 1
ATOM 2834 C CA . ILE A 1 348 ? 11.310 -29.516 -1.170 1.00 90.62 348 ILE A CA 1
ATOM 2835 C C . ILE A 1 348 ? 12.454 -30.493 -0.849 1.00 90.62 348 ILE A C 1
ATOM 2837 O O . ILE A 1 348 ? 13.224 -30.169 0.055 1.00 90.62 348 ILE A O 1
ATOM 2841 N N . PRO A 1 349 ? 12.579 -31.669 -1.502 1.00 88.69 349 PRO A N 1
ATOM 2842 C CA . PRO A 1 349 ? 13.548 -32.678 -1.078 1.00 88.69 349 PRO A CA 1
ATOM 2843 C C . PRO A 1 349 ? 14.976 -32.324 -1.500 1.00 88.69 349 PRO A C 1
ATOM 2845 O O . PRO A 1 349 ? 15.894 -32.391 -0.687 1.00 88.69 349 PRO A O 1
ATOM 2848 N N . ASN A 1 350 ? 15.166 -31.952 -2.767 1.00 88.06 350 ASN A N 1
ATOM 2849 C CA . ASN A 1 350 ? 16.450 -31.529 -3.310 1.00 88.06 350 ASN A CA 1
ATOM 2850 C C . ASN A 1 350 ? 16.204 -30.629 -4.533 1.00 88.06 350 ASN A C 1
ATOM 2852 O O . ASN A 1 350 ? 16.003 -31.158 -5.630 1.00 88.06 350 ASN A O 1
ATOM 2856 N N . PRO A 1 351 ? 16.160 -29.295 -4.360 1.00 92.19 351 PRO A N 1
ATOM 2857 C CA . PRO A 1 351 ? 15.858 -28.390 -5.459 1.00 92.19 351 PRO A CA 1
ATOM 2858 C C . PRO A 1 351 ? 16.896 -28.533 -6.585 1.00 92.19 351 PRO A C 1
ATOM 2860 O O . PRO A 1 351 ? 18.080 -28.763 -6.306 1.00 92.19 351 PRO A O 1
ATOM 2863 N N . PRO A 1 352 ? 16.492 -28.376 -7.860 1.00 94.12 352 PRO A N 1
ATOM 2864 C CA . PRO A 1 352 ? 17.420 -28.419 -8.982 1.00 94.12 352 PRO A CA 1
ATOM 2865 C C . PRO A 1 352 ? 18.566 -27.414 -8.827 1.00 94.12 352 PRO A C 1
ATOM 2867 O O . PRO A 1 352 ? 18.436 -26.379 -8.169 1.00 94.12 352 PRO A O 1
ATOM 2870 N N . LYS A 1 353 ? 19.710 -27.690 -9.462 1.00 93.81 353 LYS A N 1
ATOM 2871 C CA . LYS A 1 353 ? 20.896 -26.836 -9.330 1.00 93.81 353 LYS A CA 1
ATOM 2872 C C . LYS A 1 353 ? 20.569 -25.390 -9.714 1.00 93.81 353 LYS A C 1
ATOM 2874 O O . LYS A 1 353 ? 19.976 -25.146 -10.761 1.00 93.81 353 LYS A O 1
ATOM 2879 N N . ASN A 1 354 ? 21.000 -24.451 -8.869 1.00 94.56 354 ASN A N 1
ATOM 2880 C CA . ASN A 1 354 ? 20.733 -23.008 -8.936 1.00 94.56 354 ASN A CA 1
ATOM 2881 C C . ASN A 1 354 ? 19.262 -22.579 -8.762 1.00 94.56 354 ASN A C 1
ATOM 2883 O O . ASN A 1 354 ? 19.020 -21.376 -8.694 1.00 94.56 354 ASN A O 1
ATOM 2887 N N . ALA A 1 355 ? 18.295 -23.497 -8.658 1.00 95.00 355 ALA A N 1
ATOM 2888 C CA . ALA A 1 355 ? 16.905 -23.143 -8.393 1.00 95.00 355 ALA A CA 1
ATOM 2889 C C . ALA A 1 355 ? 16.742 -22.704 -6.933 1.00 95.00 355 ALA A C 1
ATOM 2891 O O . ALA A 1 355 ? 17.092 -23.438 -6.010 1.00 95.00 355 ALA A O 1
ATOM 2892 N N . VAL A 1 356 ? 16.202 -21.504 -6.723 1.00 93.75 356 VAL A N 1
ATOM 2893 C CA . VAL A 1 356 ? 15.980 -20.940 -5.375 1.00 93.75 356 VAL A CA 1
ATOM 2894 C C . VAL A 1 356 ? 14.501 -20.858 -5.015 1.00 93.75 356 VAL A C 1
ATOM 2896 O O . VAL A 1 356 ? 14.138 -20.856 -3.836 1.00 93.75 356 VAL A O 1
ATOM 2899 N N . LYS A 1 357 ? 13.642 -20.782 -6.034 1.00 95.31 357 LYS A N 1
ATOM 2900 C CA . LYS A 1 357 ? 12.195 -20.640 -5.900 1.00 95.31 357 LYS A CA 1
ATOM 2901 C C . LYS A 1 357 ? 11.472 -21.362 -7.028 1.00 95.31 357 LYS A C 1
ATOM 2903 O O . LYS A 1 357 ? 12.037 -21.531 -8.107 1.00 95.31 357 LYS A O 1
ATOM 2908 N N . ALA A 1 358 ? 10.215 -21.710 -6.792 1.00 96.88 358 ALA A N 1
ATOM 2909 C CA . ALA A 1 358 ? 9.278 -22.071 -7.840 1.00 96.88 358 ALA A CA 1
ATOM 2910 C C . ALA A 1 358 ? 7.933 -21.371 -7.635 1.00 96.88 358 ALA A C 1
ATOM 2912 O O . ALA A 1 358 ? 7.519 -21.160 -6.495 1.00 96.88 358 ALA A O 1
ATOM 2913 N N . TYR A 1 359 ? 7.260 -21.056 -8.738 1.00 97.25 359 TYR A N 1
ATOM 2914 C CA . TYR A 1 359 ? 5.875 -20.597 -8.750 1.00 97.25 359 TYR A CA 1
ATOM 2915 C C . TYR A 1 359 ? 4.966 -21.617 -9.439 1.00 97.25 359 TYR A C 1
ATOM 2917 O O . TYR A 1 359 ? 5.314 -22.136 -10.506 1.00 97.25 359 TYR A O 1
ATOM 2925 N N . SER A 1 360 ? 3.793 -21.860 -8.847 1.00 96.62 360 SER A N 1
ATOM 2926 C CA . SER A 1 360 ? 2.679 -22.540 -9.518 1.00 96.62 360 SER A CA 1
ATOM 2927 C C . SER A 1 360 ? 1.990 -21.619 -10.526 1.00 96.62 360 SER A C 1
ATOM 2929 O O . SER A 1 360 ? 2.103 -20.398 -10.406 1.00 96.62 360 SER A O 1
ATOM 2931 N N . SER A 1 361 ? 1.237 -22.154 -11.496 1.00 94.00 361 SER A N 1
ATOM 2932 C CA . SER A 1 361 ? 0.447 -21.293 -12.405 1.00 94.00 361 SER A CA 1
ATOM 2933 C C . SER A 1 361 ? -0.626 -20.488 -11.654 1.00 94.00 361 SER A C 1
ATOM 2935 O O . SER A 1 361 ? -0.996 -19.389 -12.060 1.00 94.00 361 SER A O 1
ATOM 2937 N N . GLN A 1 362 ? -1.060 -20.997 -10.497 1.00 92.19 362 GLN A N 1
ATOM 2938 C CA . GLN A 1 362 ? -2.001 -20.344 -9.584 1.00 92.19 362 GLN A CA 1
ATOM 2939 C C . GLN A 1 362 ? -1.330 -19.337 -8.636 1.00 92.19 362 GLN A C 1
ATOM 2941 O O . GLN A 1 362 ? -2.011 -18.712 -7.826 1.00 92.19 362 GLN A O 1
ATOM 2946 N N . GLY A 1 363 ? -0.011 -19.150 -8.738 1.00 92.44 363 GLY A N 1
ATOM 2947 C CA . GLY A 1 363 ? 0.717 -18.145 -7.972 1.00 92.44 363 GLY A CA 1
ATOM 2948 C C . GLY A 1 363 ? 1.189 -18.579 -6.585 1.00 92.44 363 GLY A C 1
ATOM 2949 O O . GLY A 1 363 ? 1.611 -17.723 -5.810 1.00 92.44 363 GLY A O 1
ATOM 2950 N N . ASP A 1 364 ? 1.135 -19.872 -6.260 1.00 94.69 364 ASP A N 1
ATOM 2951 C CA . ASP A 1 364 ? 1.744 -20.391 -5.033 1.00 94.69 364 ASP A CA 1
ATOM 2952 C C . ASP A 1 364 ? 3.270 -20.356 -5.160 1.00 94.69 364 ASP A C 1
ATOM 2954 O O . ASP A 1 364 ? 3.825 -20.801 -6.166 1.00 94.69 364 ASP A O 1
ATOM 2958 N N . GLU A 1 365 ? 3.948 -19.852 -4.133 1.00 95.38 365 GLU A N 1
ATOM 2959 C CA . GLU A 1 365 ? 5.401 -19.718 -4.083 1.00 95.38 365 GLU A CA 1
ATOM 2960 C C . GLU A 1 365 ? 6.006 -20.789 -3.169 1.00 95.38 365 GLU A C 1
ATOM 2962 O O . GLU A 1 365 ? 5.604 -20.977 -2.016 1.00 95.38 365 GLU A O 1
ATOM 2967 N N . ILE A 1 366 ? 7.037 -21.458 -3.676 1.00 95.25 366 ILE A N 1
ATOM 2968 C CA . ILE A 1 366 ? 7.849 -22.408 -2.921 1.00 95.25 366 ILE A CA 1
ATOM 2969 C C . ILE A 1 366 ? 9.276 -21.893 -2.904 1.00 95.25 366 ILE A C 1
ATOM 2971 O O . ILE A 1 366 ? 9.887 -21.709 -3.955 1.00 95.25 366 ILE A O 1
ATOM 2975 N N . ILE A 1 367 ? 9.816 -21.669 -1.711 1.00 93.62 367 ILE A N 1
ATOM 2976 C CA . ILE A 1 367 ? 11.183 -21.185 -1.522 1.00 93.62 367 ILE A CA 1
ATOM 2977 C C . ILE A 1 367 ? 11.998 -22.299 -0.890 1.00 93.62 367 ILE A C 1
ATOM 2979 O O . ILE A 1 367 ? 11.690 -22.716 0.225 1.00 93.62 367 ILE A O 1
ATOM 2983 N N . SER A 1 368 ? 13.072 -22.708 -1.558 1.00 87.62 368 SER A N 1
ATOM 2984 C CA . SER A 1 368 ? 14.026 -23.676 -1.019 1.00 87.62 368 SER A CA 1
ATOM 2985 C C . SER A 1 368 ? 15.394 -23.023 -0.959 1.00 87.62 368 SER A C 1
ATOM 2987 O O . SER A 1 368 ? 16.048 -22.804 -1.975 1.00 87.62 368 SER A O 1
ATOM 2989 N N . SER A 1 369 ? 15.819 -22.663 0.250 1.00 77.62 369 SER A N 1
ATOM 2990 C CA . SER A 1 369 ? 17.107 -22.014 0.483 1.00 77.62 369 SER A CA 1
ATOM 2991 C C . SER A 1 369 ? 17.753 -22.595 1.733 1.00 77.62 369 SER A C 1
ATOM 2993 O O . SER A 1 369 ? 17.109 -22.729 2.774 1.00 77.62 369 SER A O 1
ATOM 2995 N N . ASN A 1 370 ? 19.037 -22.947 1.631 1.00 68.56 370 ASN A N 1
ATOM 2996 C CA . ASN A 1 370 ? 19.868 -23.387 2.755 1.00 68.56 370 ASN A CA 1
ATOM 2997 C C . ASN A 1 370 ? 19.252 -24.537 3.580 1.00 68.56 370 ASN A C 1
ATOM 2999 O O . ASN A 1 370 ? 19.254 -24.501 4.810 1.00 68.56 370 ASN A O 1
ATOM 3003 N N . GLY A 1 371 ? 18.685 -25.542 2.902 1.00 68.94 371 GLY A N 1
ATOM 3004 C CA . GLY A 1 371 ? 18.110 -26.732 3.543 1.00 68.94 371 GLY A CA 1
ATOM 3005 C C . GLY A 1 371 ? 16.766 -26.510 4.247 1.00 68.94 371 GLY A C 1
ATOM 3006 O O . GLY A 1 371 ? 16.295 -27.404 4.944 1.00 68.94 371 GLY A O 1
ATOM 3007 N N . LYS A 1 372 ? 16.138 -25.337 4.086 1.00 80.19 372 LYS A N 1
ATOM 3008 C CA . LYS A 1 372 ? 14.782 -25.061 4.576 1.00 80.19 372 LYS A CA 1
ATOM 3009 C C . LYS A 1 372 ? 13.861 -24.735 3.408 1.00 80.19 372 LYS A C 1
ATOM 3011 O O . LYS A 1 372 ? 14.184 -23.884 2.578 1.00 80.19 372 LYS A O 1
ATOM 3016 N N . SER A 1 373 ? 12.698 -25.373 3.414 1.00 87.44 373 SER A N 1
ATOM 3017 C CA . SER A 1 373 ? 11.656 -25.181 2.410 1.00 87.44 373 SER A CA 1
ATOM 3018 C C . SER A 1 373 ? 10.475 -24.450 3.042 1.00 87.44 373 SER A C 1
ATOM 3020 O O . SER A 1 373 ? 10.032 -24.806 4.136 1.00 87.44 373 SER A O 1
ATOM 3022 N N . ARG A 1 374 ? 9.992 -23.396 2.385 1.00 89.69 374 ARG A N 1
ATOM 3023 C CA . ARG A 1 374 ? 8.818 -22.617 2.799 1.00 89.69 374 ARG A CA 1
ATOM 3024 C C . ARG A 1 374 ? 7.793 -22.602 1.682 1.00 89.69 374 ARG A C 1
ATOM 3026 O O . ARG A 1 374 ? 8.156 -22.564 0.509 1.00 89.69 374 ARG A O 1
ATOM 3033 N N . PHE A 1 375 ? 6.532 -22.603 2.083 1.00 90.88 375 PHE A N 1
ATOM 3034 C CA . PHE A 1 375 ? 5.381 -22.616 1.198 1.00 90.88 375 PHE A CA 1
ATOM 3035 C C . PHE A 1 375 ? 4.508 -21.393 1.478 1.00 90.88 375 PHE A C 1
ATOM 3037 O O . PHE A 1 375 ? 4.154 -21.151 2.634 1.00 90.88 375 PHE A O 1
ATOM 3044 N N . TYR A 1 376 ? 4.156 -20.648 0.433 1.00 91.12 376 TYR A N 1
ATOM 3045 C CA . TYR A 1 376 ? 3.272 -19.492 0.506 1.00 91.12 376 TYR A CA 1
ATOM 3046 C C . TYR A 1 376 ? 2.177 -19.629 -0.548 1.00 91.12 376 TYR A C 1
ATOM 3048 O O . TYR A 1 376 ? 2.461 -19.694 -1.740 1.00 91.12 376 TYR A O 1
ATOM 3056 N N . SER A 1 377 ? 0.921 -19.651 -0.108 1.00 90.62 377 SER A N 1
ATOM 3057 C CA . SER A 1 377 ? -0.220 -19.579 -1.021 1.00 90.62 377 SER A CA 1
ATOM 3058 C C . SER A 1 377 ? -0.695 -18.138 -1.165 1.00 90.62 377 SER A C 1
ATOM 3060 O O . SER A 1 377 ? -0.506 -17.312 -0.269 1.00 90.62 377 SER A O 1
ATOM 3062 N N . THR A 1 378 ? -1.314 -17.839 -2.301 1.00 87.19 378 THR A N 1
ATOM 3063 C CA . THR A 1 378 ? -1.823 -16.508 -2.621 1.00 87.19 378 THR A CA 1
ATOM 3064 C C . THR A 1 378 ? -3.347 -16.452 -2.557 1.00 87.19 378 THR A C 1
ATOM 3066 O O . THR A 1 378 ? -4.071 -17.350 -3.002 1.00 87.19 378 THR A O 1
ATOM 3069 N N . HIS A 1 379 ? -3.859 -15.343 -2.025 1.00 83.38 379 HIS A N 1
ATOM 3070 C CA . HIS A 1 379 ? -5.283 -15.021 -2.102 1.00 83.38 379 HIS A CA 1
ATOM 3071 C C . HIS A 1 379 ? -5.658 -14.394 -3.454 1.00 83.38 379 HIS A C 1
ATOM 3073 O O . HIS A 1 379 ? -6.832 -14.400 -3.818 1.00 83.38 379 HIS A O 1
ATOM 3079 N N . GLN A 1 380 ? -4.684 -13.885 -4.221 1.00 83.56 380 GLN A N 1
ATOM 3080 C CA . GLN A 1 380 ? -4.933 -13.303 -5.538 1.00 83.56 380 GLN A CA 1
ATOM 3081 C C . GLN A 1 380 ? -5.228 -14.413 -6.554 1.00 83.56 380 GLN A C 1
ATOM 3083 O O . GLN A 1 380 ? -4.410 -15.301 -6.754 1.00 83.56 380 GLN A O 1
ATOM 3088 N N . LYS A 1 381 ? -6.394 -14.348 -7.207 1.00 80.12 381 LYS A N 1
ATOM 3089 C CA . LYS A 1 381 ? -6.850 -15.376 -8.162 1.00 80.12 381 LYS A CA 1
ATOM 3090 C C . LYS A 1 381 ? -6.622 -15.032 -9.632 1.00 80.12 381 LYS A C 1
ATOM 3092 O O . LYS A 1 381 ? -6.717 -15.909 -10.479 1.00 80.12 381 LYS A O 1
ATOM 3097 N N . PHE A 1 382 ? -6.311 -13.773 -9.942 1.00 81.75 382 PHE A N 1
ATOM 3098 C CA . PHE A 1 382 ? -6.176 -13.288 -11.318 1.00 81.75 382 PHE A CA 1
ATOM 3099 C C . PHE A 1 382 ? -5.050 -12.263 -11.435 1.00 81.75 382 PHE A C 1
ATOM 3101 O O . PHE A 1 382 ? -4.764 -11.539 -10.479 1.00 81.75 382 PHE A O 1
ATOM 3108 N N . SER A 1 383 ? -4.428 -12.180 -12.610 1.00 84.94 383 SER A N 1
ATOM 3109 C CA . SER A 1 383 ? -3.498 -11.097 -12.944 1.00 84.94 383 SER A CA 1
ATOM 3110 C C . SER A 1 383 ? -4.255 -9.779 -13.116 1.00 84.94 383 SER A C 1
ATOM 3112 O O . SER A 1 383 ? -5.302 -9.733 -13.761 1.00 84.94 383 SER A O 1
ATOM 3114 N N . LYS A 1 384 ? -3.717 -8.705 -12.538 1.00 83.94 384 LYS A N 1
ATOM 3115 C CA . LYS A 1 384 ? -4.241 -7.341 -12.623 1.00 83.94 384 LYS A CA 1
ATOM 3116 C C . LYS A 1 384 ? -3.635 -6.562 -13.787 1.00 83.94 384 LYS A C 1
ATOM 3118 O O . LYS A 1 384 ? -4.300 -5.662 -14.284 1.00 83.94 384 LYS A O 1
ATOM 3123 N N . TYR A 1 385 ? -2.393 -6.857 -14.191 1.00 84.94 385 TYR A N 1
ATOM 3124 C CA . TYR A 1 385 ? -1.630 -6.014 -15.126 1.00 84.94 385 TYR A CA 1
ATOM 3125 C C . TYR A 1 385 ? -1.338 -6.660 -16.484 1.00 84.94 385 TYR A C 1
ATOM 3127 O O . TYR A 1 385 ? -1.344 -5.963 -17.497 1.00 84.94 385 TYR A O 1
ATOM 3135 N N . LEU A 1 386 ? -1.027 -7.960 -16.516 1.00 82.94 386 LEU A N 1
ATOM 3136 C CA . LEU A 1 386 ? -0.554 -8.635 -17.735 1.00 82.94 386 LEU A CA 1
ATOM 3137 C C . LEU A 1 386 ? -1.706 -9.153 -18.611 1.00 82.94 386 LEU A C 1
ATOM 3139 O O . LEU A 1 386 ? -1.523 -9.363 -19.811 1.00 82.94 386 LEU A O 1
ATOM 3143 N N . GLY A 1 387 ? -2.907 -9.287 -18.039 1.00 73.00 387 GLY A N 1
ATOM 3144 C CA . GLY A 1 387 ? -4.126 -9.628 -18.769 1.00 73.00 387 GLY A CA 1
ATOM 3145 C C . GLY A 1 387 ? -4.532 -8.558 -19.791 1.00 73.00 387 GLY A C 1
ATOM 3146 O O . GLY A 1 387 ? -4.571 -7.369 -19.483 1.00 73.00 387 GLY A O 1
ATOM 3147 N N . LYS A 1 388 ? -4.871 -8.983 -21.018 1.00 64.94 388 LYS A N 1
ATOM 3148 C CA . LYS A 1 388 ? -5.407 -8.093 -22.070 1.00 64.94 388 LYS A CA 1
ATOM 3149 C C . LYS A 1 388 ? -6.857 -7.670 -21.810 1.00 64.94 388 LYS A C 1
ATOM 3151 O O . LYS A 1 388 ? -7.267 -6.621 -22.298 1.00 64.94 388 LYS A O 1
ATOM 3156 N N . ASP A 1 389 ? -7.612 -8.472 -21.060 1.00 68.19 389 ASP A N 1
ATOM 3157 C CA . ASP A 1 389 ? -9.007 -8.207 -20.715 1.00 68.19 389 ASP A CA 1
ATOM 3158 C C . ASP A 1 389 ? -9.149 -7.955 -19.201 1.00 68.19 389 ASP A C 1
ATOM 3160 O O . ASP A 1 389 ? -8.909 -8.871 -18.410 1.00 68.19 389 ASP A O 1
ATOM 3164 N N . PRO A 1 390 ? -9.533 -6.738 -18.768 1.00 69.81 390 PRO A N 1
ATOM 3165 C CA . PRO A 1 390 ? -9.777 -6.444 -17.360 1.00 69.81 390 PRO A CA 1
ATOM 3166 C C . PRO A 1 390 ? -11.120 -6.996 -16.849 1.00 69.81 390 PRO A C 1
ATOM 3168 O O . PRO A 1 390 ? -11.382 -6.897 -15.652 1.00 69.81 390 PRO A O 1
ATOM 3171 N N . SER A 1 391 ? -11.980 -7.561 -17.708 1.00 74.00 391 SER A N 1
ATOM 3172 C CA . SER A 1 391 ? -13.342 -7.984 -17.340 1.00 74.00 391 SER A CA 1
ATOM 3173 C C . SER A 1 391 ? -13.401 -8.961 -16.157 1.00 74.00 391 SER A C 1
ATOM 3175 O O . SER A 1 391 ? -14.171 -8.690 -15.234 1.00 74.00 391 SER A O 1
ATOM 3177 N N . PRO A 1 392 ? -12.571 -10.024 -16.081 1.00 74.12 392 PRO A N 1
ATOM 3178 C CA . PRO A 1 392 ? -12.582 -10.933 -14.932 1.00 74.12 392 PRO A CA 1
ATOM 3179 C C . PRO A 1 392 ? -12.220 -10.225 -13.622 1.00 74.12 392 PRO A C 1
ATOM 3181 O O . PRO A 1 392 ? -12.832 -10.469 -12.584 1.00 74.12 392 PRO A O 1
ATOM 3184 N N . PHE A 1 393 ? -11.263 -9.294 -13.672 1.00 74.69 393 PHE A N 1
ATOM 3185 C CA . PHE A 1 393 ? -10.864 -8.512 -12.505 1.00 74.69 393 PHE A CA 1
ATOM 3186 C C . PHE A 1 393 ? -11.961 -7.528 -12.076 1.00 74.69 393 PHE A C 1
ATOM 3188 O O . PHE A 1 393 ? -12.233 -7.395 -10.885 1.00 74.69 393 PHE A O 1
ATOM 3195 N N . ILE A 1 394 ? -12.648 -6.895 -13.033 1.00 81.25 394 ILE A N 1
ATOM 3196 C CA . ILE A 1 394 ? -13.808 -6.036 -12.759 1.00 81.25 394 ILE A CA 1
ATOM 3197 C C . ILE A 1 394 ? -14.932 -6.842 -12.096 1.00 81.25 394 ILE A C 1
ATOM 3199 O O . ILE A 1 394 ? -15.514 -6.366 -11.126 1.00 81.25 394 ILE A O 1
ATOM 3203 N N . SER A 1 395 ? -15.224 -8.057 -12.569 1.00 84.62 395 SER A N 1
ATOM 3204 C CA . SER A 1 395 ? -16.241 -8.926 -11.962 1.00 84.62 395 SER A CA 1
ATOM 3205 C C . SER A 1 395 ? -15.922 -9.269 -10.506 1.00 84.62 395 SER A C 1
ATOM 3207 O O . SER A 1 395 ? -16.807 -9.190 -9.659 1.00 84.62 395 SER A O 1
ATOM 3209 N N . VAL A 1 396 ? -14.659 -9.579 -10.195 1.00 83.75 396 VAL A N 1
ATOM 3210 C CA . VAL A 1 396 ? -14.219 -9.826 -8.811 1.00 83.75 396 VAL A CA 1
ATOM 3211 C C . VAL A 1 396 ? -14.361 -8.571 -7.955 1.00 83.75 396 VAL A C 1
ATOM 3213 O O . VAL A 1 396 ? -14.922 -8.642 -6.869 1.00 83.75 396 VAL A O 1
ATOM 3216 N N . LEU A 1 397 ? -13.929 -7.407 -8.450 1.00 85.38 397 LEU A N 1
ATOM 3217 C CA . LEU A 1 397 ? -14.093 -6.149 -7.716 1.00 85.38 397 LEU A CA 1
ATOM 3218 C C . LEU A 1 397 ? -15.570 -5.816 -7.459 1.00 85.38 397 LEU A C 1
ATOM 3220 O O . LEU A 1 397 ? -15.896 -5.322 -6.384 1.00 85.38 397 LEU A O 1
ATOM 3224 N N . LYS A 1 398 ? -16.470 -6.105 -8.411 1.00 89.56 398 LYS A N 1
ATOM 3225 C CA . LYS A 1 398 ? -17.923 -5.941 -8.226 1.00 89.56 398 LYS A CA 1
ATOM 3226 C C . LYS A 1 398 ? -18.450 -6.868 -7.133 1.00 89.56 398 LYS A C 1
ATOM 3228 O O . LYS A 1 398 ? -19.229 -6.421 -6.298 1.00 89.56 398 LYS A O 1
ATOM 3233 N N . GLN A 1 399 ? -17.988 -8.116 -7.097 1.00 89.81 399 GLN A N 1
ATOM 3234 C CA . GLN A 1 399 ? -18.351 -9.059 -6.040 1.00 89.81 399 GLN A CA 1
ATOM 3235 C C . GLN A 1 399 ? -17.855 -8.594 -4.661 1.00 89.81 399 GLN A C 1
ATOM 3237 O O . GLN A 1 399 ? -18.624 -8.583 -3.705 1.00 89.81 399 GLN A O 1
ATOM 3242 N N . GLU A 1 400 ? -16.607 -8.133 -4.567 1.00 89.06 400 GLU A N 1
ATOM 3243 C CA . GLU A 1 400 ? -16.047 -7.585 -3.326 1.00 89.06 400 GLU A CA 1
ATOM 3244 C C . GLU A 1 400 ? -16.804 -6.334 -2.848 1.00 89.06 400 GLU A C 1
ATOM 3246 O O . GLU A 1 400 ? -16.971 -6.141 -1.646 1.00 89.06 400 GLU A O 1
ATOM 3251 N N . ILE A 1 401 ? -17.281 -5.483 -3.765 1.00 91.69 401 ILE A N 1
ATOM 3252 C CA . ILE A 1 401 ? -18.132 -4.334 -3.415 1.00 91.69 401 ILE A CA 1
ATOM 3253 C C . ILE A 1 401 ? -19.450 -4.810 -2.806 1.00 91.69 401 ILE A C 1
ATOM 3255 O O . ILE A 1 401 ? -19.827 -4.297 -1.761 1.00 91.69 401 ILE A O 1
ATOM 3259 N N . ILE A 1 402 ? -20.111 -5.809 -3.399 1.00 93.00 402 ILE A N 1
ATOM 3260 C CA . ILE A 1 402 ? -21.357 -6.371 -2.852 1.00 93.00 402 ILE A CA 1
ATOM 3261 C C . ILE A 1 402 ? -21.123 -6.920 -1.437 1.00 93.00 402 ILE A C 1
ATOM 3263 O O . ILE A 1 402 ? -21.928 -6.694 -0.534 1.00 93.00 402 ILE A O 1
ATOM 3267 N N . GLU A 1 403 ? -20.007 -7.615 -1.214 1.00 92.25 403 GLU A N 1
ATOM 3268 C CA . GLU A 1 403 ? -19.639 -8.122 0.111 1.00 92.25 403 GLU A CA 1
ATOM 3269 C C . GLU A 1 403 ? -19.401 -6.995 1.126 1.00 92.25 403 GLU A C 1
ATOM 3271 O O . GLU A 1 403 ? -19.858 -7.091 2.266 1.00 92.25 403 GLU A O 1
ATOM 3276 N N . LEU A 1 404 ? -18.722 -5.915 0.727 1.00 91.94 404 LEU A N 1
ATOM 3277 C CA . LEU A 1 404 ? -18.500 -4.746 1.585 1.00 91.94 404 LEU A CA 1
ATOM 3278 C C . LEU A 1 404 ? -19.793 -3.969 1.860 1.00 91.94 404 LEU A C 1
ATOM 3280 O O . LEU A 1 404 ? -20.007 -3.544 2.991 1.00 91.94 404 LEU A O 1
ATOM 3284 N N . GLU A 1 405 ? -20.673 -3.826 0.871 1.00 91.88 405 GLU A N 1
ATOM 3285 C CA . GLU A 1 405 ? -21.995 -3.210 1.032 1.00 91.88 405 GLU A CA 1
ATOM 3286 C C . GLU A 1 405 ? -22.868 -4.006 2.008 1.00 91.88 405 GLU A C 1
ATOM 3288 O O . GLU A 1 405 ? -23.559 -3.422 2.844 1.00 91.88 405 GLU A O 1
ATOM 3293 N N . ASN A 1 406 ? -22.819 -5.339 1.946 1.00 91.56 406 ASN A N 1
ATOM 3294 C CA . ASN A 1 406 ? -23.525 -6.192 2.900 1.00 91.56 406 ASN A CA 1
ATOM 3295 C C . ASN A 1 406 ? -22.955 -6.039 4.315 1.00 91.56 406 ASN A C 1
ATOM 3297 O O . ASN A 1 406 ? -23.723 -5.853 5.256 1.00 91.56 406 ASN A O 1
ATOM 3301 N N . LYS A 1 407 ? -21.624 -6.022 4.468 1.00 89.94 407 LYS A N 1
ATOM 3302 C CA . LYS A 1 407 ? -20.978 -5.753 5.765 1.00 89.94 407 LYS A CA 1
ATOM 3303 C C . LYS A 1 407 ? -21.361 -4.388 6.328 1.00 89.94 407 LYS A C 1
ATOM 3305 O O . LYS A 1 407 ? -21.657 -4.280 7.513 1.00 89.94 407 LYS A O 1
ATOM 3310 N N . GLN A 1 408 ? -21.408 -3.357 5.487 1.00 89.38 408 GLN A N 1
ATOM 3311 C CA . GLN A 1 408 ? -21.847 -2.027 5.901 1.00 89.38 408 GLN A CA 1
ATOM 3312 C C . GLN A 1 408 ? -23.289 -2.064 6.430 1.00 89.38 408 GLN A C 1
ATOM 3314 O O . GLN A 1 408 ? -23.548 -1.592 7.536 1.00 89.38 408 GLN A O 1
ATOM 3319 N N . LYS A 1 409 ? -24.208 -2.697 5.687 1.00 89.31 409 LYS A N 1
ATOM 3320 C CA . LYS A 1 409 ? -25.612 -2.856 6.100 1.00 89.31 409 LYS A CA 1
ATOM 3321 C C . LYS A 1 409 ? -25.776 -3.648 7.399 1.00 89.31 409 LYS A C 1
ATOM 3323 O O . LYS A 1 409 ? -26.735 -3.411 8.124 1.00 89.31 409 LYS A O 1
ATOM 3328 N N . GLU A 1 410 ? -24.875 -4.580 7.703 1.00 88.75 410 GLU A N 1
ATOM 3329 C CA . GLU A 1 410 ? -24.867 -5.312 8.977 1.00 88.75 410 GLU A CA 1
ATOM 3330 C C . GLU A 1 410 ? -24.326 -4.484 10.154 1.00 88.75 410 GLU A C 1
ATOM 3332 O O . GLU A 1 410 ? -24.691 -4.738 11.305 1.00 88.75 410 GLU A O 1
ATOM 3337 N N . CYS A 1 411 ? -23.457 -3.504 9.896 1.00 87.00 411 CYS A N 1
ATOM 3338 C CA . CYS A 1 411 ? -22.879 -2.639 10.926 1.00 87.00 411 CYS A CA 1
ATOM 3339 C C . CYS A 1 411 ? -23.804 -1.482 11.331 1.00 87.00 411 CYS A C 1
ATOM 3341 O O . CYS A 1 411 ? -23.846 -1.133 12.512 1.00 87.00 411 CYS A O 1
ATOM 3343 N N . ASP A 1 412 ? -24.588 -0.939 10.397 1.00 86.88 412 ASP A N 1
ATOM 3344 C CA . ASP A 1 412 ? -25.556 0.137 10.660 1.00 86.88 412 ASP A CA 1
ATOM 3345 C C . ASP A 1 412 ? -26.532 -0.164 11.824 1.00 86.88 412 ASP A C 1
ATOM 3347 O O . ASP A 1 412 ? -26.621 0.652 12.748 1.00 86.88 412 ASP A O 1
ATOM 3351 N N . PRO A 1 413 ? -27.232 -1.320 11.888 1.00 90.00 413 PRO A N 1
ATOM 3352 C CA . PRO A 1 413 ? -28.147 -1.610 12.993 1.00 90.00 413 PRO A CA 1
ATOM 3353 C C . PRO A 1 413 ? -27.420 -1.788 14.331 1.00 90.00 413 PRO A C 1
ATOM 3355 O O . PRO A 1 413 ? -27.958 -1.397 15.366 1.00 90.00 413 PRO A O 1
ATOM 3358 N N . LYS A 1 414 ? -26.188 -2.320 14.326 1.00 89.75 414 LYS A N 1
ATOM 3359 C CA . LYS A 1 414 ? -25.376 -2.476 15.545 1.00 89.75 414 LYS A CA 1
ATOM 3360 C C . LYS A 1 414 ? -25.009 -1.121 16.146 1.00 89.75 414 LYS A C 1
ATOM 3362 O O . LYS A 1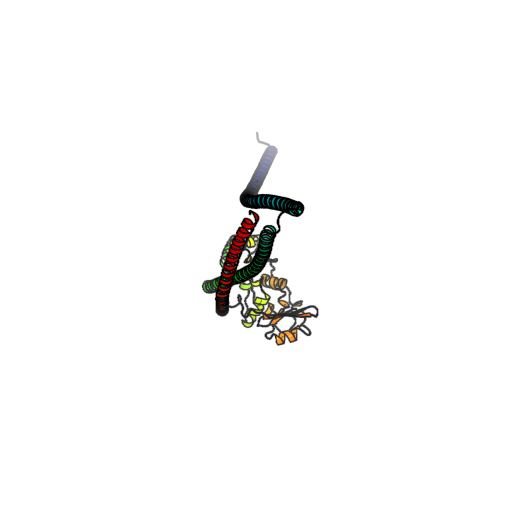 414 ? -25.021 -0.972 17.364 1.00 89.75 414 LYS A O 1
ATOM 3367 N N . LEU A 1 415 ? -24.689 -0.131 15.309 1.00 90.56 415 LEU A N 1
ATOM 3368 C CA . LEU A 1 415 ? -24.428 1.236 15.770 1.00 90.56 415 LEU A CA 1
ATOM 3369 C C . LEU A 1 415 ? -25.679 1.864 16.389 1.00 90.56 415 LEU A C 1
ATOM 3371 O O . LEU A 1 415 ? -25.599 2.405 17.489 1.00 90.56 415 LEU A O 1
ATOM 3375 N N . VAL A 1 416 ? -26.838 1.711 15.740 1.00 92.00 416 VAL A N 1
ATOM 3376 C CA . VAL A 1 416 ? -28.122 2.212 16.260 1.00 92.00 416 VAL A CA 1
ATOM 3377 C C . VAL A 1 416 ? -28.486 1.557 17.598 1.00 92.00 416 VAL A C 1
ATOM 3379 O O . VAL A 1 416 ? -28.960 2.228 18.513 1.00 92.00 416 VAL A O 1
ATOM 3382 N N . GLU A 1 417 ? -28.259 0.252 17.749 1.00 92.94 417 GLU A N 1
ATOM 3383 C CA . GLU A 1 417 ? -28.503 -0.464 19.005 1.00 92.94 417 GLU A CA 1
ATOM 3384 C C . GLU A 1 417 ? -27.604 0.035 20.147 1.00 92.94 417 GLU A C 1
ATOM 3386 O O . GLU A 1 417 ? -28.081 0.253 21.268 1.00 92.94 417 GLU A O 1
ATOM 3391 N N . ILE A 1 418 ? -26.323 0.278 19.860 1.00 93.06 418 ILE A N 1
ATOM 3392 C CA . ILE A 1 418 ? -25.382 0.845 20.832 1.00 93.06 418 ILE A CA 1
ATOM 3393 C C . ILE A 1 418 ? -25.785 2.276 21.203 1.00 93.06 418 ILE A C 1
ATOM 3395 O O . ILE A 1 418 ? -25.821 2.597 22.388 1.00 93.06 418 ILE A O 1
ATOM 3399 N N . ASP A 1 419 ? -26.155 3.115 20.233 1.00 92.62 419 ASP A N 1
ATOM 3400 C CA . ASP A 1 419 ? -26.602 4.489 20.492 1.00 92.62 419 ASP A CA 1
ATOM 3401 C C . ASP A 1 419 ? -27.869 4.532 21.356 1.00 92.62 419 ASP A C 1
ATOM 3403 O O . ASP A 1 419 ? -27.939 5.293 22.324 1.00 92.62 419 ASP A O 1
ATOM 3407 N N . ASN A 1 420 ? -28.835 3.651 21.086 1.00 94.19 420 ASN A N 1
ATOM 3408 C CA . ASN A 1 420 ? -30.026 3.500 21.923 1.00 94.19 420 ASN A CA 1
ATOM 3409 C C . ASN A 1 420 ? -29.677 3.055 23.354 1.00 94.19 420 ASN A C 1
ATOM 3411 O O . ASN A 1 420 ? -30.342 3.458 24.310 1.00 94.19 420 ASN A O 1
ATOM 3415 N N . SER A 1 421 ? -28.659 2.208 23.516 1.00 93.06 421 SER A N 1
ATOM 3416 C CA . SER A 1 421 ? -28.214 1.719 24.828 1.00 93.06 421 SER A CA 1
ATOM 3417 C C . SER A 1 421 ? -27.502 2.815 25.622 1.00 93.06 421 SER A C 1
ATOM 3419 O O . SER A 1 421 ? -27.816 3.017 26.795 1.00 93.06 421 SER A O 1
ATOM 3421 N N . ILE A 1 422 ? -26.637 3.592 24.960 1.00 93.44 422 ILE A N 1
ATOM 3422 C CA . ILE A 1 422 ? -26.004 4.791 25.525 1.00 93.44 422 ILE A CA 1
ATOM 3423 C C . ILE A 1 422 ? -27.083 5.760 26.015 1.00 93.44 422 ILE A C 1
ATOM 3425 O O . ILE A 1 422 ? -27.081 6.129 27.186 1.00 93.44 422 ILE A O 1
ATOM 3429 N N . GLN A 1 423 ? -28.064 6.092 25.170 1.00 94.25 423 GLN A N 1
ATOM 3430 C CA . GLN A 1 423 ? -29.121 7.043 25.521 1.00 94.25 423 GLN A CA 1
ATOM 3431 C C . GLN A 1 423 ? -29.953 6.585 26.733 1.00 94.25 423 GLN A C 1
ATOM 3433 O O . GLN A 1 423 ? -30.304 7.393 27.597 1.00 94.25 423 GLN A O 1
ATOM 3438 N N . LYS A 1 424 ? -30.256 5.283 26.834 1.00 94.12 424 LYS A N 1
ATOM 3439 C CA . LYS A 1 424 ? -30.953 4.716 28.001 1.00 94.12 424 LYS A CA 1
ATOM 3440 C C . LYS A 1 424 ? -30.133 4.881 29.280 1.00 94.12 424 LYS A C 1
ATOM 3442 O O . LYS A 1 424 ? -30.674 5.327 30.290 1.00 94.12 424 LYS A O 1
ATOM 3447 N N . ILE A 1 425 ? -28.841 4.552 29.245 1.00 92.75 425 ILE A N 1
ATOM 3448 C CA . ILE A 1 425 ? -27.951 4.651 30.412 1.00 92.75 425 ILE A CA 1
ATOM 3449 C C . ILE A 1 425 ? -27.760 6.111 30.831 1.00 92.75 425 ILE A C 1
ATOM 3451 O O . ILE A 1 425 ? -27.834 6.420 32.020 1.00 92.75 425 ILE A O 1
ATOM 3455 N N . GLU A 1 426 ? -27.602 7.031 29.878 1.00 92.94 426 GLU A N 1
ATOM 3456 C CA . GLU A 1 426 ? -27.536 8.469 30.158 1.00 92.94 426 GLU A CA 1
ATOM 3457 C C . GLU A 1 426 ? -28.798 8.970 30.872 1.00 92.94 426 GLU A C 1
ATOM 3459 O O . GLU A 1 426 ? -28.696 9.709 31.857 1.00 92.94 426 GLU A O 1
ATOM 3464 N N . SER A 1 427 ? -29.981 8.523 30.432 1.00 92.88 427 SER A N 1
ATOM 3465 C CA . SER A 1 427 ? -31.249 8.827 31.105 1.00 92.88 427 SER A CA 1
ATOM 3466 C C . SER A 1 427 ? -31.260 8.302 32.543 1.00 92.88 427 SER A C 1
ATOM 3468 O O . SER A 1 427 ? -31.575 9.057 33.463 1.00 92.88 427 SER A O 1
ATOM 3470 N N . TYR A 1 428 ? -30.856 7.045 32.767 1.00 92.75 428 TYR A N 1
ATOM 3471 C CA . TYR A 1 428 ? -30.791 6.461 34.112 1.00 92.75 428 TYR A CA 1
ATOM 3472 C C . TYR A 1 428 ? -29.817 7.207 35.032 1.00 92.75 428 TYR A C 1
ATOM 3474 O O . TYR A 1 428 ? -30.143 7.480 36.190 1.00 92.75 428 TYR A O 1
ATOM 3482 N N . ILE A 1 429 ? -28.641 7.589 34.528 1.00 91.94 429 ILE A N 1
ATOM 3483 C CA . ILE A 1 429 ? -27.668 8.390 35.280 1.00 91.94 429 ILE A CA 1
ATOM 3484 C C . ILE A 1 429 ? -28.260 9.760 35.629 1.00 91.94 429 ILE A C 1
ATOM 3486 O O . ILE A 1 429 ? -28.065 10.247 36.746 1.00 91.94 429 ILE A O 1
ATOM 3490 N N . CYS A 1 430 ? -28.989 10.391 34.706 1.00 92.62 430 CYS A N 1
ATOM 3491 C CA . CYS A 1 430 ? -29.633 11.680 34.945 1.00 92.62 430 CYS A CA 1
ATOM 3492 C C . CYS A 1 430 ? -30.692 11.583 36.057 1.00 92.62 430 CYS A C 1
ATOM 3494 O O . CYS A 1 430 ? -30.672 12.382 37.002 1.00 92.62 430 CYS A O 1
ATOM 3496 N N . ASP A 1 431 ? -31.530 10.545 36.017 1.00 92.62 431 ASP A N 1
ATOM 3497 C CA . ASP A 1 431 ? -32.536 10.271 37.044 1.00 92.62 431 ASP A CA 1
ATOM 3498 C C . ASP A 1 431 ? -31.894 10.013 38.411 1.00 92.62 431 ASP A C 1
ATOM 3500 O O . ASP A 1 431 ? -32.319 10.588 39.418 1.00 92.62 431 ASP A O 1
ATOM 3504 N N . LEU A 1 432 ? -30.831 9.205 38.470 1.00 91.06 432 LEU A N 1
ATOM 3505 C CA . LEU A 1 432 ? -30.105 8.930 39.714 1.00 91.06 432 LEU A CA 1
ATOM 3506 C C . LEU A 1 432 ? -29.438 10.187 40.284 1.00 91.06 432 LEU A C 1
ATOM 3508 O O . LEU A 1 432 ? -29.539 10.434 41.485 1.00 91.06 432 LEU A O 1
ATOM 3512 N N . ARG A 1 433 ? -28.836 11.031 39.437 1.00 90.88 433 ARG A N 1
ATOM 3513 C CA . ARG A 1 433 ? -28.267 12.324 39.856 1.00 90.88 433 ARG A CA 1
ATOM 3514 C C . ARG A 1 433 ? -29.338 13.284 40.369 1.00 90.88 433 ARG A C 1
ATOM 3516 O O . ARG A 1 433 ? -29.073 14.053 41.293 1.00 90.88 433 ARG A O 1
ATOM 3523 N N . SER A 1 434 ? -30.547 13.262 39.804 1.00 90.00 434 SER A N 1
ATOM 3524 C CA . SER A 1 434 ? -31.663 14.073 40.312 1.00 90.00 434 SER A CA 1
ATOM 3525 C C . SER A 1 434 ? -32.101 13.615 41.713 1.00 90.00 434 SER A C 1
ATOM 3527 O O . SER A 1 434 ? -32.244 14.441 42.621 1.00 90.00 434 SER A O 1
ATOM 3529 N N . LYS A 1 435 ? -32.197 12.293 41.928 1.00 89.25 435 LYS A N 1
ATOM 3530 C CA . LYS A 1 435 ? -32.493 11.686 43.234 1.00 89.25 435 LYS A CA 1
ATOM 3531 C C . LYS A 1 435 ? -31.398 11.986 44.252 1.00 89.25 435 LYS A C 1
ATOM 3533 O O . LYS A 1 435 ? -31.725 12.394 45.365 1.00 89.25 435 LYS A O 1
ATOM 3538 N N . GLU A 1 436 ? -30.126 11.879 43.864 1.00 88.88 436 GLU A N 1
ATOM 3539 C CA . GLU A 1 436 ? -28.984 12.248 44.708 1.00 88.88 436 GLU A CA 1
ATOM 3540 C C . GLU A 1 436 ? -29.103 13.700 45.188 1.00 88.88 436 GLU A C 1
ATOM 3542 O O . GLU A 1 436 ? -29.051 13.947 46.390 1.00 88.88 436 GLU A O 1
ATOM 3547 N N . ARG A 1 437 ? -29.358 14.660 44.283 1.00 87.62 437 ARG A N 1
ATOM 3548 C CA . ARG A 1 437 ? -29.537 16.078 44.655 1.00 87.62 437 ARG A CA 1
ATOM 3549 C C . ARG A 1 437 ? -30.704 16.288 45.618 1.00 87.62 437 ARG A C 1
ATOM 3551 O O . ARG A 1 437 ? -30.564 17.046 46.577 1.00 87.62 437 ARG A O 1
ATOM 3558 N N . SER A 1 438 ? -31.838 15.622 45.387 1.00 85.69 438 SER A N 1
ATOM 3559 C CA . SER A 1 438 ? -33.005 15.733 46.271 1.00 85.69 438 SER A CA 1
ATOM 3560 C C . SER A 1 438 ? -32.694 15.219 47.684 1.00 85.69 438 SER A C 1
ATOM 3562 O O . SER A 1 438 ? -32.916 15.936 48.660 1.00 85.69 438 SER A O 1
ATOM 3564 N N . LEU A 1 439 ? -32.056 14.051 47.805 1.00 83.25 439 LEU A N 1
ATOM 3565 C CA . LEU A 1 439 ? -31.654 13.474 49.089 1.00 83.25 439 LEU A CA 1
ATOM 3566 C C . LEU A 1 439 ? -30.587 14.325 49.783 1.00 83.25 439 LEU A C 1
ATOM 3568 O O . LEU A 1 439 ? -30.700 14.586 50.979 1.00 83.25 439 LEU A O 1
ATOM 3572 N N . GLN A 1 440 ? -29.613 14.846 49.035 1.00 81.38 440 GLN A N 1
ATOM 3573 C CA . GLN A 1 440 ? -28.595 15.762 49.552 1.00 81.38 440 GLN A CA 1
ATOM 3574 C C . GLN A 1 440 ? -29.228 17.050 50.112 1.00 81.38 440 GLN A C 1
ATOM 3576 O O . GLN A 1 440 ? -28.827 17.523 51.174 1.00 81.38 440 GLN A O 1
ATOM 3581 N N . SER A 1 441 ? -30.253 17.595 49.444 1.00 80.19 441 SER A N 1
ATOM 3582 C CA . SER A 1 441 ? -30.982 18.776 49.926 1.00 80.19 441 SER A CA 1
ATOM 3583 C C . SER A 1 441 ? -31.748 18.496 51.223 1.00 80.19 441 SER A C 1
ATOM 3585 O O . SER A 1 441 ? -31.630 19.269 52.173 1.00 80.19 441 SER A O 1
ATOM 3587 N N . THR A 1 442 ? -32.430 17.345 51.320 1.00 77.00 442 THR A N 1
ATOM 3588 C CA . THR A 1 442 ? -33.123 16.931 52.553 1.00 77.00 442 THR A CA 1
ATOM 3589 C C . THR A 1 442 ? -32.148 16.675 53.703 1.00 77.00 442 THR A C 1
ATOM 3591 O O . THR A 1 442 ? -32.421 17.033 54.848 1.00 77.00 442 THR A O 1
ATOM 3594 N N . PHE A 1 443 ? -30.971 16.121 53.403 1.00 71.25 443 PHE A N 1
ATOM 3595 C CA . PHE A 1 443 ? -29.904 15.917 54.377 1.00 71.25 443 PHE A CA 1
ATOM 3596 C C . PHE A 1 443 ? -29.368 17.253 54.911 1.00 71.25 443 PHE A C 1
ATOM 3598 O O . PHE A 1 443 ? -29.210 17.417 56.120 1.00 71.25 443 PHE A O 1
ATOM 3605 N N . ASN A 1 444 ? -29.159 18.237 54.033 1.00 72.38 444 ASN A N 1
ATOM 3606 C CA . ASN A 1 444 ? -28.695 19.568 54.423 1.00 72.38 444 ASN A CA 1
ATOM 3607 C C . ASN A 1 444 ? -29.740 20.335 55.251 1.00 72.38 444 ASN A C 1
ATOM 3609 O O . ASN A 1 444 ? -29.364 20.984 56.224 1.00 72.38 444 ASN A O 1
ATOM 3613 N N . SER A 1 445 ? -31.037 20.211 54.938 1.00 64.50 445 SER A N 1
ATOM 3614 C CA . SER A 1 445 ? -32.108 20.838 55.733 1.00 64.50 445 SER A CA 1
ATOM 3615 C C . SER A 1 445 ? -32.277 20.225 57.125 1.00 64.50 445 SER A C 1
ATOM 3617 O O . SER A 1 445 ? -32.629 20.926 58.066 1.00 64.50 445 SER A O 1
ATOM 3619 N N . VAL A 1 446 ? -32.001 18.925 57.283 1.00 61.62 446 VAL A N 1
ATOM 3620 C CA . VAL A 1 446 ? -32.029 18.247 58.594 1.00 61.62 446 VAL A CA 1
ATOM 3621 C C . VAL A 1 446 ? -30.805 18.613 59.442 1.00 61.62 446 VAL A C 1
ATOM 3623 O O . VAL A 1 446 ? -30.853 18.505 60.659 1.00 61.62 446 VAL A O 1
ATOM 3626 N N . LYS A 1 447 ? -29.717 19.080 58.818 1.00 56.12 447 LYS A N 1
ATOM 3627 C CA . LYS A 1 447 ? -28.492 19.529 59.497 1.00 56.12 447 LYS A CA 1
ATOM 3628 C C . LYS A 1 447 ? -28.568 20.983 59.995 1.00 56.12 447 LYS A C 1
ATOM 3630 O O . LYS A 1 447 ? -27.769 21.363 60.845 1.00 56.12 447 LYS A O 1
ATOM 3635 N N . SER A 1 448 ? -29.464 21.800 59.429 1.00 45.53 448 SER A N 1
ATOM 3636 C CA . SER A 1 448 ? -29.642 23.223 59.775 1.00 45.53 448 SER A CA 1
ATOM 3637 C C . SER A 1 448 ? -30.679 23.491 60.875 1.00 45.53 448 SER A C 1
ATOM 3639 O O . SER A 1 448 ? -30.820 24.638 61.293 1.00 45.53 448 SER A O 1
ATOM 3641 N N . VAL A 1 449 ? -31.420 22.460 61.292 1.00 40.00 449 VAL A N 1
ATOM 3642 C CA . VAL A 1 449 ? -32.361 22.456 62.429 1.00 40.00 449 VAL A CA 1
ATOM 3643 C C . VAL A 1 449 ? -31.670 21.798 63.612 1.00 40.00 449 VAL A C 1
ATOM 3645 O O . VAL A 1 449 ? -31.819 22.323 64.737 1.00 40.00 449 VAL A O 1
#

pLDDT: mean 86.1, std 10.6, range [40.0, 98.19]

Sequence (449 aa):
NKLTSREIIDLECKKQNQIQLRDIEEDNLTNLRKLESKLVEKIKQEENVCEDLRAKTESFEIEINQILVEKQAHINQIEEINDKITRKDVVVKSTDLELRNCTKALEKFCKTIQSIIEQGQQSSSTQRENVLQKIEINKKNMLKNQHSLESIRSDINKYNEELLQYHSQRSKNTDEVTQTLTDLKNKQQKIESLEHGKNNRLSVYGNFTPSVQKKISAMIRNKVFKYPPLGPIGSLISVEDSKWFLSIELCLNSLIRSYIVFCHEDKIKLLNVFKECCKYNEIPSIITSFYQKSVYNYKPRSAQSNYPTMLDLIECQDHNVINVLIDQLSIEKILCIESVTEASKVMIPNPPKNAVKAYSSQGDEIISSNGKSRFYSTHQKFSKYLGKDPSPFISVLKQEIIELENKQKECDPKLVEIDNSIQKIESYICDLRSKERSLQSTFNSVKSV